Protein AF-0000000078802908 (afdb_homodimer)

Secondary structure (DSSP, 8-state):
--------EEEEEE--SHHHHHHHHHTEEEEBPGGGSS-TTTT---EE---TT-TT---HHHHHSEEEEEEE--SS-TTGGGG-HHHHHHHSTTTTSEEEEEEHHHHHHHHGGG-SEEEEPEEESS---EEHHHHT-TTS-----TT--HHHHHHHHHHHHHHSEEEGGGGGG-EEEEEEESSEEEE--TTTTEEEEEEETTS-HHHHHHHHHHHHHTT-GGGEEEEEE-TT---EEEESS------/--------EEEEEE--SHHHHHHHHHTEEEEBPGGGSS-TTTT---EE---TT-TT---HHHHHSEEEEEEE--SS-TTGGGG-HHHHHHHSTTTTSEEEEEEHHHHHHHHGGG-SEEEEPEEESS---EEHHHHT-TTS-----TT--HHHHHHHHHHHHHHSEEEGGGGGG-EEEEEEESSEEEE--TTTTEEEEEEETTS-HHHHHHHHHHHHHTT-GGGEEEEEE-TT---EEEESS------

Radius of gyration: 25.5 Å; Cα contacts (8 Å, |Δi|>4): 951; chains: 2; bounding box: 55×86×56 Å

pLDDT: mean 81.4, std 19.66, range [24.28, 98.44]

Structure (mmCIF, N/CA/C/O backbone):
data_AF-0000000078802908-model_v1
#
loop_
_entity.id
_entity.type
_entity.pdbx_description
1 polymer 'DUF2971 domain-containing protein'
#
loop_
_atom_site.group_PDB
_atom_site.id
_atom_site.type_symbol
_atom_site.label_atom_id
_atom_site.label_alt_id
_atom_site.label_comp_id
_atom_site.label_asym_id
_atom_site.label_entity_id
_atom_site.label_seq_id
_atom_site.pdbx_PDB_ins_code
_atom_site.Cartn_x
_atom_site.Cartn_y
_atom_site.Cartn_z
_atom_site.occupancy
_atom_site.B_iso_or_equiv
_atom_site.auth_seq_id
_atom_site.auth_comp_id
_atom_site.auth_asym_id
_atom_site.auth_atom_id
_atom_site.pdbx_PDB_model_num
ATOM 1 N N . MET A 1 1 ? 11.836 -5.066 -34.594 1 24.56 1 MET A N 1
ATOM 2 C CA . MET A 1 1 ? 12.922 -5.773 -33.906 1 24.56 1 MET A CA 1
ATOM 3 C C . MET A 1 1 ? 12.656 -5.848 -32.406 1 24.56 1 MET A C 1
ATOM 5 O O . MET A 1 1 ? 12.531 -4.82 -31.734 1 24.56 1 MET A O 1
ATOM 9 N N . ARG A 1 2 ? 11.828 -6.816 -31.938 1 30.91 2 ARG A N 1
ATOM 10 C CA . ARG A 1 2 ? 11.719 -7.129 -30.516 1 30.91 2 ARG A CA 1
ATOM 11 C C . ARG A 1 2 ? 13.086 -7.07 -29.828 1 30.91 2 ARG A C 1
ATOM 13 O O . ARG A 1 2 ? 14.023 -7.746 -30.25 1 30.91 2 ARG A O 1
ATOM 20 N N . ARG A 1 3 ? 13.484 -6.027 -29.391 1 34.97 3 ARG A N 1
ATOM 21 C CA . ARG A 1 3 ? 14.859 -6.082 -28.891 1 34.97 3 ARG A CA 1
ATOM 22 C C . ARG A 1 3 ? 15.117 -7.387 -28.156 1 34.97 3 ARG A C 1
ATOM 24 O O . ARG A 1 3 ? 14.477 -7.676 -27.141 1 34.97 3 ARG A O 1
ATOM 31 N N . GLU A 1 4 ? 15.336 -8.484 -28.641 1 39 4 GLU A N 1
ATOM 32 C CA . GLU A 1 4 ? 15.547 -9.906 -28.391 1 39 4 GLU A CA 1
ATOM 33 C C . GLU A 1 4 ? 16.094 -10.148 -27 1 39 4 GLU A C 1
ATOM 35 O O . GLU A 1 4 ? 15.578 -10.992 -26.25 1 39 4 GLU A O 1
ATOM 40 N N . GLY A 1 5 ? 17.531 -9.938 -26.688 1 42.72 5 GLY A N 1
ATOM 41 C CA . GLY A 1 5 ? 18.5 -10.438 -25.734 1 42.72 5 GLY A CA 1
ATOM 42 C C . GLY A 1 5 ? 18.359 -9.828 -24.359 1 42.72 5 GLY A C 1
ATOM 43 O O . GLY A 1 5 ? 19.25 -9.961 -23.516 1 42.72 5 GLY A O 1
ATOM 44 N N . SER A 1 6 ? 17.844 -8.727 -24.156 1 52.44 6 SER A N 1
ATOM 45 C CA . SER A 1 6 ? 18 -7.949 -22.938 1 52.44 6 SER A CA 1
ATOM 46 C C . SER A 1 6 ? 17.328 -8.633 -21.75 1 52.44 6 SER A C 1
ATOM 48 O O . SER A 1 6 ? 16.172 -9.055 -21.859 1 52.44 6 SER A O 1
ATOM 50 N N . ASN A 1 7 ? 18.188 -9.242 -20.938 1 63.12 7 ASN A N 1
ATOM 51 C CA . ASN A 1 7 ? 17.844 -9.961 -19.719 1 63.12 7 ASN A CA 1
ATOM 52 C C . ASN A 1 7 ? 16.812 -9.188 -18.891 1 63.12 7 ASN A C 1
ATOM 54 O O . ASN A 1 7 ? 17.031 -8.023 -18.562 1 63.12 7 ASN A O 1
ATOM 58 N N . LEU A 1 8 ? 15.594 -9.625 -18.906 1 84.31 8 LEU A N 1
ATOM 59 C CA . LEU A 1 8 ? 14.555 -9.016 -18.062 1 84.31 8 LEU A CA 1
ATOM 60 C C . LEU A 1 8 ? 14.688 -9.477 -16.625 1 84.31 8 LEU A C 1
ATOM 62 O O . LEU A 1 8 ? 15.219 -10.562 -16.359 1 84.31 8 LEU A O 1
ATOM 66 N N . TYR A 1 9 ? 14.461 -8.562 -15.805 1 92.56 9 TYR A N 1
ATOM 67 C CA . TYR A 1 9 ? 14.508 -8.844 -14.375 1 92.56 9 TYR A CA 1
ATOM 68 C C . TYR A 1 9 ? 13.109 -8.828 -13.766 1 92.56 9 TYR A C 1
ATOM 70 O O . TYR A 1 9 ? 12.203 -8.188 -14.289 1 92.56 9 TYR A O 1
ATOM 78 N N . LEU A 1 10 ? 12.961 -9.625 -12.742 1 95.44 10 LEU A N 1
ATOM 79 C CA . LEU A 1 10 ? 11.773 -9.594 -11.898 1 95.44 10 LEU A CA 1
ATOM 80 C C . LEU A 1 10 ? 12.094 -9.008 -10.523 1 95.44 10 LEU A C 1
ATOM 82 O O . LEU A 1 10 ? 13.156 -9.281 -9.961 1 95.44 10 LEU A O 1
ATOM 86 N N . TYR A 1 11 ? 11.203 -8.242 -10.062 1 96.62 11 TYR A N 1
ATOM 87 C CA . TYR A 1 11 ? 11.422 -7.539 -8.805 1 96.62 11 TYR A CA 1
ATOM 88 C C . TYR A 1 11 ? 10.391 -7.953 -7.762 1 96.62 11 TYR A C 1
ATOM 90 O O . TYR A 1 11 ? 9.203 -8.062 -8.062 1 96.62 11 TYR A O 1
ATOM 98 N N . LYS A 1 12 ? 10.852 -8.203 -6.594 1 97.44 12 LYS A N 1
ATOM 99 C CA . LYS A 1 12 ? 9.977 -8.461 -5.449 1 97.44 12 LYS A CA 1
ATOM 100 C C . LYS A 1 12 ? 10.211 -7.445 -4.336 1 97.44 12 LYS A C 1
ATOM 102 O O . LYS A 1 12 ? 11.156 -7.574 -3.559 1 97.44 12 LYS A O 1
ATOM 107 N N . PHE A 1 13 ? 9.344 -6.496 -4.258 1 97.44 13 PHE A N 1
ATOM 108 C CA . PHE A 1 13 ? 9.344 -5.527 -3.168 1 97.44 13 PHE A CA 1
ATOM 109 C C . PHE A 1 13 ? 8.586 -6.07 -1.962 1 97.44 13 PHE A C 1
ATOM 111 O O . PHE A 1 13 ? 7.527 -6.68 -2.111 1 97.44 13 PHE A O 1
ATOM 118 N N . GLN A 1 14 ? 9.133 -5.812 -0.817 1 97.56 14 GLN A N 1
ATOM 119 C CA . GLN A 1 14 ? 8.43 -6.332 0.349 1 97.56 14 GLN A CA 1
ATOM 120 C C . GLN A 1 14 ? 8.875 -5.625 1.624 1 97.56 14 GLN A C 1
ATOM 122 O O . GLN A 1 14 ? 9.984 -5.094 1.688 1 97.56 14 GLN A O 1
ATOM 127 N N . ARG A 1 15 ? 8.039 -5.637 2.594 1 97 15 ARG A N 1
ATOM 128 C CA . ARG A 1 15 ? 8.352 -5.129 3.928 1 97 15 ARG A CA 1
ATOM 129 C C . ARG A 1 15 ? 9.219 -6.117 4.699 1 97 15 ARG A C 1
ATOM 131 O O . ARG A 1 15 ? 9.305 -7.293 4.336 1 97 15 ARG A O 1
ATOM 138 N N . VAL A 1 16 ? 9.852 -5.637 5.746 1 97.5 16 VAL A N 1
ATOM 139 C CA . VAL A 1 16 ? 10.594 -6.516 6.641 1 97.5 16 VAL A CA 1
ATOM 140 C C . VAL A 1 16 ? 9.664 -7.07 7.715 1 97.5 16 VAL A C 1
ATOM 142 O O . VAL A 1 16 ? 9.102 -6.312 8.516 1 97.5 16 VAL A O 1
ATOM 145 N N . ASP A 1 17 ? 9.477 -8.312 7.73 1 95.94 17 ASP A N 1
ATOM 146 C CA . ASP A 1 17 ? 8.758 -9.023 8.781 1 95.94 17 ASP A CA 1
ATOM 147 C C . ASP A 1 17 ? 9.281 -10.445 8.938 1 95.94 17 ASP A C 1
ATOM 149 O O . ASP A 1 17 ? 10.266 -10.828 8.305 1 95.94 17 ASP A O 1
ATOM 153 N N . LYS A 1 18 ? 8.672 -11.141 9.812 1 95.5 18 LYS A N 1
ATOM 154 C CA . LYS A 1 18 ? 9.188 -12.469 10.125 1 95.5 18 LYS A CA 1
ATOM 155 C C . LYS A 1 18 ? 9.148 -13.383 8.898 1 95.5 18 LYS A C 1
ATOM 157 O O . LYS A 1 18 ? 10.031 -14.219 8.703 1 95.5 18 LYS A O 1
ATOM 162 N N . TYR A 1 19 ? 8.156 -13.195 8.023 1 96.12 19 TYR A N 1
ATOM 163 C CA . TYR A 1 19 ? 7.992 -14.062 6.863 1 96.12 19 TYR A CA 1
ATOM 164 C C . TYR A 1 19 ? 9 -13.711 5.777 1 96.12 19 TYR A C 1
ATOM 166 O O . TYR A 1 19 ? 9.641 -14.602 5.207 1 96.12 19 TYR A O 1
ATOM 174 N N . SER A 1 20 ? 9.109 -12.445 5.512 1 97.12 20 SER A N 1
ATOM 175 C CA . SER A 1 20 ? 10.031 -12.031 4.457 1 97.12 20 SER A CA 1
ATOM 176 C C . SER A 1 20 ? 11.477 -12.344 4.832 1 97.12 20 SER A C 1
ATOM 178 O O . SER A 1 20 ? 12.281 -12.734 3.979 1 97.12 20 SER A O 1
ATOM 180 N N . VAL A 1 21 ? 11.82 -12.211 6.07 1 96.5 21 VAL A N 1
ATOM 181 C CA . VAL A 1 21 ? 13.164 -12.516 6.555 1 96.5 21 VAL A CA 1
ATOM 182 C C . VAL A 1 21 ? 13.422 -14.016 6.473 1 96.5 21 VAL A C 1
ATOM 184 O O . VAL A 1 21 ? 14.484 -14.453 6.02 1 96.5 21 VAL A O 1
ATOM 187 N N . ALA A 1 22 ? 12.477 -14.789 6.918 1 96.62 22 ALA A N 1
ATOM 188 C CA . ALA A 1 22 ? 12.609 -16.25 6.84 1 96.62 22 ALA A CA 1
ATOM 189 C C . ALA A 1 22 ? 12.781 -16.703 5.395 1 96.62 22 ALA A C 1
ATOM 191 O O . ALA A 1 22 ? 13.602 -17.578 5.105 1 96.62 22 ALA A O 1
ATOM 192 N N . ASN A 1 23 ? 12.008 -16.125 4.512 1 96.5 23 ASN A N 1
ATOM 193 C CA . ASN A 1 23 ? 12.109 -16.469 3.1 1 96.5 23 ASN A CA 1
ATOM 194 C C . ASN A 1 23 ? 13.484 -16.125 2.535 1 96.5 23 ASN A C 1
ATOM 196 O O . ASN A 1 23 ? 14.039 -16.875 1.733 1 96.5 23 ASN A O 1
ATOM 200 N N . LEU A 1 24 ? 13.984 -14.977 2.9 1 95.94 24 LEU A N 1
ATOM 201 C CA . LEU A 1 24 ? 15.32 -14.578 2.473 1 95.94 24 LEU A CA 1
ATOM 202 C C . LEU A 1 24 ? 16.375 -15.562 2.965 1 95.94 24 LEU A C 1
ATOM 204 O O . LEU A 1 24 ? 17.234 -15.984 2.195 1 95.94 24 LEU A O 1
ATOM 208 N N . LEU A 1 25 ? 16.281 -15.945 4.207 1 95.25 25 LEU A N 1
ATOM 209 C CA . LEU A 1 25 ? 17.219 -16.875 4.82 1 95.25 25 LEU A CA 1
ATOM 210 C C . LEU A 1 25 ? 17.156 -18.25 4.137 1 95.25 25 LEU A C 1
ATOM 212 O O . LEU A 1 25 ? 18.188 -18.859 3.865 1 95.25 25 LEU A O 1
ATOM 216 N N . ASN A 1 26 ? 15.969 -18.672 3.818 1 95.5 26 ASN A N 1
ATOM 217 C CA . ASN A 1 26 ? 15.75 -20 3.258 1 95.5 26 ASN A CA 1
ATOM 218 C C . ASN A 1 26 ? 15.859 -20 1.736 1 95.5 26 ASN A C 1
ATOM 220 O O . ASN A 1 26 ? 15.711 -21.031 1.094 1 95.5 26 ASN A O 1
ATOM 224 N N . THR A 1 27 ? 16 -18.875 1.147 1 95.06 27 THR A N 1
ATOM 225 C CA . THR A 1 27 ? 16.125 -18.703 -0.296 1 95.06 27 THR A CA 1
ATOM 226 C C . THR A 1 27 ? 14.891 -19.25 -1.009 1 95.06 27 THR A C 1
ATOM 228 O O . THR A 1 27 ? 15.008 -20.062 -1.938 1 95.06 27 THR A O 1
ATOM 231 N N . CYS A 1 28 ? 13.773 -18.766 -0.53 1 96.94 28 CYS A N 1
ATOM 232 C CA . CYS A 1 28 ? 12.516 -19.188 -1.129 1 96.94 28 CYS A CA 1
ATOM 233 C C . CYS A 1 28 ? 11.602 -18 -1.374 1 96.94 28 CYS A C 1
ATOM 235 O O . CYS A 1 28 ? 11.844 -16.906 -0.847 1 96.94 28 CYS A O 1
ATOM 237 N N . LEU A 1 29 ? 10.68 -18.188 -2.166 1 97.94 29 LEU A N 1
ATOM 238 C CA . LEU A 1 29 ? 9.617 -17.219 -2.445 1 97.94 29 LEU A CA 1
ATOM 239 C C . LEU A 1 29 ? 8.25 -17.828 -2.131 1 97.94 29 LEU A C 1
ATOM 241 O O . LEU A 1 29 ? 8 -19 -2.418 1 97.94 29 LEU A O 1
ATOM 245 N N . TYR A 1 30 ? 7.449 -17.047 -1.584 1 97.69 30 TYR A N 1
ATOM 246 C CA . TYR A 1 30 ? 6.156 -17.531 -1.103 1 97.69 30 TYR A CA 1
ATOM 247 C C . TYR A 1 30 ? 5.062 -17.281 -2.139 1 97.69 30 TYR A C 1
ATOM 249 O O . TYR A 1 30 ? 5 -16.203 -2.736 1 97.69 30 TYR A O 1
ATOM 257 N N . PHE A 1 31 ? 4.25 -18.281 -2.354 1 97.69 31 PHE A N 1
ATOM 258 C CA . PHE A 1 31 ? 3.039 -18.203 -3.16 1 97.69 31 PHE A CA 1
ATOM 259 C C . PHE A 1 31 ? 1.806 -18.062 -2.275 1 97.69 31 PHE A C 1
ATOM 261 O O . PHE A 1 31 ? 1.505 -18.953 -1.475 1 97.69 31 PHE A O 1
ATOM 268 N N . ALA A 1 32 ? 1.102 -17 -2.506 1 94.69 32 ALA A N 1
ATOM 269 C CA . ALA A 1 32 ? -0.03 -16.688 -1.635 1 94.69 32 ALA A CA 1
ATOM 270 C C . ALA A 1 32 ? -1.35 -17.094 -2.285 1 94.69 32 ALA A C 1
ATOM 272 O O . ALA A 1 32 ? -1.479 -17.078 -3.51 1 94.69 32 ALA A O 1
ATOM 273 N N . LYS A 1 33 ? -2.307 -17.406 -1.438 1 91.5 33 LYS A N 1
ATOM 274 C CA . LYS A 1 33 ? -3.666 -17.562 -1.946 1 91.5 33 LYS A CA 1
ATOM 275 C C . LYS A 1 33 ? -4.195 -16.25 -2.52 1 91.5 33 LYS A C 1
ATOM 277 O O . LYS A 1 33 ? -3.979 -15.18 -1.944 1 91.5 33 LYS A O 1
ATOM 282 N N . PRO A 1 34 ? -4.914 -16.297 -3.561 1 87.44 34 PRO A N 1
ATOM 283 C CA . PRO A 1 34 ? -5.418 -15.078 -4.207 1 87.44 34 PRO A CA 1
ATOM 284 C C . PRO A 1 34 ? -6.254 -14.211 -3.266 1 87.44 34 PRO A C 1
ATOM 286 O O . PRO A 1 34 ? -6.207 -12.984 -3.352 1 87.44 34 PRO A O 1
ATOM 289 N N . ALA A 1 35 ? -6.922 -14.797 -2.348 1 83.38 35 ALA A N 1
ATOM 290 C CA . ALA A 1 35 ? -7.758 -14.07 -1.396 1 83.38 35 ALA A CA 1
ATOM 291 C C . ALA A 1 35 ? -6.914 -13.148 -0.516 1 83.38 35 ALA A C 1
ATOM 293 O O . ALA A 1 35 ? -7.434 -12.203 0.08 1 83.38 35 ALA A O 1
ATOM 294 N N . ASN A 1 36 ? -5.648 -13.414 -0.469 1 87.94 36 ASN A N 1
ATOM 295 C CA . ASN A 1 36 ? -4.766 -12.664 0.416 1 87.94 36 ASN A CA 1
ATOM 296 C C . ASN A 1 36 ? -4.02 -11.57 -0.341 1 87.94 36 ASN A C 1
ATOM 298 O O . ASN A 1 36 ? -3.23 -10.828 0.25 1 87.94 36 ASN A O 1
ATOM 302 N N . LEU A 1 37 ? -4.305 -11.43 -1.576 1 89.81 37 LEU A N 1
ATOM 303 C CA . LEU A 1 37 ? -3.648 -10.398 -2.371 1 89.81 37 LEU A CA 1
ATOM 304 C C . LEU A 1 37 ? -4.344 -9.055 -2.199 1 89.81 37 LEU A C 1
ATOM 306 O O . LEU A 1 37 ? -5.457 -8.984 -1.672 1 89.81 37 LEU A O 1
ATOM 310 N N . ASN A 1 38 ? -3.73 -8.016 -2.609 1 87.25 38 ASN A N 1
ATOM 311 C CA . ASN A 1 38 ? -4.188 -6.66 -2.309 1 87.25 38 ASN A CA 1
ATOM 312 C C . ASN A 1 38 ? -5.406 -6.281 -3.143 1 87.25 38 ASN A C 1
ATOM 314 O O . ASN A 1 38 ? -6.219 -5.457 -2.721 1 87.25 38 ASN A O 1
ATOM 318 N N . ASP A 1 39 ? -5.496 -6.77 -4.316 1 88.44 39 ASP A N 1
ATOM 319 C CA . ASP A 1 39 ? -6.664 -6.488 -5.145 1 88.44 39 ASP A CA 1
ATOM 320 C C . ASP A 1 39 ? -7.895 -7.223 -4.621 1 88.44 39 ASP A C 1
ATOM 322 O O . ASP A 1 39 ? -7.973 -8.453 -4.699 1 88.44 39 ASP A O 1
ATOM 326 N N . PRO A 1 40 ? -8.828 -6.43 -4.215 1 88.06 40 PRO A N 1
ATOM 327 C CA . PRO A 1 40 ? -10.008 -7.066 -3.633 1 88.06 40 PRO A CA 1
ATOM 328 C C . PRO A 1 40 ? -10.797 -7.895 -4.648 1 88.06 40 PRO A C 1
ATOM 330 O O . PRO A 1 40 ? -11.586 -8.758 -4.266 1 88.06 40 PRO A O 1
ATOM 333 N N . THR A 1 41 ? -10.578 -7.719 -5.793 1 85.5 41 THR A N 1
ATOM 334 C CA . THR A 1 41 ? -11.406 -8.367 -6.801 1 85.5 41 THR A CA 1
ATOM 335 C C . THR A 1 41 ? -10.703 -9.602 -7.363 1 85.5 41 THR A C 1
ATOM 337 O O . THR A 1 41 ? -11.18 -10.211 -8.328 1 85.5 41 THR A O 1
ATOM 340 N N . GLU A 1 42 ? -9.664 -9.906 -6.68 1 81.25 42 GLU A N 1
ATOM 341 C CA . GLU A 1 42 ? -8.953 -11.102 -7.117 1 81.25 42 GLU A CA 1
ATOM 342 C C . GLU A 1 42 ? -9.867 -12.328 -7.094 1 81.25 42 GLU A C 1
ATOM 344 O O . GLU A 1 42 ? -10.664 -12.5 -6.168 1 81.25 42 GLU A O 1
ATOM 349 N N . SER A 1 43 ? -9.836 -13.203 -8.008 1 66.31 43 SER A N 1
ATOM 350 C CA . SER A 1 43 ? -10.438 -14.523 -8.062 1 66.31 43 SER A CA 1
ATOM 351 C C . SER A 1 43 ? -11.961 -14.438 -8.133 1 66.31 43 SER A C 1
ATOM 353 O O . SER A 1 43 ? -12.656 -15.406 -7.812 1 66.31 43 SER A O 1
ATOM 355 N N . LEU A 1 44 ? -12.477 -13.273 -8.312 1 64.06 44 LEU A N 1
ATOM 356 C CA . LEU A 1 44 ? -13.93 -13.156 -8.359 1 64.06 44 LEU A CA 1
ATOM 357 C C . LEU A 1 44 ? -14.477 -13.562 -9.727 1 64.06 44 LEU A C 1
ATOM 359 O O . LEU A 1 44 ? -14.938 -12.711 -10.492 1 64.06 44 LEU A O 1
ATOM 363 N N . PHE A 1 45 ? -14.156 -14.797 -9.984 1 62.75 45 PHE A N 1
ATOM 364 C CA . PHE A 1 45 ? -14.727 -15.312 -11.227 1 62.75 45 PHE A CA 1
ATOM 365 C C . PHE A 1 45 ? -15.828 -16.328 -10.938 1 62.75 45 PHE A C 1
ATOM 367 O O . PHE A 1 45 ? -15.805 -17 -9.906 1 62.75 45 PHE A O 1
ATOM 374 N N . GLU A 1 46 ? -16.953 -16.109 -11.578 1 58.03 46 GLU A N 1
ATOM 375 C CA . GLU A 1 46 ? -18 -17.141 -11.562 1 58.03 46 GLU A CA 1
ATOM 376 C C . GLU A 1 46 ? -17.734 -18.203 -12.617 1 58.03 46 GLU A C 1
ATOM 378 O O . GLU A 1 46 ? -17.5 -17.891 -13.789 1 58.03 46 GLU A O 1
ATOM 383 N N . LEU A 1 47 ? -17.297 -19.375 -12.086 1 53.91 47 LEU A N 1
ATOM 384 C CA . LEU A 1 47 ? -17.281 -20.484 -13.039 1 53.91 47 LEU A CA 1
ATOM 385 C C . LEU A 1 47 ? -18.688 -20.922 -13.375 1 53.91 47 LEU A C 1
ATOM 387 O O . LEU A 1 47 ? -19.438 -21.375 -12.5 1 53.91 47 LEU A O 1
ATOM 391 N N . GLU A 1 48 ? -19.266 -20.25 -14.266 1 50.59 48 GLU A N 1
ATOM 392 C CA . GLU A 1 48 ? -20.5 -20.875 -14.703 1 50.59 48 GLU A CA 1
ATOM 393 C C . GLU A 1 48 ? -20.234 -22.281 -15.234 1 50.59 48 GLU A C 1
ATOM 395 O O . GLU A 1 48 ? -19.656 -22.453 -16.297 1 50.59 48 GLU A O 1
ATOM 400 N N . LEU A 1 49 ? -19.891 -23.172 -14.281 1 45.78 49 LEU A N 1
ATOM 401 C CA . LEU A 1 49 ? -19.625 -24.547 -14.664 1 45.78 49 LEU A CA 1
ATOM 402 C C . LEU A 1 49 ? -20.703 -25.062 -15.617 1 45.78 49 LEU A C 1
ATOM 404 O O . LEU A 1 49 ? -21.891 -24.797 -15.422 1 45.78 49 LEU A O 1
ATOM 408 N N . PRO A 1 50 ? -20.203 -25.406 -16.75 1 44.78 50 PRO A N 1
ATOM 409 C CA . PRO A 1 50 ? -21.203 -26.141 -17.547 1 44.78 50 PRO A CA 1
ATOM 410 C C . PRO A 1 50 ? -21.891 -27.25 -16.75 1 44.78 50 PRO A C 1
ATOM 412 O O . PRO A 1 50 ? -21.469 -27.562 -15.625 1 44.78 50 PRO A O 1
ATOM 415 N N . ASN A 1 51 ? -22.594 -28.188 -17.453 1 43.12 51 ASN A N 1
ATOM 416 C CA . ASN A 1 51 ? -23.281 -29.422 -17.078 1 43.12 51 ASN A CA 1
ATOM 417 C C . ASN A 1 51 ? -22.375 -30.344 -16.281 1 43.12 51 ASN A C 1
ATOM 419 O O . ASN A 1 51 ? -21.312 -30.75 -16.75 1 43.12 51 ASN A O 1
ATOM 423 N N . ARG A 1 52 ? -22.375 -30.266 -14.984 1 46.47 52 ARG A N 1
ATOM 424 C CA . ARG A 1 52 ? -21.75 -31.203 -14.055 1 46.47 52 ARG A CA 1
ATOM 425 C C . ARG A 1 52 ? -21.391 -32.5 -14.742 1 46.47 52 ARG A C 1
ATOM 427 O O . ARG A 1 52 ? -20.516 -33.25 -14.289 1 46.47 52 ARG A O 1
ATOM 434 N N . ASP A 1 53 ? -22.297 -32.906 -15.492 1 44 53 ASP A N 1
ATOM 435 C CA . ASP A 1 53 ? -22.172 -34.219 -16.094 1 44 53 ASP A CA 1
ATOM 436 C C . ASP A 1 53 ? -21.078 -34.25 -17.156 1 44 53 ASP A C 1
ATOM 438 O O . ASP A 1 53 ? -20.859 -35.281 -17.812 1 44 53 ASP A O 1
ATOM 442 N N . ASP A 1 54 ? -20.484 -33.125 -17.375 1 45.06 54 ASP A N 1
ATOM 443 C CA . ASP A 1 54 ? -19.531 -33.25 -18.484 1 45.06 54 ASP A CA 1
ATOM 444 C C . ASP A 1 54 ? -18.172 -33.719 -17.984 1 45.06 54 ASP A C 1
ATOM 446 O O . ASP A 1 54 ? -17.672 -33.219 -16.969 1 45.06 54 ASP A O 1
ATOM 450 N N . LYS A 1 55 ? -17.766 -34.875 -18.219 1 46.34 55 LYS A N 1
ATOM 451 C CA . LYS A 1 55 ? -16.562 -35.656 -17.938 1 46.34 55 LYS A CA 1
ATOM 452 C C . LYS A 1 55 ? -15.32 -34.781 -17.938 1 46.34 55 LYS A C 1
ATOM 454 O O . LYS A 1 55 ? -14.258 -35.188 -17.453 1 46.34 55 LYS A O 1
ATOM 459 N N . TYR A 1 56 ? -15.336 -33.688 -18.625 1 45.31 56 TYR A N 1
ATOM 460 C CA . TYR A 1 56 ? -14.102 -32.938 -18.812 1 45.31 56 TYR A CA 1
ATOM 461 C C . TYR A 1 56 ? -14.047 -31.719 -17.891 1 45.31 56 TYR A C 1
ATOM 463 O O . TYR A 1 56 ? -13.203 -30.828 -18.062 1 45.31 56 TYR A O 1
ATOM 471 N N . CYS A 1 57 ? -14.961 -31.641 -17.031 1 50.09 57 CYS A N 1
ATOM 472 C CA . CYS A 1 57 ? -14.93 -30.5 -16.125 1 50.09 57 CYS A CA 1
ATOM 473 C C . CYS A 1 57 ? -13.688 -30.531 -15.242 1 50.09 57 CYS A C 1
ATOM 475 O O . CYS A 1 57 ? -13.414 -31.547 -14.594 1 50.09 57 CYS A O 1
ATOM 477 N N . PRO A 1 58 ? -12.68 -29.656 -15.492 1 52.19 58 PRO A N 1
ATOM 478 C CA . PRO A 1 58 ? -11.531 -29.641 -14.586 1 52.19 58 PRO A CA 1
ATOM 479 C C . PRO A 1 58 ? -11.93 -29.703 -13.117 1 52.19 58 PRO A C 1
ATOM 481 O O . PRO A 1 58 ? -13.055 -29.328 -12.766 1 52.19 58 PRO A O 1
ATOM 484 N N . ASP A 1 59 ? -11.297 -30.641 -12.43 1 52.88 59 ASP A N 1
ATOM 485 C CA . ASP A 1 59 ? -11.477 -30.75 -10.984 1 52.88 59 ASP A CA 1
ATOM 486 C C . ASP A 1 59 ? -11.5 -29.359 -10.336 1 52.88 59 ASP A C 1
ATOM 488 O O . ASP A 1 59 ? -10.461 -28.703 -10.234 1 52.88 59 ASP A O 1
ATOM 492 N N . LEU A 1 60 ? -12.633 -28.766 -10.297 1 57.09 60 LEU A N 1
ATOM 493 C CA . LEU A 1 60 ? -12.922 -27.484 -9.68 1 57.09 60 LEU A CA 1
ATOM 494 C C . LEU A 1 60 ? -12.188 -27.328 -8.359 1 57.09 60 LEU A C 1
ATOM 496 O O . LEU A 1 60 ? -11.836 -26.219 -7.965 1 57.09 60 LEU A O 1
ATOM 500 N N . GLU A 1 61 ? -11.984 -28.484 -7.719 1 58.69 61 GLU A N 1
ATOM 501 C CA . GLU A 1 61 ? -11.297 -28.406 -6.434 1 58.69 61 GLU A CA 1
ATOM 502 C C . GLU A 1 61 ? -9.883 -27.859 -6.602 1 58.69 61 GLU A C 1
ATOM 504 O O . GLU A 1 61 ? -9.414 -27.062 -5.773 1 58.69 61 GLU A O 1
ATOM 509 N N . HIS A 1 62 ? -9.281 -28.234 -7.684 1 62.28 62 HIS A N 1
ATOM 510 C CA . HIS A 1 62 ? -7.934 -27.766 -7.949 1 62.28 62 HIS A CA 1
ATOM 511 C C . HIS A 1 62 ? -7.93 -26.266 -8.266 1 62.28 62 HIS A C 1
ATOM 513 O O . HIS A 1 62 ? -6.969 -25.562 -7.945 1 62.28 62 HIS A O 1
ATOM 519 N N . PHE A 1 63 ? -9.008 -25.875 -8.781 1 65.62 63 PHE A N 1
ATOM 520 C CA . PHE A 1 63 ? -9.117 -24.484 -9.18 1 65.62 63 PHE A CA 1
ATOM 521 C C . PHE A 1 63 ? -9.188 -23.578 -7.957 1 65.62 63 PHE A C 1
ATOM 523 O O . PHE A 1 63 ? -8.719 -22.438 -8 1 65.62 63 PHE A O 1
ATOM 530 N N . LYS A 1 64 ? -9.617 -24.219 -6.934 1 68.81 64 LYS A N 1
ATOM 531 C CA . LYS A 1 64 ? -9.75 -23.391 -5.738 1 68.81 64 LYS A CA 1
ATOM 532 C C . LYS A 1 64 ? -8.461 -23.391 -4.926 1 68.81 64 LYS A C 1
ATOM 534 O O . LYS A 1 64 ? -8.25 -22.5 -4.098 1 68.81 64 LYS A O 1
ATOM 539 N N . ASN A 1 65 ? -7.602 -24.359 -5.258 1 84.19 65 ASN A N 1
ATOM 540 C CA . ASN A 1 65 ? -6.344 -24.438 -4.52 1 84.19 65 ASN A CA 1
ATOM 541 C C . ASN A 1 65 ? -5.188 -23.828 -5.316 1 84.19 65 ASN A C 1
ATOM 543 O O . ASN A 1 65 ? -4.203 -24.516 -5.598 1 84.19 65 ASN A O 1
ATOM 547 N N . ILE A 1 66 ? -5.379 -22.656 -5.703 1 89.06 66 ILE A N 1
ATOM 548 C CA . ILE A 1 66 ? -4.395 -21.938 -6.504 1 89.06 66 ILE A CA 1
ATOM 549 C C . ILE A 1 66 ? -3.676 -20.906 -5.637 1 89.06 66 ILE A C 1
ATOM 551 O O . ILE A 1 66 ? -4.258 -20.359 -4.691 1 89.06 66 ILE A O 1
ATOM 555 N N . ALA A 1 67 ? -2.41 -20.797 -5.918 1 94.06 67 ALA A N 1
ATOM 556 C CA . ALA A 1 67 ? -1.607 -19.766 -5.25 1 94.06 67 ALA A CA 1
ATOM 557 C C . ALA A 1 67 ? -0.783 -18.969 -6.258 1 94.06 67 ALA A C 1
ATOM 559 O O . ALA A 1 67 ? -0.48 -19.469 -7.348 1 94.06 67 ALA A O 1
ATOM 560 N N . ALA A 1 68 ? -0.472 -17.797 -5.879 1 95.75 68 ALA A N 1
ATOM 561 C CA . ALA A 1 68 ? 0.197 -16.906 -6.824 1 95.75 68 ALA A CA 1
ATOM 562 C C . ALA A 1 68 ? 1.401 -16.219 -6.18 1 95.75 68 ALA A C 1
ATOM 564 O O . ALA A 1 68 ? 1.353 -15.836 -5.008 1 95.75 68 ALA A O 1
ATOM 565 N N . LEU A 1 69 ? 2.49 -16.125 -6.918 1 97.75 69 LEU A N 1
ATOM 566 C CA . LEU A 1 69 ? 3.617 -15.234 -6.652 1 97.75 69 LEU A CA 1
ATOM 567 C C . LEU A 1 69 ? 3.596 -14.023 -7.586 1 97.75 69 LEU A C 1
ATOM 569 O O . LEU A 1 69 ? 3.717 -14.18 -8.805 1 97.75 69 LEU A O 1
ATOM 573 N N . SER A 1 70 ? 3.412 -12.883 -6.98 1 96.75 70 SER A N 1
ATOM 574 C CA . SER A 1 70 ? 3.365 -11.648 -7.746 1 96.75 70 SER A CA 1
ATOM 575 C C . SER A 1 70 ? 4.691 -10.898 -7.672 1 96.75 70 SER A C 1
ATOM 577 O O . SER A 1 70 ? 5.207 -10.641 -6.578 1 96.75 70 SER A O 1
ATOM 579 N N . MET A 1 71 ? 5.207 -10.555 -8.797 1 97 71 MET A N 1
ATOM 580 C CA . MET A 1 71 ? 6.434 -9.773 -8.938 1 97 71 MET A CA 1
ATOM 581 C C . MET A 1 71 ? 6.242 -8.617 -9.906 1 97 71 MET A C 1
ATOM 583 O O . MET A 1 71 ? 5.18 -8.492 -10.516 1 97 71 MET A O 1
ATOM 587 N N . ALA A 1 72 ? 7.223 -7.75 -9.969 1 95.81 72 ALA A N 1
ATOM 588 C CA . ALA A 1 72 ? 7.168 -6.633 -10.906 1 95.81 72 ALA A CA 1
ATOM 589 C C . ALA A 1 72 ? 8.172 -6.82 -12.047 1 95.81 72 ALA A C 1
ATOM 591 O O . ALA A 1 72 ? 9.234 -7.406 -11.852 1 95.81 72 ALA A O 1
ATOM 592 N N . VAL A 1 73 ? 7.738 -6.293 -13.242 1 93 73 VAL A N 1
ATOM 593 C CA . VAL A 1 73 ? 8.625 -6.379 -14.398 1 93 73 VAL A CA 1
ATOM 594 C C . VAL A 1 73 ? 8.406 -5.172 -15.312 1 93 73 VAL A C 1
ATOM 596 O O . VAL A 1 73 ? 7.27 -4.715 -15.484 1 93 73 VAL A O 1
ATOM 599 N N . ASP A 1 74 ? 9.43 -4.59 -15.734 1 79.12 74 ASP A N 1
ATOM 600 C CA . ASP A 1 74 ? 9.32 -3.551 -16.75 1 79.12 74 ASP A CA 1
ATOM 601 C C . ASP A 1 74 ? 10.008 -3.973 -18.047 1 79.12 74 ASP A C 1
ATOM 603 O O . ASP A 1 74 ? 11.234 -4.082 -18.094 1 79.12 74 ASP A O 1
ATOM 607 N N . MET A 1 75 ? 9.234 -4.199 -18.984 1 71.81 75 MET A N 1
ATOM 608 C CA . MET A 1 75 ? 9.727 -4.699 -20.266 1 71.81 75 MET A CA 1
ATOM 609 C C . MET A 1 75 ? 10.539 -3.637 -20.984 1 71.81 75 MET A C 1
ATOM 611 O O . MET A 1 75 ? 11.383 -3.959 -21.828 1 71.81 75 MET A O 1
ATOM 615 N N . GLY A 1 76 ? 10.242 -2.395 -20.797 1 65.06 76 GLY A N 1
ATOM 616 C CA . GLY A 1 76 ? 10.898 -1.319 -21.516 1 65.06 76 GLY A CA 1
ATOM 617 C C . GLY A 1 76 ? 12.141 -0.803 -20.812 1 65.06 76 GLY A C 1
ATOM 618 O O . GLY A 1 76 ? 12.945 -0.079 -21.406 1 65.06 76 GLY A O 1
ATOM 619 N N . ARG A 1 77 ? 12.336 -0.964 -19.578 1 64.19 77 ARG A N 1
ATOM 620 C CA . ARG A 1 77 ? 13.445 -0.467 -18.766 1 64.19 77 ARG A CA 1
ATOM 621 C C . ARG A 1 77 ? 13.852 -1.488 -17.703 1 64.19 77 ARG A C 1
ATOM 623 O O . ARG A 1 77 ? 13.5 -1.348 -16.531 1 64.19 77 ARG A O 1
ATOM 630 N N . PRO A 1 78 ? 14.719 -2.559 -18 1 54.12 78 PRO A N 1
ATOM 631 C CA . PRO A 1 78 ? 14.977 -3.686 -17.094 1 54.12 78 PRO A CA 1
ATOM 632 C C . PRO A 1 78 ? 15.391 -3.24 -15.695 1 54.12 78 PRO A C 1
ATOM 634 O O . PRO A 1 78 ? 15.008 -3.869 -14.711 1 54.12 78 PRO A O 1
ATOM 637 N N . TYR A 1 79 ? 16.469 -2.332 -15.523 1 54.88 79 TYR A N 1
ATOM 638 C CA . TYR A 1 79 ? 16.984 -1.941 -14.211 1 54.88 79 TYR A CA 1
ATOM 639 C C . TYR A 1 79 ? 16.125 -0.842 -13.602 1 54.88 79 TYR A C 1
ATOM 641 O O . TYR A 1 79 ? 16.312 -0.473 -12.438 1 54.88 79 TYR A O 1
ATOM 649 N N . GLU A 1 80 ? 14.945 -0.699 -14.227 1 69.81 80 GLU A N 1
ATOM 650 C CA . GLU A 1 80 ? 14.367 0.62 -13.992 1 69.81 80 GLU A CA 1
ATOM 651 C C . GLU A 1 80 ? 13.18 0.535 -13.039 1 69.81 80 GLU A C 1
ATOM 653 O O . GLU A 1 80 ? 12.828 1.522 -12.391 1 69.81 80 GLU A O 1
ATOM 658 N N . LEU A 1 81 ? 12.992 -0.811 -12.5 1 87.75 81 LEU A N 1
ATOM 659 C CA . LEU A 1 81 ? 11.867 -0.735 -11.562 1 87.75 81 LEU A CA 1
ATOM 660 C C . LEU A 1 81 ? 12.359 -0.618 -10.125 1 87.75 81 LEU A C 1
ATOM 662 O O . LEU A 1 81 ? 11.578 -0.327 -9.219 1 87.75 81 LEU A O 1
ATOM 666 N N . SER A 1 82 ? 13.742 -0.827 -10.008 1 92.69 82 SER A N 1
ATOM 667 C CA . SER A 1 82 ? 14.297 -0.789 -8.656 1 92.69 82 SER A CA 1
ATOM 668 C C . SER A 1 82 ? 14.141 0.597 -8.039 1 92.69 82 SER A C 1
ATOM 670 O O . SER A 1 82 ? 14.172 0.742 -6.816 1 92.69 82 SER A O 1
ATOM 672 N N . ASP A 1 83 ? 13.992 1.544 -8.875 1 92.19 83 ASP A N 1
ATOM 673 C CA . ASP A 1 83 ? 13.883 2.912 -8.375 1 92.19 83 ASP A CA 1
ATOM 674 C C . ASP A 1 83 ? 12.438 3.4 -8.414 1 92.19 83 ASP A C 1
ATOM 676 O O . ASP A 1 83 ? 12.18 4.602 -8.312 1 92.19 83 ASP A O 1
ATOM 680 N N . SER A 1 84 ? 11.555 2.496 -8.586 1 92.12 84 SER A N 1
ATOM 681 C CA . SER A 1 84 ? 10.148 2.871 -8.703 1 92.12 84 SER A CA 1
ATOM 682 C C . SER A 1 84 ? 9.602 3.396 -7.379 1 92.12 84 SER A C 1
ATOM 684 O O . SER A 1 84 ? 9.516 2.652 -6.402 1 92.12 84 SER A O 1
ATOM 686 N N . LEU A 1 85 ? 9.18 4.648 -7.414 1 92.12 85 LEU A N 1
ATOM 687 C CA . LEU A 1 85 ? 8.578 5.25 -6.227 1 92.12 85 LEU A CA 1
ATOM 688 C C . LEU A 1 85 ? 7.312 4.504 -5.82 1 92.12 85 LEU A C 1
ATOM 690 O O . LEU A 1 85 ? 7.09 4.254 -4.633 1 92.12 85 LEU A O 1
ATOM 694 N N . PHE A 1 86 ? 6.602 4.117 -6.777 1 92.38 86 PHE A N 1
ATOM 695 C CA . PHE A 1 86 ? 5.34 3.428 -6.527 1 92.38 86 PHE A CA 1
ATOM 696 C C . PHE A 1 86 ? 5.574 2.135 -5.758 1 92.38 86 PHE A C 1
ATOM 698 O O . PHE A 1 86 ? 4.973 1.918 -4.703 1 92.38 86 PHE A O 1
ATOM 705 N N . HIS A 1 87 ? 6.41 1.32 -6.207 1 95.81 87 HIS A N 1
ATOM 706 C CA . HIS A 1 87 ? 6.621 0.008 -5.609 1 95.81 87 HIS A CA 1
ATOM 707 C C . HIS A 1 87 ? 7.234 0.129 -4.215 1 95.81 87 HIS A C 1
ATOM 709 O O . HIS A 1 87 ? 6.836 -0.589 -3.295 1 95.81 87 HIS A O 1
ATOM 715 N N . TRP A 1 88 ? 8.156 1.015 -4.051 1 96.12 88 TRP A N 1
ATOM 716 C CA . TRP A 1 88 ? 8.766 1.208 -2.736 1 96.12 88 TRP A CA 1
ATOM 717 C C . TRP A 1 88 ? 7.734 1.73 -1.738 1 96.12 88 TRP A C 1
ATOM 719 O O . TRP A 1 88 ? 7.738 1.331 -0.571 1 96.12 88 TRP A O 1
ATOM 729 N N . SER A 1 89 ? 6.859 2.57 -2.164 1 95.5 89 SER A N 1
ATOM 730 C CA . SER A 1 89 ? 5.871 3.207 -1.302 1 95.5 89 SER A CA 1
ATOM 731 C C . SER A 1 89 ? 4.848 2.197 -0.795 1 95.5 89 SER A C 1
ATOM 733 O O . SER A 1 89 ? 4.57 2.133 0.404 1 95.5 89 SER A O 1
ATOM 735 N N . TYR A 1 90 ? 4.414 1.351 -1.681 1 94.94 90 TYR A N 1
ATOM 736 C CA . TYR A 1 90 ? 3.225 0.572 -1.352 1 94.94 90 TYR A CA 1
ATOM 737 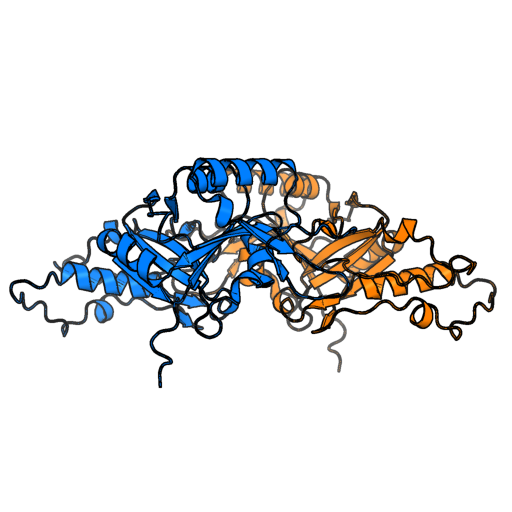C C . TYR A 1 90 ? 3.594 -0.861 -0.992 1 94.94 90 TYR A C 1
ATOM 739 O O . TYR A 1 90 ? 2.848 -1.542 -0.282 1 94.94 90 TYR A O 1
ATOM 747 N N . TYR A 1 91 ? 4.758 -1.306 -1.447 1 96 91 TYR A N 1
ATOM 748 C CA . TYR A 1 91 ? 5.082 -2.709 -1.216 1 96 91 TYR A CA 1
ATOM 749 C C . TYR A 1 91 ? 6.266 -2.844 -0.264 1 96 91 TYR A C 1
ATOM 751 O O . TYR A 1 91 ? 6.43 -3.879 0.387 1 96 91 TYR A O 1
ATOM 759 N N . ALA A 1 92 ? 7.09 -1.883 -0.199 1 97.19 92 ALA A N 1
ATOM 760 C CA . ALA A 1 92 ? 8.289 -1.978 0.636 1 97.19 92 ALA A CA 1
ATOM 761 C C . ALA A 1 92 ? 8.289 -0.9 1.717 1 97.19 92 ALA A C 1
ATOM 763 O O . ALA A 1 92 ? 9.344 -0.408 2.111 1 97.19 92 ALA A O 1
ATOM 764 N N . ASP A 1 93 ? 7.164 -0.475 2.096 1 95.31 93 ASP A N 1
ATOM 765 C CA . ASP A 1 93 ? 6.938 0.363 3.27 1 95.31 93 ASP A CA 1
ATOM 766 C C . ASP A 1 93 ? 7.691 1.686 3.154 1 95.31 93 ASP A C 1
ATOM 768 O O . ASP A 1 93 ? 8.359 2.111 4.098 1 95.31 93 ASP A O 1
ATOM 772 N N . GLY A 1 94 ? 7.652 2.262 2.047 1 93.69 94 GLY A N 1
ATOM 773 C CA . GLY A 1 94 ? 8.234 3.586 1.881 1 93.69 94 GLY A CA 1
ATOM 774 C C . GLY A 1 94 ? 9.727 3.613 2.109 1 93.69 94 GLY A C 1
ATOM 775 O O . GLY A 1 94 ? 10.234 4.465 2.844 1 93.69 94 GLY A O 1
ATOM 776 N N . LEU A 1 95 ? 10.477 2.623 1.663 1 94.81 95 LEU A N 1
ATOM 777 C CA . LEU A 1 95 ? 11.93 2.49 1.705 1 94.81 95 LEU A CA 1
ATOM 778 C C . LEU A 1 95 ? 12.383 1.91 3.041 1 94.81 95 LEU A C 1
ATOM 780 O O . LEU A 1 95 ? 13.57 1.961 3.373 1 94.81 95 LEU A O 1
ATOM 784 N N . ARG A 1 96 ? 11.477 1.405 3.779 1 96.81 96 ARG A N 1
ATOM 785 C CA . ARG A 1 96 ? 11.844 0.741 5.027 1 96.81 96 ARG A CA 1
ATOM 786 C C . ARG A 1 96 ? 11.945 -0.768 4.832 1 96.81 96 ARG A C 1
ATOM 788 O O . ARG A 1 96 ? 12.312 -1.493 5.762 1 96.81 96 ARG A O 1
ATOM 795 N N . GLY A 1 97 ? 11.609 -1.199 3.645 1 98.06 97 GLY A N 1
ATOM 796 C CA . GLY A 1 97 ? 11.719 -2.602 3.279 1 98.06 97 GLY A CA 1
ATOM 797 C C . GLY A 1 97 ? 12.898 -2.887 2.363 1 98.06 97 GLY A C 1
ATOM 798 O O . GLY A 1 97 ? 13.945 -2.256 2.48 1 98.06 97 GLY A O 1
ATOM 799 N N . PHE A 1 98 ? 12.719 -3.953 1.526 1 98.44 98 PHE A N 1
ATOM 800 C CA . PHE A 1 98 ? 13.781 -4.301 0.592 1 98.44 98 PHE A CA 1
ATOM 801 C C . PHE A 1 98 ? 13.203 -4.883 -0.694 1 98.44 98 PHE A C 1
ATOM 803 O O . PHE A 1 98 ? 12.008 -5.168 -0.769 1 98.44 98 PHE A O 1
ATOM 810 N N . CYS A 1 99 ? 13.992 -4.898 -1.703 1 97.31 99 CYS A N 1
ATOM 811 C CA . CYS A 1 99 ? 13.648 -5.395 -3.031 1 97.31 99 CYS A CA 1
ATOM 812 C C . CYS A 1 99 ? 14.633 -6.469 -3.48 1 97.31 99 CYS A C 1
ATOM 814 O O . CYS A 1 99 ? 15.844 -6.281 -3.389 1 97.31 99 CYS A O 1
ATOM 816 N N . MET A 1 100 ? 14.109 -7.562 -3.887 1 96.75 100 MET A N 1
ATOM 817 C CA . MET A 1 100 ? 14.93 -8.609 -4.496 1 96.75 100 MET A CA 1
ATOM 818 C C . MET A 1 100 ? 14.797 -8.586 -6.016 1 96.75 100 MET A C 1
ATOM 820 O O . MET A 1 100 ? 13.688 -8.523 -6.547 1 96.75 100 MET A O 1
ATOM 824 N N . VAL A 1 101 ? 15.922 -8.656 -6.695 1 95.25 101 VAL A N 1
ATOM 825 C CA . VAL A 1 101 ? 15.961 -8.617 -8.148 1 95.25 101 VAL A CA 1
ATOM 826 C C . VAL A 1 101 ? 16.422 -9.977 -8.695 1 95.25 101 VAL A C 1
ATOM 828 O O . VAL A 1 101 ? 17.469 -10.484 -8.305 1 95.25 101 VAL A O 1
ATOM 831 N N . PHE A 1 102 ? 15.656 -10.484 -9.609 1 95.31 102 PHE A N 1
ATOM 832 C CA . PHE A 1 102 ? 15.938 -11.812 -10.141 1 95.31 102 PHE A CA 1
ATOM 833 C C . PHE A 1 102 ? 16.156 -11.758 -11.648 1 95.31 102 PHE A C 1
ATOM 835 O O . PHE A 1 102 ? 15.516 -10.961 -12.344 1 95.31 102 PHE A O 1
ATOM 842 N N . ASP A 1 103 ? 16.984 -12.633 -12.07 1 92.62 103 ASP A N 1
ATOM 843 C CA . ASP A 1 103 ? 17.031 -12.922 -13.5 1 92.62 103 ASP A CA 1
ATOM 844 C C . ASP A 1 103 ? 15.758 -13.633 -13.945 1 92.62 103 ASP A C 1
ATOM 846 O O . ASP A 1 103 ? 15.484 -14.758 -13.523 1 92.62 103 ASP A O 1
ATOM 850 N N . LYS A 1 104 ? 15.047 -13.016 -14.766 1 93.5 104 LYS A N 1
ATOM 851 C CA . LYS A 1 104 ? 13.734 -13.531 -15.125 1 93.5 104 LYS A CA 1
ATOM 852 C C . LYS A 1 104 ? 13.844 -14.906 -15.781 1 93.5 104 LYS A C 1
ATOM 854 O O . LYS A 1 104 ? 13.133 -15.844 -15.398 1 93.5 104 LYS A O 1
ATOM 859 N N . GLN A 1 105 ? 14.672 -15.008 -16.781 1 93 105 GLN A N 1
ATOM 860 C CA . GLN A 1 105 ? 14.797 -16.266 -17.516 1 93 105 GLN A CA 1
ATOM 861 C C . GLN A 1 105 ? 15.188 -17.406 -16.578 1 93 105 GLN A C 1
ATOM 863 O O . GLN A 1 105 ? 14.609 -18.484 -16.641 1 93 105 GLN A O 1
ATOM 868 N N . ARG A 1 106 ? 16.109 -17.203 -15.75 1 95.12 106 ARG A N 1
ATOM 869 C CA . ARG A 1 106 ? 16.578 -18.234 -14.836 1 95.12 106 ARG A CA 1
ATOM 870 C C . ARG A 1 106 ? 15.492 -18.625 -13.844 1 95.12 106 ARG A C 1
ATOM 872 O O . ARG A 1 106 ? 15.297 -19.812 -13.562 1 95.12 106 ARG A O 1
ATOM 879 N N . LEU A 1 107 ? 14.828 -17.672 -13.305 1 96.56 107 LEU A N 1
ATOM 880 C CA . LEU A 1 107 ? 13.781 -17.953 -12.328 1 96.56 107 LEU A CA 1
ATOM 881 C C . LEU A 1 107 ? 12.648 -18.75 -12.977 1 96.56 107 LEU A C 1
ATOM 883 O O . LEU A 1 107 ? 12.133 -19.703 -12.375 1 96.56 107 LEU A O 1
ATOM 887 N N . VAL A 1 108 ? 12.297 -18.344 -14.148 1 96 108 VAL A N 1
ATOM 888 C CA . VAL A 1 108 ? 11.25 -19.047 -14.875 1 96 108 VAL A CA 1
ATOM 889 C C . VAL A 1 108 ? 11.656 -20.5 -15.102 1 96 108 VAL A C 1
ATOM 891 O O . VAL A 1 108 ? 10.852 -21.422 -14.906 1 96 108 VAL A O 1
ATOM 894 N N . GLU A 1 109 ? 12.828 -20.672 -15.477 1 95.75 109 GLU A N 1
ATOM 895 C CA . GLU A 1 109 ? 13.32 -22.031 -15.711 1 95.75 109 GLU A CA 1
ATOM 896 C C . GLU A 1 109 ? 13.281 -22.859 -14.43 1 95.75 109 GLU A C 1
ATOM 898 O O . GLU A 1 109 ? 12.883 -24.031 -14.453 1 95.75 109 GLU A O 1
ATOM 903 N N . GLU A 1 110 ? 13.641 -22.281 -13.375 1 96 110 GLU A N 1
ATOM 904 C CA . GLU A 1 110 ? 13.688 -22.984 -12.102 1 96 110 GLU A CA 1
ATOM 905 C C . GLU A 1 110 ? 12.281 -23.328 -11.609 1 96 110 GLU A C 1
ATOM 907 O O . GLU A 1 110 ? 12.078 -24.359 -10.969 1 96 110 GLU A O 1
ATOM 912 N N . PHE A 1 111 ? 11.312 -22.438 -11.891 1 96.62 111 PHE A N 1
ATOM 913 C CA . PHE A 1 111 ? 9.969 -22.609 -11.352 1 96.62 111 PHE A CA 1
ATOM 914 C C . PHE A 1 111 ? 9.07 -23.312 -12.352 1 96.62 111 PHE A C 1
ATOM 916 O O . PHE A 1 111 ? 7.93 -23.656 -12.039 1 96.62 111 PHE A O 1
ATOM 923 N N . ASN A 1 112 ? 9.531 -23.578 -13.477 1 93.12 112 ASN A N 1
ATOM 924 C CA . ASN A 1 112 ? 8.719 -24.062 -14.586 1 93.12 112 ASN A CA 1
ATOM 925 C C . ASN A 1 112 ? 7.992 -25.344 -14.234 1 93.12 112 ASN A C 1
ATOM 927 O O . ASN A 1 112 ? 6.793 -25.484 -14.492 1 93.12 112 ASN A O 1
ATOM 931 N N . ASP A 1 113 ? 8.648 -26.281 -13.586 1 92.56 113 ASP A N 1
ATOM 932 C CA . ASP A 1 113 ? 8.07 -27.594 -13.305 1 92.56 113 ASP A CA 1
ATOM 933 C C . ASP A 1 113 ? 7.074 -27.516 -12.148 1 92.56 113 ASP A C 1
ATOM 935 O O . ASP A 1 113 ? 6.234 -28.406 -11.984 1 92.56 113 ASP A O 1
ATOM 939 N N . GLU A 1 114 ? 7.18 -26.5 -11.391 1 93.81 114 GLU A N 1
ATOM 940 C CA . GLU A 1 114 ? 6.367 -26.406 -10.18 1 93.81 114 GLU A CA 1
ATOM 941 C C . GLU A 1 114 ? 5.199 -25.438 -10.367 1 93.81 114 GLU A C 1
ATOM 943 O O . GLU A 1 114 ? 4.344 -25.312 -9.492 1 93.81 114 GLU A O 1
ATOM 948 N N . THR A 1 115 ? 5.152 -24.766 -11.484 1 93.94 115 THR A N 1
ATOM 949 C CA . THR A 1 115 ? 4.094 -23.781 -11.711 1 93.94 115 THR A CA 1
ATOM 950 C C . THR A 1 115 ? 3.213 -24.203 -12.883 1 93.94 115 THR A C 1
ATOM 952 O O . THR A 1 115 ? 3.656 -24.922 -13.773 1 93.94 115 THR A O 1
ATOM 955 N N . LEU A 1 116 ? 2.029 -23.781 -12.836 1 89.56 116 LEU A N 1
ATOM 956 C CA . LEU A 1 116 ? 1.059 -24.047 -13.891 1 89.56 116 LEU A CA 1
ATOM 957 C C . LEU A 1 116 ? 1.199 -23.047 -15.031 1 89.56 116 LEU A C 1
ATOM 959 O O . LEU A 1 116 ? 1.156 -23.438 -16.203 1 89.56 116 LEU A O 1
ATOM 963 N N . VAL A 1 117 ? 1.261 -21.859 -14.664 1 92.19 117 VAL A N 1
ATOM 964 C CA . VAL A 1 117 ? 1.375 -20.781 -15.633 1 92.19 117 VAL A CA 1
ATOM 965 C C . VAL A 1 117 ? 2.215 -19.641 -15.047 1 92.19 117 VAL A C 1
ATOM 967 O O . VAL A 1 117 ? 2.303 -19.5 -13.82 1 92.19 117 VAL A O 1
ATOM 970 N N . HIS A 1 118 ? 2.947 -18.969 -15.859 1 95.31 118 HIS A N 1
ATOM 971 C CA . HIS A 1 118 ? 3.604 -17.703 -15.531 1 95.31 118 HIS A CA 1
ATOM 972 C C . HIS A 1 118 ? 3.562 -16.734 -16.719 1 95.31 118 HIS A C 1
ATOM 974 O O . HIS A 1 118 ? 3.691 -17.156 -17.859 1 95.31 118 HIS A O 1
ATOM 980 N N . ASP A 1 119 ? 3.229 -15.453 -16.344 1 94.88 119 ASP A N 1
ATOM 981 C CA . ASP A 1 119 ? 3.152 -14.469 -17.422 1 94.88 119 ASP A CA 1
ATOM 982 C C . ASP A 1 119 ? 2.92 -13.062 -16.875 1 94.88 119 ASP A C 1
ATOM 984 O O . ASP A 1 119 ? 2.744 -12.891 -15.664 1 94.88 119 ASP A O 1
ATOM 988 N N . TYR A 1 120 ? 2.971 -12.164 -17.781 1 94 120 TYR A N 1
ATOM 989 C CA . TYR A 1 120 ? 2.557 -10.797 -17.469 1 94 120 TYR A CA 1
ATOM 990 C C . TYR A 1 120 ? 1.065 -10.742 -17.156 1 94 120 TYR A C 1
ATOM 992 O O . TYR A 1 120 ? 0.263 -11.414 -17.812 1 94 120 TYR A O 1
ATOM 1000 N N . ILE A 1 121 ? 0.755 -9.891 -16.188 1 93.81 121 ILE A N 1
ATOM 1001 C CA . ILE A 1 121 ? -0.655 -9.641 -15.906 1 93.81 121 ILE A CA 1
ATOM 1002 C C . ILE A 1 121 ? -1.248 -8.75 -17 1 93.81 121 ILE A C 1
ATOM 1004 O O . ILE A 1 121 ? -0.621 -7.773 -17.422 1 93.81 121 ILE A O 1
ATOM 1008 N N . GLY A 1 122 ? -2.414 -9.25 -17.5 1 92.19 122 GLY A N 1
ATOM 1009 C CA . GLY A 1 122 ? -3.193 -8.383 -18.375 1 92.19 122 GLY A CA 1
ATOM 1010 C C . GLY A 1 122 ? -4.094 -7.426 -17.609 1 92.19 122 GLY A C 1
ATOM 1011 O O . GLY A 1 122 ? -4.727 -7.809 -16.625 1 92.19 122 GLY A O 1
ATOM 1012 N N . TYR A 1 123 ? -4.055 -6.18 -18.016 1 91.38 123 TYR A N 1
ATOM 1013 C CA . TYR A 1 123 ? -4.926 -5.176 -17.422 1 91.38 123 TYR A CA 1
ATOM 1014 C C . TYR A 1 123 ? -6.086 -4.836 -18.344 1 91.38 123 TYR A C 1
ATOM 1016 O O . TYR A 1 123 ? -5.879 -4.516 -19.516 1 91.38 123 TYR A O 1
ATOM 1024 N N . GLN A 1 124 ? -7.262 -4.945 -17.766 1 88.06 124 GLN A N 1
ATOM 1025 C CA . GLN A 1 124 ? -8.453 -4.758 -18.594 1 88.06 124 GLN A CA 1
ATOM 1026 C C . GLN A 1 124 ? -9.578 -4.117 -17.781 1 88.06 124 GLN A C 1
ATOM 1028 O O . GLN A 1 124 ? -9.609 -4.223 -16.562 1 88.06 124 GLN A O 1
ATOM 1033 N N . PRO A 1 125 ? -10.516 -3.434 -18.438 1 83.62 125 PRO A N 1
ATOM 1034 C CA . PRO A 1 125 ? -11.57 -2.688 -17.75 1 83.62 125 PRO A CA 1
ATOM 1035 C C . PRO A 1 125 ? -12.648 -3.596 -17.156 1 83.62 125 PRO A C 1
ATOM 1037 O O . PRO A 1 125 ? -13.297 -3.23 -16.172 1 83.62 125 PRO A O 1
ATOM 1040 N N . ILE A 1 126 ? -12.883 -4.742 -17.812 1 77.31 126 ILE A N 1
ATOM 1041 C CA . ILE A 1 126 ? -13.953 -5.629 -17.375 1 77.31 126 ILE A CA 1
ATOM 1042 C C . ILE A 1 126 ? -13.383 -7.02 -17.094 1 77.31 126 ILE A C 1
ATOM 1044 O O . ILE A 1 126 ? -12.477 -7.48 -17.781 1 77.31 126 ILE A O 1
ATOM 1048 N N . SER A 1 127 ? -14 -7.531 -16.031 1 73.12 127 SER A N 1
ATOM 1049 C CA . SER A 1 127 ? -13.562 -8.875 -15.672 1 73.12 127 SER A CA 1
ATOM 1050 C C . SER A 1 127 ? -14 -9.898 -16.719 1 73.12 127 SER A C 1
ATOM 1052 O O . SER A 1 127 ? -14.992 -9.688 -17.406 1 73.12 127 SER A O 1
ATOM 1054 N N . ASN A 1 128 ? -13.148 -10.922 -16.766 1 64.81 128 ASN A N 1
ATOM 1055 C CA . ASN A 1 128 ? -13.531 -12 -17.672 1 64.81 128 ASN A CA 1
ATOM 1056 C C . ASN A 1 128 ? -14.68 -12.836 -17.109 1 64.81 128 ASN A C 1
ATOM 1058 O O . ASN A 1 128 ? -14.727 -13.094 -15.906 1 64.81 128 ASN A O 1
ATOM 1062 N N . ILE A 1 129 ? -15.742 -12.883 -17.859 1 58.5 129 ILE A N 1
ATOM 1063 C CA . ILE A 1 129 ? -16.781 -13.844 -17.5 1 58.5 129 ILE A CA 1
ATOM 1064 C C . ILE A 1 129 ? -16.359 -15.242 -17.938 1 58.5 129 ILE A C 1
ATOM 1066 O O . ILE A 1 129 ? -16.078 -15.469 -19.109 1 58.5 129 ILE A O 1
ATOM 1070 N N . LEU A 1 130 ? -15.922 -16.016 -16.969 1 56.78 130 LEU A N 1
ATOM 1071 C CA . LEU A 1 130 ? -15.57 -17.375 -17.359 1 56.78 130 LEU A CA 1
ATOM 1072 C C . LEU A 1 130 ? -16.812 -18.203 -17.688 1 56.78 130 LEU A C 1
ATOM 1074 O O . LEU A 1 130 ? -17.672 -18.406 -16.812 1 56.78 130 LEU A O 1
ATOM 1078 N N . ILE A 1 131 ? -17.328 -18.094 -18.906 1 47.75 131 ILE A N 1
ATOM 1079 C CA . ILE A 1 131 ? -18.438 -18.938 -19.312 1 47.75 131 ILE A CA 1
ATOM 1080 C C . ILE A 1 131 ? -17.938 -20.359 -19.594 1 47.75 131 ILE A C 1
ATOM 1082 O O . ILE A 1 131 ? -16.969 -20.547 -20.344 1 47.75 131 ILE A O 1
ATOM 1086 N N . GLY A 1 132 ? -18.297 -21.281 -18.75 1 46.53 132 GLY A N 1
ATOM 1087 C CA . GLY A 1 132 ? -17.953 -22.672 -18.906 1 46.53 132 GLY A CA 1
ATOM 1088 C C . GLY A 1 132 ? -17.875 -23.109 -20.359 1 46.53 132 GLY A C 1
ATOM 1089 O O . GLY A 1 132 ? -17 -23.891 -20.734 1 46.53 132 GLY A O 1
ATOM 1090 N N . ASP A 1 133 ? -18.828 -22.734 -21.047 1 43.91 133 ASP A N 1
ATOM 1091 C CA . ASP A 1 133 ? -18.953 -23.312 -22.391 1 43.91 133 ASP A CA 1
ATOM 1092 C C . ASP A 1 133 ? -17.797 -22.828 -23.281 1 43.91 133 ASP A C 1
ATOM 1094 O O . ASP A 1 133 ? -17.328 -23.578 -24.141 1 43.91 133 ASP A O 1
ATOM 1098 N N . ASN A 1 134 ? -17.531 -21.656 -23.234 1 45.59 134 ASN A N 1
ATOM 1099 C CA . ASN A 1 134 ? -16.562 -21.125 -24.172 1 45.59 134 ASN A CA 1
ATOM 1100 C C . ASN A 1 134 ? -15.141 -21.5 -23.797 1 45.59 134 ASN A C 1
ATOM 1102 O O . ASN A 1 134 ? -14.234 -21.469 -24.625 1 45.59 134 ASN A O 1
ATOM 1106 N N . LEU A 1 135 ? -14.812 -21.531 -22.531 1 45.88 135 LEU A N 1
ATOM 1107 C CA . LEU A 1 135 ? -13.484 -21.922 -22.062 1 45.88 135 LEU A CA 1
ATOM 1108 C C . LEU A 1 135 ? -13.203 -23.375 -22.422 1 45.88 135 LEU A C 1
ATOM 1110 O O . LEU A 1 135 ? -12.047 -23.766 -22.625 1 45.88 135 LEU A O 1
ATOM 1114 N N . ILE A 1 136 ? -14.383 -24.203 -22.359 1 41.72 136 ILE A N 1
ATOM 1115 C CA . ILE A 1 136 ? -14.32 -25.594 -22.781 1 41.72 136 ILE A CA 1
ATOM 1116 C C . ILE A 1 136 ? -14.742 -25.703 -24.25 1 41.72 136 ILE A C 1
ATOM 1118 O O . ILE A 1 136 ? -15.93 -25.844 -24.547 1 41.72 136 ILE A O 1
ATOM 1122 N N . THR A 1 137 ? -14.734 -24.656 -24.984 1 36.69 137 THR A N 1
ATOM 1123 C CA . THR A 1 137 ? -15.211 -24.922 -26.344 1 36.69 137 THR A CA 1
ATOM 1124 C C . THR A 1 137 ? -14.656 -26.234 -26.875 1 36.69 137 THR A C 1
ATOM 1126 O O . THR A 1 137 ? -13.609 -26.703 -26.406 1 36.69 137 THR A O 1
ATOM 1129 N N . GLU A 1 138 ? -15.477 -26.906 -27.656 1 34.84 138 GLU A N 1
ATOM 1130 C CA . GLU A 1 138 ? -15.352 -28.094 -28.5 1 34.84 138 GLU A CA 1
ATOM 1131 C C . GLU A 1 138 ? -14.047 -28.078 -29.281 1 34.84 138 GLU A C 1
ATOM 1133 O O . GLU A 1 138 ? -13.492 -29.125 -29.609 1 34.84 138 GLU A O 1
ATOM 1138 N N . GLU A 1 139 ? -13.773 -26.922 -29.938 1 35.75 139 GLU A N 1
ATOM 1139 C CA . GLU A 1 139 ? -12.742 -27.141 -30.938 1 35.75 139 GLU A CA 1
ATOM 1140 C C . GLU A 1 139 ? -11.445 -27.641 -30.312 1 35.75 139 GLU A C 1
ATOM 1142 O O . GLU A 1 139 ? -10.469 -27.906 -31 1 35.75 139 GLU A O 1
ATOM 1147 N N . SER A 1 140 ? -11.102 -27.219 -29.047 1 37 140 SER A N 1
ATOM 1148 C CA . SER A 1 140 ? -10.109 -28.156 -28.547 1 37 140 SER A CA 1
ATOM 1149 C C . SER A 1 140 ? -10.688 -29.562 -28.391 1 37 140 SER A C 1
ATOM 1151 O O . SER A 1 140 ? -11.445 -29.828 -27.453 1 37 140 SER A O 1
ATOM 1153 N N . GLY A 1 141 ? -11.375 -30.016 -29.375 1 33.5 141 GLY A N 1
ATOM 1154 C CA . GLY A 1 141 ? -11.758 -31.391 -29.641 1 33.5 141 GLY A CA 1
ATOM 1155 C C . GLY A 1 141 ? -11.047 -32.406 -28.75 1 33.5 141 GLY A C 1
ATOM 1156 O O . GLY A 1 141 ? -9.844 -32.281 -28.516 1 33.5 141 GLY A O 1
ATOM 1157 N N . LEU A 1 142 ? -11.68 -32.719 -27.641 1 36.78 142 LEU A N 1
ATOM 1158 C CA . LEU A 1 142 ? -11.406 -33.906 -26.859 1 36.78 142 LEU A CA 1
ATOM 1159 C C . LEU A 1 142 ? -10.805 -35 -27.719 1 36.78 142 LEU A C 1
ATOM 1161 O O . LEU A 1 142 ? -10.93 -36.188 -27.406 1 36.78 142 LEU A O 1
ATOM 1165 N N . GLU A 1 143 ? -10.641 -34.719 -28.984 1 34.62 143 GLU A N 1
ATOM 1166 C CA . GLU A 1 143 ? -10.008 -35.938 -29.516 1 34.62 143 GLU A CA 1
ATOM 1167 C C . GLU A 1 143 ? -8.781 -36.312 -28.703 1 34.62 143 GLU A C 1
ATOM 1169 O O . GLU A 1 143 ? -7.938 -35.469 -28.406 1 34.62 143 GLU A O 1
ATOM 1174 N N . GLU A 1 144 ? -8.984 -37.188 -27.812 1 38.75 144 GLU A N 1
ATOM 1175 C CA . GLU A 1 144 ? -7.918 -38 -27.234 1 38.75 144 GLU A CA 1
ATOM 1176 C C . GLU A 1 144 ? -6.73 -38.094 -28.188 1 38.75 144 GLU A C 1
ATOM 1178 O O . GLU A 1 144 ? -6.793 -38.844 -29.172 1 38.75 144 GLU A O 1
ATOM 1183 N N . VAL A 1 145 ? -6.195 -36.969 -28.703 1 42.41 145 VAL A N 1
ATOM 1184 C CA . VAL A 1 145 ? -4.984 -37.438 -29.375 1 42.41 145 VAL A CA 1
ATOM 1185 C C . VAL A 1 145 ? -4.074 -38.156 -28.375 1 42.41 145 VAL A C 1
ATOM 1187 O O . VAL A 1 145 ? -3.889 -37.656 -27.25 1 42.41 145 VAL A O 1
ATOM 1190 N N . PRO A 1 146 ? -3.729 -39.219 -28.484 1 45.19 146 PRO A N 1
ATOM 1191 C CA . PRO A 1 146 ? -2.697 -39.938 -27.719 1 45.19 146 PRO A CA 1
ATOM 1192 C C . PRO A 1 146 ? -1.491 -39.031 -27.391 1 45.19 146 PRO A C 1
ATOM 1194 O O . PRO A 1 146 ? -0.963 -38.375 -28.281 1 45.19 146 PRO A O 1
ATOM 1197 N N . GLY A 1 147 ? -1.23 -38.625 -26.125 1 49.06 147 GLY A N 1
ATOM 1198 C CA . GLY A 1 147 ? -0.048 -37.969 -25.609 1 49.06 147 GLY A CA 1
ATOM 1199 C C . GLY A 1 147 ? -0.342 -36.594 -25.031 1 49.06 147 GLY A C 1
ATOM 1200 O O . GLY A 1 147 ? 0.539 -35.938 -24.453 1 49.06 147 GLY A O 1
ATOM 1201 N N . LYS A 1 148 ? -1.229 -35.812 -25.703 1 52.25 148 LYS A N 1
ATOM 1202 C CA . LYS A 1 148 ? -1.379 -34.469 -25.188 1 52.25 148 LYS A CA 1
ATOM 1203 C C . LYS A 1 148 ? -2.396 -34.406 -24.047 1 52.25 148 LYS A C 1
ATOM 1205 O O . LYS A 1 148 ? -3.508 -34.938 -24.188 1 52.25 148 LYS A O 1
ATOM 1210 N N . ASN A 1 149 ? -1.969 -34.188 -22.734 1 52.78 149 ASN A N 1
ATOM 1211 C CA . ASN A 1 149 ? -2.82 -34.062 -21.562 1 52.78 149 ASN A CA 1
ATOM 1212 C C . ASN A 1 149 ? -3.717 -32.812 -21.656 1 52.78 149 ASN A C 1
ATOM 1214 O O . ASN A 1 149 ? -3.314 -31.734 -21.281 1 52.78 149 ASN A O 1
ATOM 1218 N N . PHE A 1 150 ? -4.719 -32.844 -22.375 1 54.44 150 PHE A N 1
ATOM 1219 C CA . PHE A 1 150 ? -5.734 -31.828 -22.609 1 54.44 150 PHE A CA 1
ATOM 1220 C C . PHE A 1 150 ? -6.234 -31.25 -21.281 1 54.44 150 PHE A C 1
ATOM 1222 O O . PHE A 1 150 ? -6.578 -30.078 -21.219 1 54.44 150 PHE A O 1
ATOM 1229 N N . LYS A 1 151 ? -6.191 -32.125 -20.328 1 60.06 151 LYS A N 1
ATOM 1230 C CA . LYS A 1 151 ? -6.691 -31.672 -19.047 1 60.06 151 LYS A CA 1
ATOM 1231 C C . LYS A 1 151 ? -5.801 -30.562 -18.469 1 60.06 151 LYS A C 1
ATOM 1233 O O . LYS A 1 151 ? -6.297 -29.562 -17.953 1 60.06 151 LYS A O 1
ATOM 1238 N N . HIS A 1 152 ? -4.523 -30.812 -18.656 1 62.53 152 HIS A N 1
ATOM 1239 C CA . HIS A 1 152 ? -3.574 -29.828 -18.141 1 62.53 152 HIS A CA 1
ATOM 1240 C C . HIS A 1 152 ? -3.672 -28.516 -18.906 1 62.53 152 HIS A C 1
ATOM 1242 O O . HIS A 1 152 ? -3.664 -27.438 -18.297 1 62.53 152 HIS A O 1
ATOM 1248 N N . ASP A 1 153 ? -3.812 -28.609 -20.188 1 64.25 153 ASP A N 1
ATOM 1249 C CA . ASP A 1 153 ? -3.879 -27.406 -21.016 1 64.25 153 ASP A CA 1
ATOM 1250 C C . ASP A 1 153 ? -5.156 -26.625 -20.734 1 64.25 153 ASP A C 1
ATOM 1252 O O . ASP A 1 153 ? -5.129 -25.391 -20.672 1 64.25 153 ASP A O 1
ATOM 1256 N N . ASN A 1 154 ? -6.227 -27.359 -20.578 1 67.38 154 ASN A N 1
ATOM 1257 C CA . ASN A 1 154 ? -7.496 -26.703 -20.281 1 67.38 154 ASN A CA 1
ATOM 1258 C C . ASN A 1 154 ? -7.469 -26.016 -18.922 1 67.38 154 ASN A C 1
ATOM 1260 O O . ASN A 1 154 ? -7.984 -24.906 -18.766 1 67.38 154 ASN A O 1
ATOM 1264 N N . PHE A 1 155 ? -6.82 -26.734 -18.047 1 73 155 PHE A N 1
ATOM 1265 C CA . PHE A 1 155 ? -6.699 -26.172 -16.703 1 73 155 PHE A CA 1
ATOM 1266 C C . PHE A 1 155 ? -5.836 -24.906 -16.719 1 73 155 PHE A C 1
ATOM 1268 O O . PHE A 1 155 ? -6.172 -23.906 -16.078 1 73 155 PHE A O 1
ATOM 1275 N N . GLY A 1 156 ? -4.797 -24.938 -17.5 1 73 156 GLY A N 1
ATOM 1276 C CA . GLY A 1 156 ? -3.945 -23.766 -17.656 1 73 156 GLY A CA 1
ATOM 1277 C C . GLY A 1 156 ? -4.672 -22.578 -18.234 1 73 156 GLY A C 1
ATOM 1278 O O . GLY A 1 156 ? -4.469 -21.438 -17.781 1 73 156 GLY A O 1
ATOM 1279 N N . ARG A 1 157 ? -5.539 -22.797 -19.109 1 75 157 ARG A N 1
ATOM 1280 C CA . ARG A 1 157 ? -6.316 -21.734 -19.734 1 75 157 ARG A CA 1
ATOM 1281 C C . ARG A 1 157 ? -7.305 -21.141 -18.734 1 75 157 ARG A C 1
ATOM 1283 O O . ARG A 1 157 ? -7.512 -19.922 -18.703 1 75 157 ARG A O 1
ATOM 1290 N N . LEU A 1 158 ? -7.867 -22.016 -18 1 75.81 158 LEU A N 1
ATOM 1291 C CA . LEU A 1 158 ? -8.797 -21.547 -16.984 1 75.81 158 LEU A CA 1
ATOM 1292 C C . LEU A 1 158 ? -8.086 -20.688 -15.953 1 75.81 158 LEU A C 1
ATOM 1294 O O . LEU A 1 158 ? -8.594 -19.625 -15.562 1 75.81 158 LEU A O 1
ATOM 1298 N N . VAL A 1 159 ? -6.957 -21.188 -15.617 1 81.81 159 VAL A N 1
ATOM 1299 C CA . VAL A 1 159 ? -6.164 -20.469 -14.625 1 81.81 159 VAL A CA 1
ATOM 1300 C C . VAL A 1 159 ? -5.746 -19.109 -15.172 1 81.81 159 VAL A C 1
ATOM 1302 O O . VAL A 1 159 ? -5.84 -18.094 -14.477 1 81.81 159 VAL A O 1
ATOM 1305 N N . THR A 1 160 ? -5.414 -19.109 -16.391 1 83.5 160 THR A N 1
ATOM 1306 C CA . THR A 1 160 ? -5.008 -17.875 -17.031 1 83.5 160 THR A CA 1
ATOM 1307 C C . THR A 1 160 ? -6.172 -16.875 -17.078 1 83.5 160 THR A C 1
ATOM 1309 O O . THR A 1 160 ? -6.008 -15.711 -16.734 1 83.5 160 THR A O 1
ATOM 1312 N N . SER A 1 161 ? -7.246 -17.344 -17.359 1 78.62 161 SER A N 1
ATOM 1313 C CA . SER A 1 161 ? -8.414 -16.469 -17.484 1 78.62 161 SER A CA 1
ATOM 1314 C C . SER A 1 161 ? -8.859 -15.945 -16.125 1 78.62 161 SER A C 1
ATOM 1316 O O . SER A 1 161 ? -9.328 -14.812 -16.016 1 78.62 161 SER A O 1
ATOM 1318 N N . ALA A 1 162 ? -8.594 -16.719 -15.18 1 80.44 162 ALA A N 1
ATOM 1319 C CA . ALA A 1 162 ? -9.133 -16.391 -13.867 1 80.44 162 ALA A CA 1
ATOM 1320 C C . ALA A 1 162 ? -8.148 -15.547 -13.062 1 80.44 162 ALA A C 1
ATOM 1322 O O . ALA A 1 162 ? -8.547 -14.664 -12.305 1 80.44 162 ALA A O 1
ATOM 1323 N N . TYR A 1 163 ? -6.844 -15.82 -13.297 1 87.56 163 TYR A N 1
ATOM 1324 C CA . TYR A 1 163 ? -5.922 -15.305 -12.289 1 87.56 163 TYR A CA 1
ATOM 1325 C C . TYR A 1 163 ? -4.859 -14.414 -12.922 1 87.56 163 TYR A C 1
ATOM 1327 O O . TYR A 1 163 ? -4 -13.867 -12.227 1 87.56 163 TYR A O 1
ATOM 1335 N N . MET A 1 164 ? -4.965 -14.203 -14.219 1 90.62 164 MET A N 1
ATOM 1336 C CA . MET A 1 164 ? -3.883 -13.484 -14.883 1 90.62 164 MET A CA 1
ATOM 1337 C C . MET A 1 164 ? -4.371 -12.148 -15.422 1 90.62 164 MET A C 1
ATOM 1339 O O . MET A 1 164 ? -3.793 -11.609 -16.375 1 90.62 164 MET A O 1
ATOM 1343 N N . ASN A 1 165 ? -5.457 -11.672 -14.836 1 89 165 ASN A N 1
ATOM 1344 C CA . ASN A 1 165 ? -5.977 -10.367 -15.234 1 89 165 ASN A CA 1
ATOM 1345 C C . ASN A 1 165 ? -6.344 -9.516 -14.023 1 89 165 ASN A C 1
ATOM 1347 O O . ASN A 1 165 ? -6.766 -10.039 -12.992 1 89 165 ASN A O 1
ATOM 1351 N N . LYS A 1 166 ? -6.191 -8.219 -14.25 1 90.5 166 LYS A N 1
ATOM 1352 C CA . LYS A 1 166 ? -6.566 -7.227 -13.242 1 90.5 166 LYS A CA 1
ATOM 1353 C C . LYS A 1 166 ? -7.219 -6.008 -13.891 1 90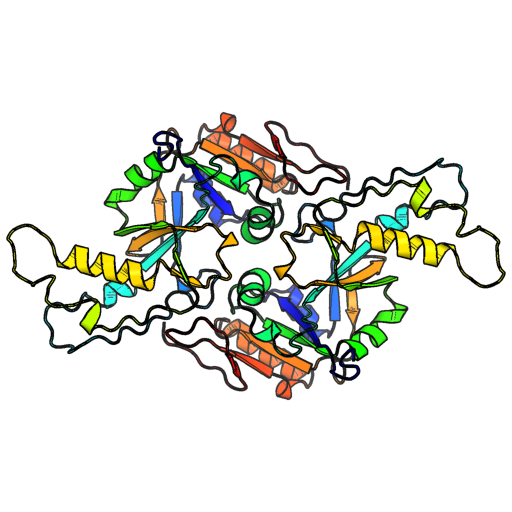.5 166 LYS A C 1
ATOM 1355 O O . LYS A 1 166 ? -7.109 -5.809 -15.102 1 90.5 166 LYS A O 1
ATOM 1360 N N . PRO A 1 167 ? -7.906 -5.285 -13.047 1 89.38 167 PRO A N 1
ATOM 1361 C CA . PRO A 1 167 ? -8.414 -4.016 -13.578 1 89.38 167 PRO A CA 1
ATOM 1362 C C . PRO A 1 167 ? -7.305 -3.102 -14.086 1 89.38 167 PRO A C 1
ATOM 1364 O O . PRO A 1 167 ? -6.195 -3.105 -13.539 1 89.38 167 PRO A O 1
ATOM 1367 N N . ASP A 1 168 ? -7.656 -2.213 -15.008 1 90.38 168 ASP A N 1
ATOM 1368 C CA . ASP A 1 168 ? -6.719 -1.274 -15.617 1 90.38 168 ASP A CA 1
ATOM 1369 C C . ASP A 1 168 ? -6.074 -0.377 -14.562 1 90.38 168 ASP A C 1
ATOM 1371 O O . ASP A 1 168 ? -4.922 0.029 -14.703 1 90.38 168 ASP A O 1
ATOM 1375 N N . SER A 1 169 ? -6.773 -0.12 -13.57 1 88.06 169 SER A N 1
ATOM 1376 C CA . SER A 1 169 ? -6.305 0.802 -12.539 1 88.06 169 SER A CA 1
ATOM 1377 C C . SER A 1 169 ? -5.062 0.266 -11.836 1 88.06 169 SER A C 1
ATOM 1379 O O . SER A 1 169 ? -4.383 1.002 -11.117 1 88.06 169 SER A O 1
ATOM 1381 N N . TYR A 1 170 ? -4.715 -0.972 -12.109 1 92.75 170 TYR A N 1
ATOM 1382 C CA . TYR A 1 170 ? -3.551 -1.58 -11.477 1 92.75 170 TYR A CA 1
ATOM 1383 C C . TYR A 1 170 ? -2.365 -1.625 -12.43 1 92.75 170 TYR A C 1
ATOM 1385 O O . TYR A 1 170 ? -1.334 -2.229 -12.125 1 92.75 170 TYR A O 1
ATOM 1393 N N . ALA A 1 171 ? -2.422 -0.997 -13.492 1 91.19 171 ALA A N 1
ATOM 1394 C CA . ALA A 1 171 ? -1.41 -1.095 -14.539 1 91.19 171 ALA A CA 1
ATOM 1395 C C . ALA A 1 171 ? -0.047 -0.635 -14.031 1 91.19 171 ALA A C 1
ATOM 1397 O O . ALA A 1 171 ? 0.989 -1.139 -14.469 1 91.19 171 ALA A O 1
ATOM 1398 N N . ASN A 1 172 ? -0.02 0.233 -13.078 1 89.19 172 ASN A N 1
ATOM 1399 C CA . ASN A 1 172 ? 1.233 0.739 -12.531 1 89.19 172 ASN A CA 1
ATOM 1400 C C . ASN A 1 172 ? 1.994 -0.346 -11.773 1 89.19 172 ASN A C 1
ATOM 1402 O O . ASN A 1 172 ? 3.189 -0.202 -11.508 1 89.19 172 ASN A O 1
ATOM 1406 N N . GLU A 1 173 ? 1.345 -1.384 -11.445 1 93 173 GLU A N 1
ATOM 1407 C CA . GLU A 1 173 ? 1.999 -2.463 -10.711 1 93 173 GLU A CA 1
ATOM 1408 C C . GLU A 1 173 ? 3.004 -3.199 -11.594 1 93 173 GLU A C 1
ATOM 1410 O O . GLU A 1 173 ? 3.967 -3.783 -11.094 1 93 173 GLU A O 1
ATOM 1415 N N . LYS A 1 174 ? 2.734 -3.164 -12.922 1 92.81 174 LYS A N 1
ATOM 1416 C CA . LYS A 1 174 ? 3.602 -3.877 -13.859 1 92.81 174 LYS A CA 1
ATOM 1417 C C . LYS A 1 174 ? 3.879 -5.297 -13.367 1 92.81 174 LYS A C 1
ATOM 1419 O O . LYS A 1 174 ? 5.039 -5.711 -13.273 1 92.81 174 LYS A O 1
ATOM 1424 N N . GLU A 1 175 ? 2.863 -6.031 -13.258 1 95.31 175 GLU A N 1
ATOM 1425 C CA . GLU A 1 175 ? 2.896 -7.273 -12.492 1 95.31 175 GLU A CA 1
ATOM 1426 C C . GLU A 1 175 ? 3.229 -8.469 -13.383 1 95.31 175 GLU A C 1
ATOM 1428 O O . GLU A 1 175 ? 2.715 -8.57 -14.5 1 95.31 175 GLU A O 1
ATOM 1433 N N . TYR A 1 176 ? 4.141 -9.297 -12.961 1 95.56 176 TYR A N 1
ATOM 1434 C CA . TYR A 1 176 ? 4.426 -10.633 -13.461 1 95.56 176 TYR A CA 1
ATOM 1435 C C . TYR A 1 176 ? 4.07 -11.695 -12.422 1 95.56 176 TYR A C 1
ATOM 1437 O O . TYR A 1 176 ? 4.434 -11.57 -11.25 1 95.56 176 TYR A O 1
ATOM 1445 N N . ARG A 1 177 ? 3.348 -12.773 -12.867 1 96.38 177 ARG A N 1
ATOM 1446 C CA . ARG A 1 177 ? 2.805 -13.703 -11.883 1 96.38 177 ARG A CA 1
ATOM 1447 C C . ARG A 1 177 ? 3.176 -15.141 -12.219 1 96.38 177 ARG A C 1
ATOM 1449 O O . ARG A 1 177 ? 3.164 -15.531 -13.383 1 96.38 177 ARG A O 1
ATOM 1456 N N . PHE A 1 178 ? 3.592 -15.867 -11.18 1 96.88 178 PHE A N 1
ATOM 1457 C CA . PHE A 1 178 ? 3.668 -17.328 -11.227 1 96.88 178 PHE A CA 1
ATOM 1458 C C . PHE A 1 178 ? 2.484 -17.953 -10.5 1 96.88 178 PHE A C 1
ATOM 1460 O O . PHE A 1 178 ? 2.143 -17.531 -9.383 1 96.88 178 PHE A O 1
ATOM 1467 N N . ILE A 1 179 ? 1.846 -18.922 -11.102 1 95.19 179 ILE A N 1
ATOM 1468 C CA . ILE A 1 179 ? 0.714 -19.609 -10.484 1 95.19 179 ILE A CA 1
ATOM 1469 C C . ILE A 1 179 ? 1.062 -21.078 -10.25 1 95.19 179 ILE A C 1
ATOM 1471 O O . ILE A 1 179 ? 1.635 -21.734 -11.125 1 95.19 179 ILE A O 1
ATOM 1475 N N . LYS A 1 180 ? 0.749 -21.531 -9.125 1 93.94 180 LYS A N 1
ATOM 1476 C CA . LYS A 1 180 ? 0.906 -22.953 -8.844 1 93.94 180 LYS A CA 1
ATOM 1477 C C . LYS A 1 180 ? -0.262 -23.484 -8.016 1 93.94 180 LYS A C 1
ATOM 1479 O O . LYS A 1 180 ? -1.111 -22.703 -7.562 1 93.94 180 LYS A O 1
ATOM 1484 N N . THR A 1 181 ? -0.245 -24.766 -7.871 1 90.38 181 THR A N 1
ATOM 1485 C CA . THR A 1 181 ? -1.241 -25.375 -7 1 90.38 181 THR A CA 1
ATOM 1486 C C . THR A 1 181 ? -0.774 -25.359 -5.547 1 90.38 181 THR A C 1
ATOM 1488 O O . THR A 1 181 ? 0.377 -25.688 -5.254 1 90.38 181 THR A O 1
ATOM 1491 N N . GLY A 1 182 ? -1.673 -24.906 -4.656 1 91.06 182 GLY A N 1
ATOM 1492 C CA . GLY A 1 182 ? -1.357 -24.891 -3.236 1 91.06 182 GLY A CA 1
ATOM 1493 C C . GLY A 1 182 ? -0.439 -23.75 -2.846 1 91.06 182 GLY A C 1
ATOM 1494 O O . GLY A 1 182 ? 0.553 -23.484 -3.527 1 91.06 182 GLY A O 1
ATOM 1495 N N . ASP A 1 183 ? -0.794 -23.172 -1.771 1 90.06 183 ASP A N 1
ATOM 1496 C CA . ASP A 1 183 ? 0.075 -22.109 -1.266 1 90.06 183 ASP A CA 1
ATOM 1497 C C . ASP A 1 183 ? 1.339 -22.688 -0.635 1 90.06 183 ASP A C 1
ATOM 1499 O O . ASP A 1 183 ? 1.42 -23.891 -0.393 1 90.06 183 ASP A O 1
ATOM 1503 N N . GLY A 1 184 ? 2.361 -21.766 -0.456 1 93.44 184 GLY A N 1
ATOM 1504 C CA . GLY A 1 184 ? 3.631 -22.188 0.11 1 93.44 184 GLY A CA 1
ATOM 1505 C C . GLY A 1 184 ? 4.832 -21.609 -0.604 1 93.44 184 GLY A C 1
ATOM 1506 O O . GLY A 1 184 ? 4.703 -20.641 -1.362 1 93.44 184 GLY A O 1
ATOM 1507 N N . GLU A 1 185 ? 5.996 -22.234 -0.297 1 96.06 185 GLU A N 1
ATOM 1508 C CA . GLU A 1 185 ? 7.242 -21.641 -0.767 1 96.06 185 GLU A CA 1
ATOM 1509 C C . GLU A 1 185 ? 7.887 -22.484 -1.853 1 96.06 185 GLU A C 1
ATOM 1511 O O . GLU A 1 185 ? 7.699 -23.703 -1.885 1 96.06 185 GLU A O 1
ATOM 1516 N N . LEU A 1 186 ? 8.516 -21.891 -2.754 1 97.12 186 LEU A N 1
ATOM 1517 C CA . LEU A 1 186 ? 9.445 -22.531 -3.674 1 97.12 186 LEU A CA 1
ATOM 1518 C C . LEU A 1 186 ? 10.859 -22 -3.48 1 97.12 186 LEU A C 1
ATOM 1520 O O . LEU A 1 186 ? 11.062 -20.781 -3.357 1 97.12 186 LEU A O 1
ATOM 1524 N N . LYS A 1 187 ? 11.781 -22.891 -3.469 1 96.12 187 LYS A N 1
ATOM 1525 C CA . LYS A 1 187 ? 13.18 -22.516 -3.346 1 96.12 187 LYS A CA 1
ATOM 1526 C C . LYS A 1 187 ? 13.75 -22.078 -4.691 1 96.12 187 LYS A C 1
ATOM 1528 O O . LYS A 1 187 ? 13.297 -22.531 -5.742 1 96.12 187 LYS A O 1
ATOM 1533 N N . TYR A 1 188 ? 14.648 -21.188 -4.691 1 95.06 188 TYR A N 1
ATOM 1534 C CA . TYR A 1 188 ? 15.398 -20.797 -5.879 1 95.06 188 TYR A CA 1
ATOM 1535 C C . TYR A 1 188 ? 16.906 -20.875 -5.625 1 95.06 188 TYR A C 1
ATOM 1537 O O . TYR A 1 188 ? 17.344 -20.828 -4.477 1 95.06 188 TYR A O 1
ATOM 1545 N N . ASN A 1 189 ? 17.594 -21.062 -6.688 1 90.69 189 ASN A N 1
ATOM 1546 C CA . ASN A 1 189 ? 19.062 -21.047 -6.598 1 90.69 189 ASN A CA 1
ATOM 1547 C C . ASN A 1 189 ? 19.594 -19.625 -6.527 1 90.69 189 ASN A C 1
ATOM 1549 O O . ASN A 1 189 ? 19.703 -18.938 -7.547 1 90.69 189 ASN A O 1
ATOM 1553 N N . HIS A 1 190 ? 20.016 -19.266 -5.418 1 84.19 190 HIS A N 1
ATOM 1554 C CA . HIS A 1 190 ? 20.391 -17.875 -5.172 1 84.19 190 HIS A CA 1
ATOM 1555 C C . HIS A 1 190 ? 21.703 -17.516 -5.863 1 84.19 190 HIS A C 1
ATOM 1557 O O . HIS A 1 190 ? 21.969 -16.344 -6.117 1 84.19 190 HIS A O 1
ATOM 1563 N N . LEU A 1 191 ? 22.469 -18.422 -6.199 1 85.5 191 LEU A N 1
ATOM 1564 C CA . LEU A 1 191 ? 23.766 -18.141 -6.828 1 85.5 191 LEU A CA 1
ATOM 1565 C C . LEU A 1 191 ? 23.562 -17.578 -8.234 1 85.5 191 LEU A C 1
ATOM 1567 O O . LEU A 1 191 ? 24.219 -16.609 -8.617 1 85.5 191 LEU A O 1
ATOM 1571 N N . ASN A 1 192 ? 22.594 -18.062 -8.93 1 88.12 192 ASN A N 1
ATOM 1572 C CA . ASN A 1 192 ? 22.469 -17.688 -10.328 1 88.12 192 ASN A CA 1
ATOM 1573 C C . ASN A 1 192 ? 21.188 -16.906 -10.594 1 88.12 192 ASN A C 1
ATOM 1575 O O . ASN A 1 192 ? 21.125 -16.109 -11.531 1 88.12 192 ASN A O 1
ATOM 1579 N N . THR A 1 193 ? 20.234 -17.031 -9.781 1 94.69 193 THR A N 1
ATOM 1580 C CA . THR A 1 193 ? 18.906 -16.5 -10.07 1 94.69 193 THR A CA 1
ATOM 1581 C C . THR A 1 193 ? 18.688 -15.156 -9.375 1 94.69 193 THR A C 1
ATOM 1583 O O . THR A 1 193 ? 18.141 -14.227 -9.961 1 94.69 193 THR A O 1
ATOM 1586 N N . LEU A 1 194 ? 19.203 -15.016 -8.141 1 95.38 194 LEU A N 1
ATOM 1587 C CA . LEU A 1 194 ? 19.125 -13.758 -7.406 1 95.38 194 LEU A CA 1
ATOM 1588 C C . LEU A 1 194 ? 20.25 -12.82 -7.832 1 95.38 194 LEU A C 1
ATOM 1590 O O . LEU A 1 194 ? 21.422 -13.172 -7.738 1 95.38 194 LEU A O 1
ATOM 1594 N N . ARG A 1 195 ? 19.922 -11.672 -8.281 1 92.69 195 ARG A N 1
ATOM 1595 C CA . ARG A 1 195 ? 20.922 -10.742 -8.797 1 92.69 195 ARG A CA 1
ATOM 1596 C C . ARG A 1 195 ? 21.312 -9.719 -7.734 1 92.69 195 ARG A C 1
ATOM 1598 O O . ARG A 1 195 ? 22.5 -9.422 -7.562 1 92.69 195 ARG A O 1
ATOM 1605 N N . GLU A 1 196 ? 20.328 -9.164 -7.113 1 94.88 196 GLU A N 1
ATOM 1606 C CA . GLU A 1 196 ? 20.562 -8.117 -6.117 1 94.88 196 GLU A CA 1
ATOM 1607 C C . GLU A 1 196 ? 19.516 -8.18 -5 1 94.88 196 GLU A C 1
ATOM 1609 O O . GLU A 1 196 ? 18.406 -8.664 -5.211 1 94.88 196 GLU A O 1
ATOM 1614 N N . VAL A 1 197 ? 20.016 -7.754 -3.883 1 97 197 VAL A N 1
ATOM 1615 C CA . VAL A 1 197 ? 19.125 -7.41 -2.779 1 97 197 VAL A CA 1
ATOM 1616 C C . VAL A 1 197 ? 19.297 -5.934 -2.42 1 97 197 VAL A C 1
ATOM 1618 O O . VAL A 1 197 ? 20.359 -5.523 -1.949 1 97 197 VAL A O 1
ATOM 1621 N N . ILE A 1 198 ? 18.266 -5.199 -2.65 1 97.5 198 ILE A N 1
ATOM 1622 C CA . ILE A 1 198 ? 18.328 -3.756 -2.459 1 97.5 198 ILE A CA 1
ATOM 1623 C C . ILE A 1 198 ? 17.625 -3.377 -1.158 1 97.5 198 ILE A C 1
ATOM 1625 O O . ILE A 1 198 ? 16.438 -3.648 -0.989 1 97.5 198 ILE A O 1
ATOM 1629 N N . ILE A 1 199 ? 18.375 -2.709 -0.309 1 98.31 199 ILE A N 1
ATOM 1630 C CA . ILE A 1 199 ? 17.875 -2.348 1.012 1 98.31 199 ILE A CA 1
ATOM 1631 C C . ILE A 1 199 ? 17.469 -0.876 1.025 1 98.31 199 ILE A C 1
ATOM 1633 O O . ILE A 1 199 ? 18.234 -0.011 0.598 1 98.31 199 ILE A O 1
ATOM 1637 N N . GLY A 1 200 ? 16.25 -0.617 1.515 1 97.44 200 GLY A N 1
ATOM 1638 C CA . GLY A 1 200 ? 15.805 0.763 1.61 1 97.44 200 GLY A CA 1
ATOM 1639 C C . GLY A 1 200 ? 16.578 1.57 2.639 1 97.44 200 GLY A C 1
ATOM 1640 O O . GLY A 1 200 ? 16.875 1.075 3.727 1 97.44 200 GLY A O 1
ATOM 1641 N N . SER A 1 201 ? 16.766 2.785 2.369 1 95.44 201 SER A N 1
ATOM 1642 C CA . SER A 1 201 ? 17.609 3.625 3.207 1 95.44 201 SER A CA 1
ATOM 1643 C C . SER A 1 201 ? 16.891 4.023 4.496 1 95.44 201 SER A C 1
ATOM 1645 O O . SER A 1 201 ? 17.531 4.461 5.457 1 95.44 201 SER A O 1
ATOM 1647 N N . LYS A 1 202 ? 15.617 3.906 4.555 1 93.81 202 LYS A N 1
ATOM 1648 C CA . LYS A 1 202 ? 14.867 4.297 5.742 1 93.81 202 LYS A CA 1
ATOM 1649 C C . LYS A 1 202 ? 14.656 3.105 6.676 1 93.81 202 LYS A C 1
ATOM 1651 O O . LYS A 1 202 ? 14.016 3.236 7.723 1 93.81 202 LYS A O 1
ATOM 1656 N N . MET A 1 203 ? 15.195 1.973 6.223 1 96.38 203 MET A N 1
ATOM 1657 C CA . MET A 1 203 ? 15.078 0.809 7.098 1 96.38 203 MET A CA 1
ATOM 1658 C C . MET A 1 203 ? 15.758 1.065 8.438 1 96.38 203 MET A C 1
ATOM 1660 O O . MET A 1 203 ? 16.828 1.674 8.492 1 96.38 203 MET A O 1
ATOM 1664 N N . SER A 1 204 ? 15.148 0.564 9.477 1 95.5 204 SER A N 1
ATOM 1665 C CA . SER A 1 204 ? 15.773 0.734 10.789 1 95.5 204 SER A CA 1
ATOM 1666 C C . SER A 1 204 ? 17.156 0.082 10.836 1 95.5 204 SER A C 1
ATOM 1668 O O . SER A 1 204 ? 17.406 -0.904 10.141 1 95.5 204 SER A O 1
ATOM 1670 N N . ASP A 1 205 ? 17.969 0.565 11.68 1 96.12 205 ASP A N 1
ATOM 1671 C CA . ASP A 1 205 ? 19.312 0.013 11.836 1 96.12 205 ASP A CA 1
ATOM 1672 C C . ASP A 1 205 ? 19.25 -1.457 12.25 1 96.12 205 ASP A C 1
ATOM 1674 O O . ASP A 1 205 ? 20.016 -2.277 11.742 1 96.12 205 ASP A O 1
ATOM 1678 N N . HIS A 1 206 ? 18.391 -1.725 13.094 1 97.06 206 HIS A N 1
ATOM 1679 C CA . HIS A 1 206 ? 18.234 -3.096 13.57 1 97.06 206 HIS A CA 1
ATOM 1680 C C . HIS A 1 206 ? 17.875 -4.039 12.422 1 97.06 206 HIS A C 1
ATOM 1682 O O . HIS A 1 206 ? 18.516 -5.07 12.234 1 97.06 206 HIS A O 1
ATOM 1688 N N . ASP A 1 207 ? 16.875 -3.701 11.688 1 97.81 207 ASP A N 1
ATOM 1689 C CA . ASP A 1 207 ? 16.438 -4.543 10.578 1 97.81 207 ASP A CA 1
ATOM 1690 C C . ASP A 1 207 ? 17.5 -4.637 9.492 1 97.81 207 ASP A C 1
ATOM 1692 O O . ASP A 1 207 ? 17.688 -5.695 8.891 1 97.81 207 ASP A O 1
ATOM 1696 N N . ARG A 1 208 ? 18.141 -3.588 9.266 1 97.69 208 ARG A N 1
ATOM 1697 C CA . ARG A 1 208 ? 19.188 -3.557 8.25 1 97.69 208 ARG A CA 1
ATOM 1698 C C . ARG A 1 208 ? 20.312 -4.52 8.602 1 97.69 208 ARG A C 1
ATOM 1700 O O . ARG A 1 208 ? 20.75 -5.309 7.758 1 97.69 208 ARG A O 1
ATOM 1707 N N . LYS A 1 209 ? 20.797 -4.422 9.812 1 97.31 209 LYS A N 1
ATOM 1708 C CA . LYS A 1 209 ? 21.875 -5.312 10.25 1 97.31 209 LYS A CA 1
ATOM 1709 C C . LYS A 1 209 ? 21.438 -6.773 10.156 1 97.31 209 LYS A C 1
ATOM 1711 O O . LYS A 1 209 ? 22.234 -7.633 9.75 1 97.31 209 LYS A O 1
ATOM 1716 N N . LEU A 1 210 ? 20.266 -6.953 10.547 1 97.25 210 LEU A N 1
ATOM 1717 C CA . LEU A 1 210 ? 19.734 -8.305 10.453 1 97.25 210 LEU A CA 1
ATOM 1718 C C . LEU A 1 210 ? 19.734 -8.797 9.008 1 97.25 210 LEU A C 1
ATOM 1720 O O . LEU A 1 210 ? 20.234 -9.891 8.727 1 97.25 210 LEU A O 1
ATOM 1724 N N . LEU A 1 211 ? 19.203 -8.039 8.102 1 97.44 211 LEU A N 1
ATOM 1725 C CA . LEU A 1 211 ? 19.141 -8.422 6.699 1 97.44 211 LEU A CA 1
ATOM 1726 C C . LEU A 1 211 ? 20.531 -8.641 6.125 1 97.44 211 LEU A C 1
ATOM 1728 O O . LEU A 1 211 ? 20.766 -9.633 5.43 1 97.44 211 LEU A O 1
ATOM 1732 N N . GLU A 1 212 ? 21.375 -7.738 6.383 1 97.19 212 GLU A N 1
ATOM 1733 C CA . GLU A 1 212 ? 22.75 -7.852 5.898 1 97.19 212 GLU A CA 1
ATOM 1734 C C . GLU A 1 212 ? 23.406 -9.133 6.406 1 97.19 212 GLU A C 1
ATOM 1736 O O . GLU A 1 212 ? 24.109 -9.812 5.66 1 97.19 212 GLU A O 1
ATOM 1741 N N . SER A 1 213 ? 23.203 -9.422 7.641 1 97.12 213 SER A N 1
ATOM 1742 C CA . SER A 1 213 ? 23.766 -10.641 8.219 1 97.12 213 SER A CA 1
ATOM 1743 C C . SER A 1 213 ? 23.234 -11.883 7.512 1 97.12 213 SER A C 1
ATOM 1745 O O . SER A 1 213 ? 23.984 -12.82 7.246 1 97.12 213 SER A O 1
ATOM 1747 N N . ILE A 1 214 ? 22.016 -11.883 7.227 1 96 214 ILE A N 1
ATOM 1748 C CA . ILE A 1 214 ? 21.391 -13.016 6.559 1 96 214 ILE A CA 1
ATOM 1749 C C . ILE A 1 214 ? 21.953 -13.172 5.148 1 96 214 ILE A C 1
ATOM 1751 O O . ILE A 1 214 ? 22.281 -14.281 4.719 1 96 214 ILE A O 1
ATOM 1755 N N . ILE A 1 215 ? 22.031 -12.094 4.473 1 95.38 215 ILE A N 1
ATOM 1756 C CA . ILE A 1 215 ? 22.562 -12.117 3.113 1 95.38 215 ILE A CA 1
ATOM 1757 C C . ILE A 1 215 ? 24 -12.625 3.125 1 95.38 215 ILE A C 1
ATOM 1759 O O . ILE A 1 215 ? 24.391 -13.414 2.266 1 95.38 215 ILE A O 1
ATOM 1763 N N . LYS A 1 216 ? 24.734 -12.18 4.102 1 93.56 216 LYS A N 1
ATOM 1764 C CA . LYS A 1 216 ? 26.109 -12.625 4.254 1 93.56 216 LYS A CA 1
ATOM 1765 C C . LYS A 1 216 ? 26.172 -14.125 4.539 1 93.56 216 LYS A C 1
ATOM 1767 O O . LYS A 1 216 ? 27 -14.836 3.973 1 93.56 216 LYS A O 1
ATOM 1772 N N . LEU A 1 217 ? 25.328 -14.562 5.387 1 92.62 217 LEU A N 1
ATOM 1773 C CA . LEU A 1 217 ? 25.281 -15.969 5.766 1 92.62 217 LEU A CA 1
ATOM 1774 C C . LEU A 1 217 ? 25 -16.859 4.551 1 92.62 217 LEU A C 1
ATOM 1776 O O . LEU A 1 217 ? 25.469 -18 4.484 1 92.62 217 LEU A O 1
ATOM 1780 N N . THR A 1 218 ? 24.266 -16.328 3.598 1 88.88 218 THR A N 1
ATOM 1781 C CA . THR A 1 218 ? 23.938 -17.109 2.408 1 88.88 218 THR A CA 1
ATOM 1782 C C . THR A 1 218 ? 24.969 -16.891 1.307 1 88.88 218 THR A C 1
ATOM 1784 O O . THR A 1 218 ? 24.781 -17.328 0.174 1 88.88 218 THR A O 1
ATOM 1787 N N . GLY A 1 219 ? 25.953 -16.141 1.625 1 88.19 219 GLY A N 1
ATOM 1788 C CA . GLY A 1 219 ? 27.062 -15.938 0.71 1 88.19 219 GLY A CA 1
ATOM 1789 C C . GLY A 1 219 ? 26.75 -14.945 -0.396 1 88.19 219 GLY A C 1
ATOM 1790 O O . GLY A 1 219 ? 27.297 -15.047 -1.498 1 88.19 219 GLY A O 1
ATOM 1791 N N . GLN A 1 220 ? 25.859 -14 -0.131 1 90.31 220 GLN A N 1
ATOM 1792 C CA . GLN A 1 220 ? 25.422 -13.102 -1.19 1 90.31 220 GLN A CA 1
ATOM 1793 C C . GLN A 1 220 ? 25.75 -11.656 -0.864 1 90.31 220 GLN A C 1
ATOM 1795 O O . GLN A 1 220 ? 25.094 -10.734 -1.337 1 90.31 220 GLN A O 1
ATOM 1800 N N . ASP A 1 221 ? 26.766 -11.43 -0.082 1 91.81 221 ASP A N 1
ATOM 1801 C CA . ASP A 1 221 ? 27.109 -10.102 0.411 1 91.81 221 ASP A CA 1
ATOM 1802 C C . ASP A 1 221 ? 27.391 -9.141 -0.745 1 91.81 221 ASP A C 1
ATOM 1804 O O . ASP A 1 221 ? 27.078 -7.957 -0.664 1 91.81 221 ASP A O 1
ATOM 1808 N N . SER A 1 222 ? 27.891 -9.625 -1.801 1 93.56 222 SER A N 1
ATOM 1809 C CA . SER A 1 222 ? 28.266 -8.789 -2.932 1 93.56 222 SER A CA 1
ATOM 1810 C C . SER A 1 222 ? 27.047 -8.289 -3.688 1 93.56 222 SER A C 1
ATOM 1812 O O . SER A 1 222 ? 27.141 -7.387 -4.523 1 93.56 222 SER A O 1
ATOM 1814 N N . LYS A 1 223 ? 25.922 -8.789 -3.383 1 94.81 223 LYS A N 1
ATOM 1815 C CA . LYS A 1 223 ? 24.703 -8.469 -4.129 1 94.81 223 LYS A CA 1
ATOM 1816 C C . LYS A 1 223 ? 23.922 -7.359 -3.447 1 94.81 223 LYS A C 1
ATOM 1818 O O . LYS A 1 223 ? 22.891 -6.918 -3.963 1 94.81 223 LYS A O 1
ATOM 1823 N N . ILE A 1 224 ? 24.438 -6.867 -2.344 1 97.25 224 ILE A N 1
ATOM 1824 C CA . ILE A 1 224 ? 23.719 -5.871 -1.568 1 97.25 224 ILE A CA 1
ATOM 1825 C C . ILE A 1 224 ? 23.828 -4.504 -2.244 1 97.25 224 ILE A C 1
ATOM 1827 O O . ILE A 1 224 ? 24.922 -4.098 -2.652 1 97.25 224 ILE A O 1
ATOM 1831 N N . LYS A 1 225 ? 22.75 -3.896 -2.467 1 97.12 225 LYS A N 1
ATOM 1832 C CA . LYS A 1 225 ? 22.641 -2.498 -2.873 1 97.12 225 LYS A CA 1
ATOM 1833 C C . LYS A 1 225 ? 21.703 -1.729 -1.945 1 97.12 225 LYS A C 1
ATOM 1835 O O . LYS A 1 225 ? 21.047 -2.32 -1.088 1 97.12 225 LYS A O 1
ATOM 1840 N N . TYR A 1 226 ? 21.703 -0.403 -2.133 1 97.19 226 TYR A N 1
ATOM 1841 C CA . TYR A 1 226 ? 20.859 0.443 -1.3 1 97.19 226 TYR A CA 1
ATOM 1842 C C . TYR A 1 226 ? 20.031 1.392 -2.156 1 97.19 226 TYR A C 1
ATOM 1844 O O . TYR A 1 226 ? 20.516 1.934 -3.148 1 97.19 226 TYR A O 1
ATOM 1852 N N . ALA A 1 227 ? 18.797 1.505 -1.806 1 96.12 227 ALA A N 1
ATOM 1853 C CA . ALA A 1 227 ? 17.938 2.525 -2.389 1 96.12 227 ALA A CA 1
ATOM 1854 C C . ALA A 1 227 ? 17.969 3.812 -1.569 1 96.12 227 ALA A C 1
ATOM 1856 O O . ALA A 1 227 ? 17.438 3.869 -0.461 1 96.12 227 ALA A O 1
ATOM 1857 N N . ASN A 1 228 ? 18.516 4.801 -2.127 1 94.75 228 ASN A N 1
ATOM 1858 C CA . ASN A 1 228 ? 18.734 6.059 -1.427 1 94.75 228 ASN A CA 1
ATOM 1859 C C . ASN A 1 228 ? 17.891 7.188 -2.018 1 94.75 228 ASN A C 1
ATOM 1861 O O . ASN A 1 228 ? 17.406 7.078 -3.141 1 94.75 228 ASN A O 1
ATOM 1865 N N . ILE A 1 229 ? 17.703 8.172 -1.157 1 90.38 229 ILE A N 1
ATOM 1866 C CA . ILE A 1 229 ? 17.031 9.383 -1.606 1 90.38 229 ILE A CA 1
ATOM 1867 C C . ILE A 1 229 ? 17.906 10.594 -1.34 1 90.38 229 ILE A C 1
ATOM 1869 O O . ILE A 1 229 ? 18.828 10.531 -0.521 1 90.38 229 ILE A O 1
ATOM 1873 N N . ARG A 1 230 ? 17.609 11.617 -2.092 1 84.69 230 ARG A N 1
ATOM 1874 C CA . ARG A 1 230 ? 18.344 12.875 -1.963 1 84.69 230 ARG A CA 1
ATOM 1875 C C . ARG A 1 230 ? 17.391 14.055 -1.837 1 84.69 230 ARG A C 1
ATOM 1877 O O . ARG A 1 230 ? 16.281 14.031 -2.389 1 84.69 230 ARG A O 1
ATOM 1884 N N . LYS A 1 231 ? 17.859 15.055 -1.193 1 79.38 231 LYS A N 1
ATOM 1885 C CA . LYS A 1 231 ? 17.047 16.266 -1.033 1 79.38 231 LYS A CA 1
ATOM 1886 C C . LYS A 1 231 ? 16.703 16.859 -2.387 1 79.38 231 LYS A C 1
ATOM 1888 O O . LYS A 1 231 ? 17.516 16.875 -3.305 1 79.38 231 LYS A O 1
ATOM 1893 N N . ASN A 1 232 ? 15.453 17.266 -2.494 1 75.44 232 ASN A N 1
ATOM 1894 C CA . ASN A 1 232 ? 14.891 18 -3.623 1 75.44 232 ASN A CA 1
ATOM 1895 C C . ASN A 1 232 ? 14.82 17.125 -4.875 1 75.44 232 ASN A C 1
ATOM 1897 O O . ASN A 1 232 ? 14.852 17.641 -5.996 1 75.44 232 ASN A O 1
ATOM 1901 N N . ARG A 1 233 ? 14.914 15.906 -4.664 1 80.25 233 ARG A N 1
ATOM 1902 C CA . ARG A 1 233 ? 14.781 15.008 -5.801 1 80.25 233 ARG A CA 1
ATOM 1903 C C . ARG A 1 233 ? 13.641 14.016 -5.582 1 80.25 233 ARG A C 1
ATOM 1905 O O . ARG A 1 233 ? 13.547 13.398 -4.523 1 80.25 233 ARG A O 1
ATOM 1912 N N . TYR A 1 234 ? 12.773 13.961 -6.57 1 86.5 234 TYR A N 1
ATOM 1913 C CA . TYR A 1 234 ? 11.68 12.992 -6.555 1 86.5 234 TYR A CA 1
ATOM 1914 C C . TYR A 1 234 ? 12.109 11.68 -7.211 1 86.5 234 TYR A C 1
ATOM 1916 O O . TYR A 1 234 ? 11.469 11.219 -8.156 1 86.5 234 TYR A O 1
ATOM 1924 N N . ARG A 1 235 ? 13.219 11.211 -6.684 1 88.31 235 ARG A N 1
ATOM 1925 C CA . ARG A 1 235 ? 13.711 9.984 -7.293 1 88.31 235 ARG A CA 1
ATOM 1926 C C . ARG A 1 235 ? 14.484 9.141 -6.281 1 88.31 235 ARG A C 1
ATOM 1928 O O . ARG A 1 235 ? 15 9.672 -5.293 1 88.31 235 ARG A O 1
ATOM 1935 N N . ILE A 1 236 ? 14.531 7.926 -6.555 1 91.62 236 ILE A N 1
ATOM 1936 C CA . ILE A 1 236 ? 15.305 6.973 -5.77 1 91.62 236 ILE A CA 1
ATOM 1937 C C . ILE A 1 236 ? 16.594 6.625 -6.508 1 91.62 236 ILE A C 1
ATOM 1939 O O . ILE A 1 236 ? 16.594 6.469 -7.73 1 91.62 236 ILE A O 1
ATOM 1943 N N . PHE A 1 237 ? 17.656 6.547 -5.809 1 92.44 237 PHE A N 1
ATOM 1944 C CA . PHE A 1 237 ? 18.953 6.203 -6.359 1 92.44 237 PHE A CA 1
ATOM 1945 C C . PHE A 1 237 ? 19.438 4.859 -5.824 1 92.44 237 PHE A C 1
ATOM 1947 O O . PHE A 1 237 ? 19.547 4.676 -4.609 1 92.44 237 PHE A O 1
ATOM 1954 N N . ILE A 1 238 ? 19.719 3.967 -6.754 1 94.62 238 ILE A N 1
ATOM 1955 C CA . ILE A 1 238 ? 20.266 2.672 -6.352 1 94.62 238 ILE A CA 1
ATOM 1956 C C . ILE A 1 238 ? 21.781 2.727 -6.355 1 94.62 238 ILE A C 1
ATOM 1958 O O . ILE A 1 238 ? 22.406 3 -7.387 1 94.62 238 ILE A O 1
ATOM 1962 N N . GLU A 1 239 ? 22.312 2.441 -5.152 1 95.69 239 GLU A N 1
ATOM 1963 C CA . GLU A 1 239 ? 23.75 2.627 -4.996 1 95.69 239 GLU A CA 1
ATOM 1964 C C . GLU A 1 239 ? 24.359 1.506 -4.16 1 95.69 239 GLU A C 1
ATOM 1966 O O . GLU A 1 239 ? 23.641 0.757 -3.494 1 95.69 239 GLU A O 1
ATOM 1971 N N . ASN A 1 240 ? 25.703 1.454 -4.176 1 95.94 240 ASN A N 1
ATOM 1972 C CA . ASN A 1 240 ? 26.422 0.421 -3.434 1 95.94 240 ASN A CA 1
ATOM 1973 C C . ASN A 1 240 ? 26.5 0.754 -1.947 1 95.94 240 ASN A C 1
ATOM 1975 O O . ASN A 1 240 ? 26.594 -0.145 -1.11 1 95.94 240 ASN A O 1
ATOM 1979 N N . ASP A 1 241 ? 26.406 2.053 -1.697 1 95.31 241 ASP A N 1
ATOM 1980 C CA . ASP A 1 241 ? 26.562 2.492 -0.315 1 95.31 241 ASP A CA 1
ATOM 1981 C C . ASP A 1 241 ? 25.281 3.125 0.217 1 95.31 241 ASP A C 1
ATOM 1983 O O . ASP A 1 241 ? 24.531 3.758 -0.536 1 95.31 241 ASP A O 1
ATOM 1987 N N . LEU A 1 242 ? 25.109 2.916 1.447 1 94.62 242 LEU A N 1
ATOM 1988 C CA . LEU A 1 242 ? 23.984 3.562 2.125 1 94.62 242 LEU A CA 1
ATOM 1989 C C . LEU A 1 242 ? 24.25 5.051 2.322 1 94.62 242 LEU A C 1
ATOM 1991 O O . LEU A 1 242 ? 25.344 5.434 2.762 1 94.62 242 LEU A O 1
ATOM 1995 N N . VAL A 1 243 ? 23.344 5.828 1.897 1 87.25 243 VAL A N 1
ATOM 1996 C CA . VAL A 1 243 ? 23.406 7.273 2.109 1 87.25 243 VAL A CA 1
ATOM 1997 C C . VAL A 1 243 ? 22.266 7.723 3.006 1 87.25 243 VAL A C 1
ATOM 1999 O O . VAL A 1 243 ? 21.094 7.609 2.633 1 87.25 243 VAL A O 1
ATOM 2002 N N . LEU A 1 244 ? 22.531 8.148 4.195 1 80.31 244 LEU A N 1
ATOM 2003 C CA . LEU A 1 244 ? 21.484 8.617 5.109 1 80.31 244 LEU A CA 1
ATOM 2004 C C . LEU A 1 244 ? 21.297 10.117 4.992 1 80.31 244 LEU A C 1
ATOM 2006 O O . LEU A 1 244 ? 22.25 10.883 5.055 1 80.31 244 LEU A O 1
ATOM 2010 N N . GLU A 1 245 ? 20.203 10.492 4.453 1 69.06 245 GLU A N 1
ATOM 2011 C CA . GLU A 1 245 ? 19.906 11.914 4.359 1 69.06 245 GLU A CA 1
ATOM 2012 C C . GLU A 1 245 ? 19.328 12.445 5.664 1 69.06 245 GLU A C 1
ATOM 2014 O O . GLU A 1 245 ? 18.531 11.766 6.32 1 69.06 245 GLU A O 1
ATOM 2019 N N . SER A 1 246 ? 20.016 13.406 6.258 1 57.97 246 SER A N 1
ATOM 2020 C CA . SER A 1 246 ? 19.516 14.055 7.465 1 57.97 246 SER A CA 1
ATOM 2021 C C . SER A 1 246 ? 18.172 14.719 7.211 1 57.97 246 SER A C 1
ATOM 2023 O O . SER A 1 246 ? 18 15.422 6.211 1 57.97 246 SER A O 1
ATOM 2025 N N . ILE A 1 247 ? 17.078 14.109 7.594 1 51.94 247 ILE A N 1
ATOM 2026 C CA . ILE A 1 247 ? 15.758 14.734 7.477 1 51.94 247 ILE A CA 1
ATOM 2027 C C . ILE A 1 247 ? 15.719 16.016 8.312 1 51.94 247 ILE A C 1
ATOM 2029 O O . ILE A 1 247 ? 16.25 16.047 9.422 1 51.94 247 ILE A O 1
ATOM 2033 N N . MET B 1 1 ? -20.094 27.797 -13.828 1 24.28 1 MET B N 1
ATOM 2034 C CA . MET B 1 1 ? -20.781 27.562 -12.562 1 24.28 1 MET B CA 1
ATOM 2035 C C . MET B 1 1 ? -20.062 26.516 -11.727 1 24.28 1 MET B C 1
ATOM 2037 O O . MET B 1 1 ? -19.906 25.375 -12.164 1 24.28 1 MET B O 1
ATOM 2041 N N . ARG B 1 2 ? -18.984 26.875 -10.969 1 30.77 2 ARG B N 1
ATOM 2042 C CA . ARG B 1 2 ? -18.391 26.016 -9.953 1 30.77 2 ARG B CA 1
ATOM 2043 C C . ARG B 1 2 ? -19.469 25.25 -9.18 1 30.77 2 ARG B C 1
ATOM 2045 O O . ARG B 1 2 ? -20.375 25.859 -8.617 1 30.77 2 ARG B O 1
ATOM 2052 N N . ARG B 1 3 ? -19.859 24.203 -9.602 1 34.75 3 ARG B N 1
ATOM 2053 C CA . ARG B 1 3 ? -21 23.641 -8.875 1 34.75 3 ARG B CA 1
ATOM 2054 C C . ARG B 1 3 ? -20.859 23.859 -7.375 1 34.75 3 ARG B C 1
ATOM 2056 O O . ARG B 1 3 ? -19.891 23.391 -6.758 1 34.75 3 ARG B O 1
ATOM 2063 N N . GLU B 1 4 ? -21.094 24.875 -6.758 1 38.59 4 GLU B N 1
ATOM 2064 C CA . GLU B 1 4 ? -21.016 25.578 -5.48 1 38.59 4 GLU B CA 1
ATOM 2065 C C . GLU B 1 4 ? -21.047 24.594 -4.312 1 38.59 4 GLU B C 1
ATOM 2067 O O . GLU B 1 4 ? -20.188 24.656 -3.424 1 38.59 4 GLU B O 1
ATOM 2072 N N . GLY B 1 5 ? -22.312 24.047 -3.801 1 42.38 5 GLY B N 1
ATOM 2073 C CA . GLY B 1 5 ? -22.844 23.516 -2.553 1 42.38 5 GLY B CA 1
ATOM 2074 C C . GLY B 1 5 ? -22.375 22.094 -2.264 1 42.38 5 GLY B C 1
ATOM 2075 O O . GLY B 1 5 ? -22.953 21.406 -1.414 1 42.38 5 GLY B O 1
ATOM 2076 N N . SER B 1 6 ? -22.016 21.312 -3.131 1 52.03 6 SER B N 1
ATOM 2077 C CA . SER B 1 6 ? -21.922 19.875 -2.957 1 52.03 6 SER B CA 1
ATOM 2078 C C . SER B 1 6 ? -20.844 19.516 -1.936 1 52.03 6 SER B C 1
ATOM 2080 O O . SER B 1 6 ? -19.719 20 -2.014 1 52.03 6 SER B O 1
ATOM 2082 N N . ASN B 1 7 ? -21.344 19.188 -0.74 1 62.69 7 ASN B N 1
ATOM 2083 C CA . ASN B 1 7 ? -20.578 18.781 0.432 1 62.69 7 ASN B CA 1
ATOM 2084 C C . ASN B 1 7 ? -19.469 17.797 0.065 1 62.69 7 ASN B C 1
ATOM 2086 O O . ASN B 1 7 ? -19.734 16.75 -0.532 1 62.69 7 ASN B O 1
ATOM 2090 N N . LEU B 1 8 ? -18.25 18.25 0.027 1 84.38 8 LEU B N 1
ATOM 2091 C CA . LEU B 1 8 ? -17.125 17.359 -0.213 1 84.38 8 LEU B CA 1
ATOM 2092 C C . LEU B 1 8 ? -16.812 16.531 1.025 1 84.38 8 LEU B C 1
ATOM 2094 O O . LEU B 1 8 ? -17.125 16.938 2.148 1 84.38 8 LEU B O 1
ATOM 2098 N N . TYR B 1 9 ? -16.5 15.359 0.75 1 92.44 9 TYR B N 1
ATOM 2099 C CA . TYR B 1 9 ? -16.156 14.43 1.819 1 92.44 9 TYR B CA 1
ATOM 2100 C C . TYR B 1 9 ? -14.656 14.133 1.811 1 92.44 9 TYR B C 1
ATOM 2102 O O . TYR B 1 9 ? -14 14.258 0.774 1 92.44 9 TYR B O 1
ATOM 2110 N N . LEU B 1 10 ? -14.164 13.867 2.977 1 95.38 10 LEU B N 1
ATOM 2111 C CA . LEU B 1 10 ? -12.812 13.352 3.146 1 95.38 10 LEU B CA 1
ATOM 2112 C C . LEU B 1 10 ? -12.836 11.898 3.59 1 95.38 10 LEU B C 1
ATOM 2114 O O . LEU B 1 10 ? -13.672 11.508 4.41 1 95.38 10 LEU B O 1
ATOM 2118 N N . TYR B 1 11 ? -11.953 11.164 3.057 1 96.56 11 TYR B N 1
ATOM 2119 C CA . TYR B 1 11 ? -11.922 9.734 3.314 1 96.56 11 TYR B CA 1
ATOM 2120 C C . TYR B 1 11 ? -10.609 9.32 3.979 1 96.56 11 TYR B C 1
ATOM 2122 O O . TYR B 1 11 ? -9.539 9.766 3.572 1 96.56 11 TYR B O 1
ATOM 2130 N N . LYS B 1 12 ? -10.711 8.523 4.973 1 97.44 12 LYS B N 1
ATOM 2131 C CA . LYS B 1 12 ? -9.547 7.926 5.621 1 97.44 12 LYS B CA 1
ATOM 2132 C C . LYS B 1 12 ? -9.617 6.402 5.562 1 97.44 12 LYS B C 1
ATOM 2134 O O . LYS B 1 12 ? -10.312 5.773 6.359 1 97.44 12 LYS B O 1
ATOM 2139 N N . PHE B 1 13 ? -8.867 5.852 4.672 1 97.44 13 PHE B N 1
ATOM 2140 C CA . PHE B 1 13 ? -8.719 4.406 4.578 1 97.44 13 PHE B CA 1
ATOM 2141 C C . PHE B 1 13 ? -7.609 3.918 5.504 1 97.44 13 PHE B C 1
ATOM 2143 O O . PHE B 1 13 ? -6.555 4.551 5.609 1 97.44 13 PHE B O 1
ATOM 2150 N N . GLN B 1 14 ? -7.871 2.822 6.121 1 97.56 14 GLN B N 1
ATOM 2151 C CA . GLN B 1 14 ? -6.828 2.346 7.023 1 97.56 14 GLN B CA 1
ATOM 2152 C C . GLN B 1 14 ? -7.016 0.868 7.348 1 97.56 14 GLN B C 1
ATOM 2154 O O . GLN B 1 14 ? -8.133 0.345 7.27 1 97.56 14 GLN B O 1
ATOM 2159 N N . ARG B 1 15 ? -5.961 0.23 7.711 1 97 15 ARG B N 1
ATOM 2160 C CA . ARG B 1 15 ? -5.977 -1.147 8.195 1 97 15 ARG B CA 1
ATOM 2161 C C . ARG B 1 15 ? -6.48 -1.221 9.633 1 97 15 ARG B C 1
ATOM 2163 O O . ARG B 1 15 ? -6.508 -0.211 10.336 1 97 15 ARG B O 1
ATOM 2170 N N . VAL B 1 16 ? -6.879 -2.398 10.039 1 97.5 16 VAL B N 1
ATOM 2171 C CA . VAL B 1 16 ? -7.254 -2.627 11.438 1 97.5 16 VAL B CA 1
ATOM 2172 C C . VAL B 1 16 ? -6.016 -2.984 12.25 1 97.5 16 VAL B C 1
ATOM 2174 O O . VAL B 1 16 ? -5.367 -4.004 12 1 97.5 16 VAL B O 1
ATOM 2177 N N . ASP B 1 17 ? -5.672 -2.189 13.156 1 95.94 17 ASP B N 1
ATOM 2178 C CA . ASP B 1 17 ? -4.621 -2.459 14.133 1 95.94 17 ASP B CA 1
ATOM 2179 C C . ASP B 1 17 ? -4.906 -1.744 15.453 1 95.94 17 ASP B C 1
ATOM 2181 O O . ASP B 1 17 ? -5.965 -1.14 15.617 1 95.94 17 ASP B O 1
ATOM 2185 N N . LYS B 1 18 ? -4 -1.896 16.344 1 95.5 18 LYS B N 1
ATOM 2186 C CA . LYS B 1 18 ? -4.254 -1.361 17.672 1 95.5 18 LYS B CA 1
ATOM 2187 C C . LYS B 1 18 ? -4.414 0.156 17.641 1 95.5 18 LYS B C 1
ATOM 2189 O O . LYS B 1 18 ? -5.203 0.721 18.406 1 95.5 18 LYS B O 1
ATOM 2194 N N . TYR B 1 19 ? -3.73 0.828 16.719 1 96.12 19 TYR B N 1
ATOM 2195 C CA . TYR B 1 19 ? -3.766 2.285 16.656 1 96.12 19 TYR B CA 1
ATOM 2196 C C . TYR B 1 19 ? -5.055 2.773 16.016 1 96.12 19 TYR B C 1
ATOM 2198 O O . TYR B 1 19 ? -5.703 3.689 16.516 1 96.12 19 TYR B O 1
ATOM 2206 N N . SER B 1 20 ? -5.391 2.156 14.922 1 97.12 20 SER B N 1
ATOM 2207 C CA . SER B 1 20 ? -6.594 2.588 14.227 1 97.12 20 SER B CA 1
ATOM 2208 C C . SER B 1 20 ? -7.844 2.318 15.062 1 97.12 20 SER B C 1
ATOM 2210 O O . SER B 1 20 ? -8.781 3.117 15.062 1 97.12 20 SER B O 1
ATOM 2212 N N . VAL B 1 21 ? -7.863 1.256 15.773 1 96.5 21 VAL B N 1
ATOM 2213 C CA . VAL B 1 21 ? -8.984 0.905 16.641 1 96.5 21 VAL B CA 1
ATOM 2214 C C . VAL B 1 21 ? -9.062 1.887 17.812 1 96.5 21 VAL B C 1
ATOM 2216 O O . VAL B 1 21 ? -10.148 2.371 18.141 1 96.5 21 VAL B O 1
ATOM 2219 N N . ALA B 1 22 ? -7.949 2.146 18.422 1 96.69 22 ALA B N 1
ATOM 2220 C CA . ALA B 1 22 ? -7.91 3.109 19.516 1 96.69 22 ALA B CA 1
ATOM 2221 C C . ALA B 1 22 ? -8.398 4.48 19.062 1 96.69 22 ALA B C 1
ATOM 2223 O O . ALA B 1 22 ? -9.148 5.148 19.781 1 96.69 22 ALA B O 1
ATOM 2224 N N . ASN B 1 23 ? -7.961 4.887 17.891 1 96.56 23 ASN B N 1
ATOM 2225 C CA . ASN B 1 23 ? -8.383 6.176 17.344 1 96.56 23 ASN B CA 1
ATOM 2226 C C . ASN B 1 23 ? -9.891 6.219 17.109 1 96.56 23 ASN B C 1
ATOM 2228 O O . ASN B 1 23 ? -10.531 7.238 17.359 1 96.56 23 ASN B O 1
ATOM 2232 N N . LEU B 1 24 ? -10.414 5.156 16.578 1 95.94 24 LEU B N 1
ATOM 2233 C CA . LEU B 1 24 ? -11.852 5.059 16.359 1 95.94 24 LEU B CA 1
ATOM 2234 C C . LEU B 1 24 ? -12.609 5.18 17.688 1 95.94 24 LEU B C 1
ATOM 2236 O O . LEU B 1 24 ? -13.586 5.926 17.781 1 95.94 24 LEU B O 1
ATOM 2240 N N . LEU B 1 25 ? -12.172 4.488 18.688 1 95.31 25 LEU B N 1
ATOM 2241 C CA . LEU B 1 25 ? -12.789 4.492 20 1 95.31 25 LEU B CA 1
ATOM 2242 C C . LEU B 1 25 ? -12.727 5.887 20.625 1 95.31 25 LEU B C 1
ATOM 2244 O O . LEU B 1 25 ? -13.711 6.355 21.203 1 95.31 25 LEU B O 1
ATOM 2248 N N . ASN B 1 26 ? -11.617 6.547 20.469 1 95.56 26 ASN B N 1
ATOM 2249 C CA . ASN B 1 26 ? -11.391 7.844 21.094 1 95.56 26 ASN B CA 1
ATOM 2250 C C . ASN B 1 26 ? -11.891 8.984 20.219 1 95.56 26 ASN B C 1
ATOM 2252 O O . ASN B 1 26 ? -11.789 10.156 20.594 1 95.56 26 ASN B O 1
ATOM 2256 N N . THR B 1 27 ? -12.32 8.711 19.062 1 95.06 27 THR B N 1
ATOM 2257 C CA . THR B 1 27 ? -12.828 9.688 18.094 1 95.06 27 THR B CA 1
ATOM 2258 C C . THR B 1 27 ? -11.766 10.734 17.781 1 95.06 27 THR B C 1
ATOM 2260 O O . THR B 1 27 ? -12.016 11.938 17.875 1 95.06 27 THR B O 1
ATOM 2263 N N . CYS B 1 28 ? -10.633 10.195 17.406 1 96.94 28 CYS B N 1
ATOM 2264 C CA . CYS B 1 28 ? -9.523 11.078 17.047 1 96.94 28 CYS B CA 1
ATOM 2265 C C . CYS B 1 28 ? -8.859 10.617 15.75 1 96.94 28 CYS B C 1
ATOM 2267 O O . CYS B 1 28 ? -9.086 9.492 15.297 1 96.94 28 CYS B O 1
ATOM 2269 N N . LEU B 1 29 ? -8.172 11.461 15.188 1 97.94 29 LEU B N 1
ATOM 2270 C CA . LEU B 1 29 ? -7.34 11.203 14.016 1 97.94 29 LEU B CA 1
ATOM 2271 C C . LEU B 1 29 ? -5.875 11.508 14.297 1 97.94 29 LEU B C 1
ATOM 2273 O O . LEU B 1 29 ? -5.566 12.5 14.961 1 97.94 29 LEU B O 1
ATOM 2277 N N . TYR B 1 30 ? -5.055 10.703 13.828 1 97.69 30 TYR B N 1
ATOM 2278 C CA . TYR B 1 30 ? -3.633 10.805 14.141 1 97.69 30 TYR B CA 1
ATOM 2279 C C . TYR B 1 30 ? -2.889 11.57 13.055 1 97.69 30 TYR B C 1
ATOM 2281 O O . TYR B 1 30 ? -3.117 11.359 11.867 1 97.69 30 TYR B O 1
ATOM 2289 N N . PHE B 1 31 ? -2.045 12.469 13.477 1 97.69 31 PHE B N 1
ATOM 2290 C CA . PHE B 1 31 ? -1.102 13.188 12.633 1 97.69 31 PHE B CA 1
ATOM 2291 C C . PHE B 1 31 ? 0.29 12.578 12.727 1 97.69 31 PHE B C 1
ATOM 2293 O O . PHE B 1 31 ? 0.895 12.555 13.805 1 97.69 31 PHE B O 1
ATOM 2300 N N . ALA B 1 32 ? 0.774 12.172 11.602 1 94.69 32 ALA B N 1
ATOM 2301 C CA . ALA B 1 32 ? 2.045 11.453 11.586 1 94.69 32 ALA B CA 1
ATOM 2302 C C . ALA B 1 32 ? 3.191 12.367 11.164 1 94.69 32 ALA B C 1
ATOM 2304 O O . ALA B 1 32 ? 2.992 13.305 10.391 1 94.69 32 ALA B O 1
ATOM 2305 N N . LYS B 1 33 ? 4.359 12.047 11.656 1 91.5 33 LYS B N 1
ATOM 2306 C CA . LYS B 1 33 ? 5.551 12.703 11.117 1 91.5 33 LYS B CA 1
ATOM 2307 C C . LYS B 1 33 ? 5.742 12.375 9.641 1 91.5 33 LYS B C 1
ATOM 2309 O O . LYS B 1 33 ? 5.547 11.234 9.219 1 91.5 33 LYS B O 1
ATOM 2314 N N . PRO B 1 34 ? 6.16 13.281 8.867 1 87.44 34 PRO B N 1
ATOM 2315 C CA . PRO B 1 34 ? 6.32 13.07 7.426 1 87.44 34 PRO B CA 1
ATOM 2316 C C . PRO B 1 34 ? 7.254 11.906 7.102 1 87.44 34 PRO B C 1
ATOM 2318 O O . PRO B 1 34 ? 7.031 11.188 6.125 1 87.44 34 PRO B O 1
ATOM 2321 N N . ALA B 1 35 ? 8.211 11.664 7.91 1 83.31 35 ALA B N 1
ATOM 2322 C CA . ALA B 1 35 ? 9.164 10.586 7.695 1 83.31 35 ALA B CA 1
ATOM 2323 C C . ALA B 1 35 ? 8.469 9.227 7.734 1 83.31 35 ALA B C 1
ATOM 2325 O O . ALA B 1 35 ? 9 8.234 7.223 1 83.31 35 ALA B O 1
ATOM 2326 N N . ASN B 1 36 ? 7.312 9.203 8.297 1 88 36 ASN B N 1
ATOM 2327 C CA . ASN B 1 36 ? 6.605 7.938 8.469 1 88 36 ASN B CA 1
ATOM 2328 C C . ASN B 1 36 ? 5.559 7.727 7.383 1 88 36 ASN B C 1
ATOM 2330 O O . ASN B 1 36 ? 4.871 6.703 7.363 1 88 36 ASN B O 1
ATOM 2334 N N . LEU B 1 37 ? 5.48 8.625 6.484 1 90 37 LEU B N 1
ATOM 2335 C CA . LEU B 1 37 ? 4.52 8.492 5.395 1 90 37 LEU B CA 1
ATOM 2336 C C . LEU B 1 37 ? 5.066 7.594 4.289 1 90 37 LEU B C 1
ATOM 2338 O O . LEU B 1 37 ? 6.262 7.289 4.266 1 90 37 LEU B O 1
ATOM 2342 N N . ASN B 1 38 ? 4.246 7.18 3.395 1 87.5 38 ASN B N 1
ATOM 2343 C CA . ASN B 1 38 ? 4.598 6.152 2.422 1 87.5 38 ASN B CA 1
ATOM 2344 C C . ASN B 1 38 ? 5.5 6.699 1.323 1 87.5 38 ASN B C 1
ATOM 2346 O O . ASN B 1 38 ? 6.281 5.957 0.726 1 87.5 38 ASN B O 1
ATOM 2350 N N . ASP B 1 39 ? 5.352 7.922 0.994 1 88.56 39 ASP B N 1
ATOM 2351 C CA . ASP B 1 39 ? 6.219 8.523 -0.014 1 88.56 39 ASP B CA 1
ATOM 2352 C C . ASP B 1 39 ? 7.625 8.75 0.535 1 88.56 39 ASP B C 1
ATOM 2354 O O . ASP B 1 39 ? 7.832 9.594 1.407 1 88.56 39 ASP B O 1
ATOM 2358 N N . PRO B 1 40 ? 8.531 8.055 -0.069 1 88.19 40 PRO B N 1
ATOM 2359 C CA . PRO B 1 40 ? 9.898 8.164 0.456 1 88.19 40 PRO B CA 1
ATOM 2360 C C . PRO B 1 40 ? 10.484 9.562 0.277 1 88.19 40 PRO B C 1
ATOM 2362 O O . PRO B 1 40 ? 11.453 9.922 0.952 1 88.19 40 PRO B O 1
ATOM 2365 N N . THR B 1 41 ? 9.969 10.297 -0.481 1 85.69 41 THR B N 1
ATOM 2366 C CA . THR B 1 41 ? 10.57 11.586 -0.795 1 85.69 41 THR B CA 1
ATOM 2367 C C . THR B 1 41 ? 9.898 12.703 -0.005 1 85.69 41 THR B C 1
ATOM 2369 O O . THR B 1 41 ? 10.172 13.883 -0.236 1 85.69 41 THR B O 1
ATOM 2372 N N . GLU B 1 42 ? 9.125 12.242 0.903 1 81.12 42 GLU B N 1
ATOM 2373 C CA . GLU B 1 42 ? 8.477 13.242 1.743 1 81.12 42 GLU B CA 1
ATOM 2374 C C . GLU B 1 42 ? 9.5 14.117 2.453 1 81.12 42 GLU B C 1
ATOM 2376 O O . GLU B 1 42 ? 10.531 13.625 2.924 1 81.12 42 GLU B O 1
ATOM 2381 N N . SER B 1 43 ? 9.344 15.359 2.586 1 66.62 43 SER B N 1
ATOM 2382 C CA . SER B 1 43 ? 10.07 16.328 3.408 1 66.62 43 SER B CA 1
ATOM 2383 C C . SER B 1 43 ? 11.5 16.5 2.91 1 66.62 43 SER B C 1
ATOM 2385 O O . SER B 1 43 ? 12.367 16.953 3.658 1 66.62 43 SER B O 1
ATOM 2387 N N . LEU B 1 44 ? 11.797 15.969 1.786 1 63.97 44 LEU B N 1
ATOM 2388 C CA . LEU B 1 44 ? 13.164 16.109 1.298 1 63.97 44 LEU B CA 1
ATOM 2389 C C . LEU B 1 44 ? 13.375 17.469 0.656 1 63.97 44 LEU B C 1
ATOM 2391 O O . LEU B 1 44 ? 13.516 17.578 -0.565 1 63.97 44 LEU B O 1
ATOM 2395 N N . PHE B 1 45 ? 13.164 18.422 1.535 1 62.81 45 PHE B N 1
ATOM 2396 C CA . PHE B 1 45 ? 13.445 19.766 1.047 1 62.81 45 PHE B CA 1
ATOM 2397 C C . PHE B 1 45 ? 14.703 20.328 1.695 1 62.81 45 PHE B C 1
ATOM 2399 O O . PHE B 1 45 ? 15.047 19.969 2.822 1 62.81 45 PHE B O 1
ATOM 2406 N N . GLU B 1 46 ? 15.586 20.828 0.862 1 58.12 46 GLU B N 1
ATOM 2407 C CA . GLU B 1 46 ? 16.719 21.594 1.371 1 58.12 46 GLU B CA 1
ATOM 2408 C C . GLU B 1 46 ? 16.328 23.031 1.659 1 58.12 46 GLU B C 1
ATOM 2410 O O . GLU B 1 46 ? 15.75 23.703 0.806 1 58.12 46 GLU B O 1
ATOM 2415 N N . LEU B 1 47 ? 16.203 23.297 2.975 1 53.56 47 LEU B N 1
ATOM 2416 C CA . LEU B 1 47 ? 16.078 24.703 3.281 1 53.56 47 LEU B CA 1
ATOM 2417 C C . LEU B 1 47 ? 17.391 25.438 3.068 1 53.56 47 LEU B C 1
ATOM 2419 O O . LEU B 1 47 ? 18.391 25.141 3.738 1 53.56 47 LEU B O 1
ATOM 2423 N N . GLU B 1 48 ? 17.641 25.766 1.873 1 50.53 48 GLU B N 1
ATOM 2424 C CA . GLU B 1 48 ? 18.781 26.656 1.784 1 50.53 48 GLU B CA 1
ATOM 2425 C C . GLU B 1 48 ? 18.547 27.953 2.578 1 50.53 48 GLU B C 1
ATOM 2427 O O . GLU B 1 48 ? 17.75 28.797 2.18 1 50.53 48 GLU B O 1
ATOM 2432 N N . LEU B 1 49 ? 18.516 27.75 3.9 1 46.16 49 LEU B N 1
ATOM 2433 C CA . LEU B 1 49 ? 18.312 28.922 4.75 1 46.16 49 LEU B CA 1
ATOM 2434 C C . LEU B 1 49 ? 19.234 30.078 4.324 1 46.16 49 LEU B C 1
ATOM 2436 O O . LEU B 1 49 ? 20.406 29.859 4.02 1 46.16 49 LEU B O 1
ATOM 2440 N N . PRO B 1 50 ? 18.562 31.109 3.947 1 44.41 50 PRO B N 1
ATOM 2441 C CA . PRO B 1 50 ? 19.469 32.25 3.787 1 44.41 50 PRO B CA 1
ATOM 2442 C C . PRO B 1 50 ? 20.422 32.406 4.965 1 44.41 50 PRO B C 1
ATOM 2444 O O . PRO B 1 50 ? 20.297 31.703 5.973 1 44.41 50 PRO B O 1
ATOM 2447 N N . ASN B 1 51 ? 20.953 33.75 5.195 1 42.94 51 ASN B N 1
ATOM 2448 C CA . ASN B 1 51 ? 21.828 34.344 6.191 1 42.94 51 ASN B CA 1
ATOM 2449 C C . ASN B 1 51 ? 21.297 34.125 7.605 1 42.94 51 ASN B C 1
ATOM 2451 O O . ASN B 1 51 ? 20.203 34.562 7.93 1 42.94 51 ASN B O 1
ATOM 2455 N N . ARG B 1 52 ? 21.672 33.062 8.266 1 46.28 52 ARG B N 1
ATOM 2456 C CA . ARG B 1 52 ? 21.438 32.844 9.688 1 46.28 52 ARG B CA 1
ATOM 2457 C C . ARG B 1 52 ? 21.078 34.156 10.391 1 46.28 52 ARG B C 1
ATOM 2459 O O . ARG B 1 52 ? 20.469 34.125 11.461 1 46.28 52 ARG B O 1
ATOM 2466 N N . ASP B 1 53 ? 21.766 35.062 10.016 1 43.69 53 ASP B N 1
ATOM 2467 C CA . ASP B 1 53 ? 21.656 36.344 10.719 1 43.69 53 ASP B CA 1
ATOM 2468 C C . ASP B 1 53 ? 20.328 37.031 10.414 1 43.69 53 ASP B C 1
ATOM 2470 O O . ASP B 1 53 ? 20.062 38.156 10.859 1 43.69 53 ASP B O 1
ATOM 2474 N N . ASP B 1 54 ? 19.562 36.406 9.555 1 44.75 54 ASP B N 1
ATOM 2475 C CA . ASP B 1 54 ? 18.391 37.219 9.258 1 44.75 54 ASP B CA 1
ATOM 2476 C C . ASP B 1 54 ? 17.281 36.969 10.281 1 44.75 54 ASP B C 1
ATOM 2478 O O . ASP B 1 54 ? 17 35.812 10.625 1 44.75 54 ASP B O 1
ATOM 2482 N N . LYS B 1 55 ? 17 37.812 11.148 1 46.09 55 LYS B N 1
ATOM 2483 C CA . LYS B 1 55 ? 16.031 37.969 12.234 1 46.09 55 LYS B CA 1
ATOM 2484 C C . LYS B 1 55 ? 14.727 37.25 11.891 1 46.09 55 LYS B C 1
ATOM 2486 O O . LYS B 1 55 ? 13.891 37 12.766 1 46.09 55 LYS B O 1
ATOM 2491 N N . TYR B 1 56 ? 14.414 37.094 10.641 1 45.22 56 TYR B N 1
ATOM 2492 C CA . TYR B 1 56 ? 13.086 36.594 10.281 1 45.22 56 TYR B CA 1
ATOM 2493 C C . TYR B 1 56 ? 13.117 35.125 9.914 1 45.22 56 TYR B C 1
ATOM 2495 O O . TYR B 1 56 ? 12.164 34.594 9.336 1 45.22 56 TYR B O 1
ATOM 2503 N N . CYS B 1 57 ? 14.203 34.531 10.117 1 50.06 57 CYS B N 1
ATOM 2504 C CA . CYS B 1 57 ? 14.266 33.125 9.789 1 50.06 57 CYS B CA 1
ATOM 2505 C C . CYS B 1 57 ? 13.305 32.312 10.656 1 50.06 57 CYS B C 1
ATOM 2507 O O . CYS B 1 57 ? 13.328 32.406 11.883 1 50.06 57 CYS B O 1
ATOM 2509 N N . PRO B 1 58 ? 12.156 31.844 10.078 1 52 58 PRO B N 1
ATOM 2510 C CA . PRO B 1 58 ? 11.281 30.984 10.891 1 52 58 PRO B CA 1
ATOM 2511 C C . PRO B 1 58 ? 12.055 29.953 11.703 1 52 58 PRO B C 1
ATOM 2513 O O . PRO B 1 58 ? 13.172 29.578 11.336 1 52 58 PRO B O 1
ATOM 2516 N N . ASP B 1 59 ? 11.742 29.922 12.992 1 52.66 59 ASP B N 1
ATOM 2517 C CA . ASP B 1 59 ? 12.297 28.906 13.867 1 52.66 59 ASP B CA 1
ATOM 2518 C C . ASP B 1 59 ? 12.32 27.547 13.18 1 52.66 59 ASP B C 1
ATOM 2520 O O . ASP B 1 59 ? 11.273 26.922 12.984 1 52.66 59 ASP B O 1
ATOM 2524 N N . LEU B 1 60 ? 13.352 27.281 12.469 1 56.75 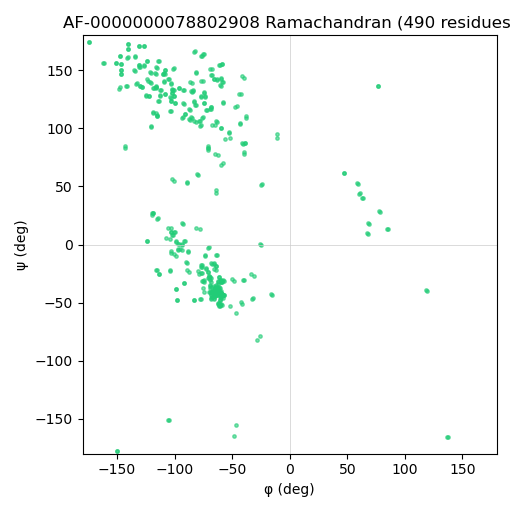60 LEU B N 1
ATOM 2525 C CA . LEU B 1 60 ? 13.641 26.031 11.758 1 56.75 60 LEU B CA 1
ATOM 2526 C C . LEU B 1 60 ? 13.25 24.828 12.602 1 56.75 60 LEU B C 1
ATOM 2528 O O . LEU B 1 60 ? 12.875 23.781 12.062 1 56.75 60 LEU B O 1
ATOM 2532 N N . GLU B 1 61 ? 13.367 25.047 13.93 1 58.38 61 GLU B N 1
ATOM 2533 C CA . GLU B 1 61 ? 13.023 23.922 14.797 1 58.38 61 GLU B CA 1
ATOM 2534 C C . GLU B 1 61 ? 11.562 23.516 14.633 1 58.38 61 GLU B C 1
ATOM 2536 O O . GLU B 1 61 ? 11.227 22.328 14.633 1 58.38 61 GLU B O 1
ATOM 2541 N N . HIS B 1 62 ? 10.758 24.531 14.453 1 61.81 62 HIS B N 1
ATOM 2542 C CA . HIS B 1 62 ? 9.336 24.266 14.273 1 61.81 62 HIS B CA 1
ATOM 2543 C C . HIS B 1 62 ? 9.07 23.562 12.945 1 61.81 62 HIS B C 1
ATOM 2545 O O . HIS B 1 62 ? 8.148 22.75 12.844 1 61.81 62 HIS B O 1
ATOM 2551 N N . PHE B 1 63 ? 9.922 23.859 12.07 1 65.31 63 PHE B N 1
ATOM 2552 C CA . PHE B 1 63 ? 9.75 23.297 10.734 1 65.31 63 PHE B CA 1
ATOM 2553 C C . PHE B 1 63 ? 10.031 21.797 10.742 1 65.31 63 PHE B C 1
ATOM 2555 O O . PHE B 1 63 ? 9.43 21.047 9.969 1 65.31 63 PHE B O 1
ATOM 2562 N N . LYS B 1 64 ? 10.789 21.484 11.734 1 68.62 64 LYS B N 1
ATOM 2563 C CA . LYS B 1 64 ? 11.133 20.062 11.773 1 68.62 64 LYS B CA 1
ATOM 2564 C C . LYS B 1 64 ? 10.102 19.266 12.57 1 68.62 64 LYS B C 1
ATOM 2566 O O . LYS B 1 64 ? 10.008 18.047 12.43 1 68.62 64 LYS B O 1
ATOM 2571 N N . ASN B 1 65 ? 9.305 20.031 13.336 1 84.12 65 ASN B N 1
ATOM 2572 C CA . ASN B 1 65 ? 8.305 19.344 14.156 1 84.12 65 ASN B CA 1
ATOM 2573 C C . ASN B 1 65 ? 6.914 19.438 13.531 1 84.12 65 ASN B C 1
ATOM 2575 O O . ASN B 1 65 ? 5.984 19.953 14.141 1 84.12 65 ASN B O 1
ATOM 2579 N N . ILE B 1 66 ? 6.852 19 12.352 1 89.06 66 ILE B N 1
ATOM 2580 C CA . ILE B 1 66 ? 5.609 19.031 11.586 1 89.06 66 ILE B CA 1
ATOM 2581 C C . ILE B 1 66 ? 5.02 17.625 11.492 1 89.06 66 ILE B C 1
ATOM 2583 O O . ILE B 1 66 ? 5.754 16.641 11.484 1 89.06 66 ILE B O 1
ATOM 2587 N N . ALA B 1 67 ? 3.721 17.625 11.57 1 94.12 67 ALA B N 1
ATOM 2588 C CA . ALA B 1 67 ? 2.998 16.359 11.391 1 94.12 67 ALA B CA 1
ATOM 2589 C C . ALA B 1 67 ? 1.848 16.531 10.398 1 94.12 67 ALA B C 1
ATOM 2591 O O . ALA B 1 67 ? 1.335 17.641 10.211 1 94.12 67 ALA B O 1
ATOM 2592 N N . ALA B 1 68 ? 1.498 15.445 9.797 1 95.75 68 ALA B N 1
ATOM 2593 C CA . ALA B 1 68 ? 0.5 15.523 8.734 1 95.75 68 ALA B CA 1
ATOM 2594 C C . ALA B 1 68 ? -0.57 14.453 8.906 1 95.75 68 ALA B C 1
ATOM 2596 O O . ALA B 1 68 ? -0.266 13.32 9.289 1 95.75 68 ALA B O 1
ATOM 2597 N N . LEU B 1 69 ? -1.821 14.82 8.672 1 97.75 69 LEU B N 1
ATOM 2598 C CA . LEU B 1 69 ? -2.939 13.914 8.445 1 97.75 69 LEU B CA 1
ATOM 2599 C C . LEU B 1 69 ? -3.309 13.867 6.965 1 97.75 69 LEU B C 1
ATOM 2601 O O . LEU B 1 69 ? -3.723 14.875 6.391 1 97.75 69 LEU B O 1
ATOM 2605 N N . SER B 1 70 ? -3.117 12.695 6.406 1 96.75 70 SER B N 1
ATOM 2606 C CA . SER B 1 70 ? -3.424 12.5 4.992 1 96.75 70 SER B CA 1
ATOM 2607 C C . SER B 1 70 ? -4.77 11.812 4.805 1 96.75 70 SER B C 1
ATOM 2609 O O . SER B 1 70 ? -5.016 10.758 5.395 1 96.75 70 SER B O 1
ATOM 2611 N N . MET B 1 71 ? -5.594 12.406 4.008 1 96.94 71 MET B N 1
ATOM 2612 C CA . MET B 1 71 ? -6.906 11.867 3.65 1 96.94 71 MET B CA 1
ATOM 2613 C C . MET B 1 71 ? -7.117 11.906 2.141 1 96.94 71 MET B C 1
ATOM 2615 O O . MET B 1 71 ? -6.277 12.43 1.405 1 96.94 71 MET B O 1
ATOM 2619 N N . ALA B 1 72 ? -8.18 11.273 1.691 1 95.69 72 ALA B N 1
ATOM 2620 C CA . ALA B 1 72 ? -8.516 11.297 0.27 1 95.69 72 ALA B CA 1
ATOM 2621 C C . ALA B 1 72 ? -9.734 12.164 0.008 1 95.69 72 ALA B C 1
ATOM 2623 O O . ALA B 1 72 ? -10.633 12.25 0.85 1 95.69 72 ALA B O 1
ATOM 2624 N N . VAL B 1 73 ? -9.688 12.805 -1.205 1 92.81 73 VAL B N 1
ATOM 2625 C CA . VAL B 1 73 ? -10.828 13.641 -1.583 1 92.81 73 VAL B CA 1
ATOM 2626 C C . VAL B 1 73 ? -11.008 13.602 -3.098 1 92.81 73 VAL B C 1
ATOM 2628 O O . VAL B 1 73 ? -10.031 13.562 -3.85 1 92.81 73 VAL B O 1
ATOM 2631 N N . ASP B 1 74 ? -12.188 13.461 -3.525 1 78.5 74 ASP B N 1
ATOM 2632 C CA . ASP B 1 74 ? -12.477 13.594 -4.949 1 78.5 74 ASP B CA 1
ATOM 2633 C C . ASP B 1 74 ? -13.375 14.797 -5.219 1 78.5 74 ASP B C 1
ATOM 2635 O O . ASP B 1 74 ? -14.547 14.805 -4.82 1 78.5 74 ASP B O 1
ATOM 2639 N N . MET B 1 75 ? -12.828 15.734 -5.805 1 71.06 75 MET B N 1
ATOM 2640 C CA . MET B 1 75 ? -13.516 16.984 -6.066 1 71.06 75 MET B CA 1
ATOM 2641 C C . MET B 1 75 ? -14.625 16.797 -7.094 1 71.06 75 MET B C 1
ATOM 2643 O O . MET B 1 75 ? -15.578 17.578 -7.137 1 71.06 75 MET B O 1
ATOM 2647 N N . GLY B 1 76 ? -14.484 15.914 -8.031 1 63.16 76 GLY B N 1
ATOM 2648 C CA . GLY B 1 76 ? -15.438 15.734 -9.117 1 63.16 76 GLY B CA 1
ATOM 2649 C C . GLY B 1 76 ? -16.562 14.773 -8.773 1 63.16 76 GLY B C 1
ATOM 2650 O O . GLY B 1 76 ? -17.578 14.734 -9.461 1 63.16 76 GLY B O 1
ATOM 2651 N N . ARG B 1 77 ? -16.469 13.875 -7.883 1 61.94 77 ARG B N 1
ATOM 2652 C CA . ARG B 1 77 ? -17.438 12.852 -7.508 1 61.94 77 ARG B CA 1
ATOM 2653 C C . ARG B 1 77 ? -17.422 12.617 -6 1 61.94 77 ARG B C 1
ATOM 2655 O O . ARG B 1 77 ? -16.75 11.703 -5.516 1 61.94 77 ARG B O 1
ATOM 2662 N N . PRO B 1 78 ? -18.156 13.406 -5.102 1 53.97 78 PRO B N 1
ATOM 2663 C CA . PRO B 1 78 ? -18.062 13.359 -3.639 1 53.97 78 PRO B CA 1
ATOM 2664 C C . PRO B 1 78 ? -18.094 11.938 -3.092 1 53.97 78 PRO B C 1
ATOM 2666 O O . PRO B 1 78 ? -17.375 11.617 -2.141 1 53.97 78 PRO B O 1
ATOM 2669 N N . TYR B 1 79 ? -19.172 11.094 -3.342 1 54.22 79 TYR B N 1
ATOM 2670 C CA . TYR B 1 79 ? -19.359 9.773 -2.742 1 54.22 79 TYR B CA 1
ATOM 2671 C C . TYR B 1 79 ? -18.484 8.734 -3.428 1 54.22 79 TYR B C 1
ATOM 2673 O O . TYR B 1 79 ? -18.328 7.621 -2.93 1 54.22 79 TYR B O 1
ATOM 2681 N N . GLU B 1 80 ? -17.5 9.227 -4.258 1 68.12 80 GLU B N 1
ATOM 2682 C CA . GLU B 1 80 ? -17.016 8.281 -5.258 1 68.12 80 GLU B CA 1
ATOM 2683 C C . GLU B 1 80 ? -15.648 7.719 -4.871 1 68.12 80 GLU B C 1
ATOM 2685 O O . GLU B 1 80 ? -15.273 6.629 -5.309 1 68.12 80 GLU B O 1
ATOM 2690 N N . LEU B 1 81 ? -15.172 8.125 -3.582 1 87.5 81 LEU B N 1
ATOM 2691 C CA . LEU B 1 81 ? -13.883 7.492 -3.359 1 87.5 81 LEU B CA 1
ATOM 2692 C C . LEU B 1 81 ? -14.023 6.266 -2.465 1 87.5 81 LEU B C 1
ATOM 2694 O O . LEU B 1 81 ? -13.086 5.477 -2.336 1 87.5 81 LEU B O 1
ATOM 2698 N N . SER B 1 82 ? -15.305 6.121 -1.909 1 92.44 82 SER B N 1
ATOM 2699 C CA . SER B 1 82 ? -15.5 4.996 -1.002 1 92.44 82 SER B CA 1
ATOM 2700 C C . SER B 1 82 ? -15.367 3.666 -1.737 1 92.44 82 SER B C 1
ATOM 2702 O O . SER B 1 82 ? -15.109 2.631 -1.118 1 92.44 82 SER B O 1
ATOM 2704 N N . ASP B 1 83 ? -15.531 3.719 -2.99 1 92.12 83 ASP B N 1
ATOM 2705 C CA . ASP B 1 83 ? -15.469 2.486 -3.77 1 92.12 83 ASP B CA 1
ATOM 2706 C C . ASP B 1 83 ? -14.164 2.393 -4.547 1 92.12 83 ASP B C 1
ATOM 2708 O O . ASP B 1 83 ? -14.039 1.594 -5.477 1 92.12 83 ASP B O 1
ATOM 2712 N N . SER B 1 84 ? -13.25 3.197 -4.195 1 92.06 84 SER B N 1
ATOM 2713 C CA . SER B 1 84 ? -11.984 3.225 -4.914 1 92.06 84 SER B CA 1
ATOM 2714 C C . SER B 1 8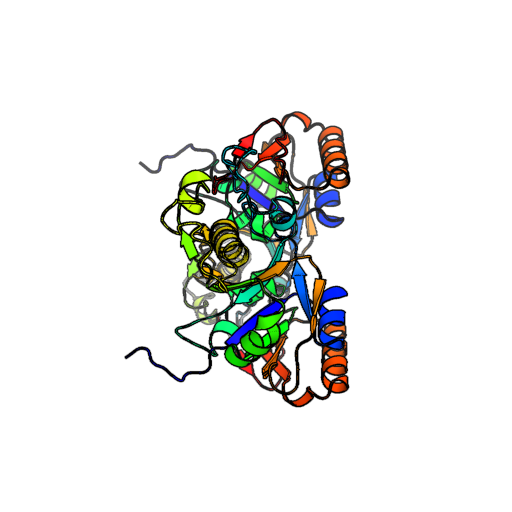4 ? -11.188 1.946 -4.68 1 92.06 84 SER B C 1
ATOM 2716 O O . SER B 1 84 ? -10.758 1.675 -3.555 1 92.06 84 SER B O 1
ATOM 2718 N N . LEU B 1 85 ? -10.938 1.236 -5.762 1 92.19 85 LEU B N 1
ATOM 2719 C CA . LEU B 1 85 ? -10.133 0.023 -5.68 1 92.19 85 LEU B CA 1
ATOM 2720 C C . LEU B 1 85 ? -8.719 0.341 -5.191 1 92.19 85 LEU B C 1
ATOM 2722 O O . LEU B 1 85 ? -8.172 -0.383 -4.359 1 92.19 85 LEU B O 1
ATOM 2726 N N . PHE B 1 86 ? -8.234 1.403 -5.652 1 92.5 86 PHE B N 1
ATOM 2727 C CA . PHE B 1 86 ? -6.879 1.809 -5.305 1 92.5 86 PHE B CA 1
ATOM 2728 C C . PHE B 1 86 ? -6.742 2.01 -3.801 1 92.5 86 PHE B C 1
ATOM 2730 O O . PHE B 1 86 ? -5.863 1.416 -3.166 1 92.5 86 PHE B O 1
ATOM 2737 N N . HIS B 1 87 ? -7.555 2.764 -3.221 1 95.88 87 HIS B N 1
ATOM 2738 C CA . HIS B 1 87 ? -7.441 3.109 -1.81 1 95.88 87 HIS B CA 1
ATOM 2739 C C . HIS B 1 87 ? -7.676 1.893 -0.922 1 95.88 87 HIS B C 1
ATOM 2741 O O . HIS B 1 87 ? -6.969 1.693 0.068 1 95.88 87 HIS B O 1
ATOM 2747 N N . TRP B 1 88 ? -8.625 1.091 -1.262 1 96.25 88 TRP B N 1
ATOM 2748 C CA . TRP B 1 88 ? -8.883 -0.112 -0.478 1 96.25 88 TRP B CA 1
ATOM 2749 C C . TRP B 1 88 ? -7.707 -1.077 -0.555 1 96.25 88 TRP B C 1
ATOM 2751 O O . TRP B 1 88 ? -7.355 -1.716 0.439 1 96.25 88 TRP B O 1
ATOM 2761 N N . SER B 1 89 ? -7.09 -1.177 -1.676 1 95.5 89 SER B N 1
ATOM 2762 C CA . SER B 1 89 ? -5.996 -2.115 -1.91 1 95.5 89 SER B CA 1
ATOM 2763 C C . SER B 1 89 ? -4.758 -1.734 -1.105 1 95.5 89 SER B C 1
ATOM 2765 O O . SER B 1 89 ? -4.172 -2.576 -0.421 1 95.5 89 SER B O 1
ATOM 2767 N N . TYR B 1 90 ? -4.461 -0.464 -1.095 1 94.94 90 TYR B N 1
ATOM 2768 C CA . TYR B 1 90 ? -3.141 -0.073 -0.615 1 94.94 90 TYR B CA 1
ATOM 2769 C C . TYR B 1 90 ? -3.223 0.511 0.791 1 94.94 90 TYR B C 1
ATOM 2771 O O . TYR B 1 90 ? -2.238 0.493 1.535 1 94.94 90 TYR B O 1
ATOM 2779 N N . TYR B 1 91 ? -4.406 0.995 1.152 1 96 91 TYR B N 1
ATOM 2780 C CA . TYR B 1 91 ? -4.48 1.664 2.445 1 96 91 TYR B CA 1
ATOM 2781 C C . TYR B 1 91 ? -5.348 0.874 3.42 1 96 91 TYR B C 1
ATOM 2783 O O . TYR B 1 91 ? -5.203 1.011 4.637 1 96 91 TYR B O 1
ATOM 2791 N N . ALA B 1 92 ? -6.246 0.11 2.945 1 97.19 92 ALA B N 1
ATOM 2792 C CA . ALA B 1 92 ? -7.156 -0.621 3.82 1 97.19 92 ALA B CA 1
ATOM 2793 C C . ALA B 1 92 ? -7.008 -2.127 3.633 1 97.19 92 ALA B C 1
ATOM 2795 O O . ALA B 1 92 ? -7.98 -2.875 3.766 1 97.19 92 ALA B O 1
ATOM 2796 N N . ASP B 1 93 ? -5.891 -2.547 3.23 1 95.31 93 ASP B N 1
ATOM 2797 C CA . ASP B 1 93 ? -5.473 -3.945 3.221 1 95.31 93 ASP B CA 1
ATOM 2798 C C . ASP B 1 93 ? -6.391 -4.785 2.338 1 95.31 93 ASP B C 1
ATOM 2800 O O . ASP B 1 93 ? -6.836 -5.863 2.742 1 95.31 93 ASP B O 1
ATOM 2804 N N . GLY B 1 94 ? -6.703 -4.297 1.227 1 93.69 94 GLY B N 1
ATOM 2805 C CA . GLY B 1 94 ? -7.469 -5.078 0.269 1 93.69 94 GLY B CA 1
ATOM 2806 C C . GLY B 1 94 ? -8.852 -5.457 0.774 1 93.69 94 GLY B C 1
ATOM 2807 O O . GLY B 1 94 ? -9.25 -6.621 0.692 1 93.69 94 GLY B O 1
ATOM 2808 N N . LEU B 1 95 ? -9.562 -4.582 1.452 1 94.81 95 LEU B N 1
ATOM 2809 C CA . LEU B 1 95 ? -10.922 -4.711 1.955 1 94.81 95 LEU B CA 1
ATOM 2810 C C . LEU B 1 95 ? -10.945 -5.422 3.305 1 94.81 95 LEU B C 1
ATOM 2812 O O . LEU B 1 95 ? -12 -5.855 3.768 1 94.81 95 LEU B O 1
ATOM 2816 N N . ARG B 1 96 ? -9.828 -5.547 3.895 1 96.81 96 ARG B N 1
ATOM 2817 C CA . ARG B 1 96 ? -9.766 -6.129 5.234 1 96.81 96 ARG B CA 1
ATOM 2818 C C . ARG B 1 96 ? -9.727 -5.039 6.301 1 96.81 96 ARG B C 1
ATOM 2820 O O . ARG B 1 96 ? -9.742 -5.336 7.496 1 96.81 96 ARG B O 1
ATOM 2827 N N . GLY B 1 97 ? -9.672 -3.816 5.852 1 98.06 97 GLY B N 1
ATOM 2828 C CA . GLY B 1 97 ? -9.695 -2.666 6.742 1 98.06 97 GLY B CA 1
ATOM 2829 C C . GLY B 1 97 ? -11.023 -1.932 6.727 1 98.06 97 GLY B C 1
ATOM 2830 O O . GLY B 1 97 ? -12.078 -2.551 6.594 1 98.06 97 GLY B O 1
ATOM 2831 N N . PHE B 1 98 ? -10.93 -0.599 7 1 98.44 98 PHE B N 1
ATOM 2832 C CA . PHE B 1 98 ? -12.148 0.204 6.992 1 98.44 98 PHE B CA 1
ATOM 2833 C C . PHE B 1 98 ? -11.852 1.625 6.527 1 98.44 98 PHE B C 1
ATOM 2835 O O . PHE B 1 98 ? -10.695 2.014 6.395 1 98.44 98 PHE B O 1
ATOM 2842 N N . CYS B 1 99 ? -12.867 2.303 6.148 1 97.25 99 CYS B N 1
ATOM 2843 C CA . CYS B 1 99 ? -12.82 3.676 5.656 1 97.25 99 CYS B CA 1
ATOM 2844 C C . CYS B 1 99 ? -13.75 4.578 6.465 1 97.25 99 CYS B C 1
ATOM 2846 O O . CYS B 1 99 ? -14.914 4.242 6.688 1 97.25 99 CYS B O 1
ATOM 2848 N N . MET B 1 100 ? -13.211 5.645 6.934 1 96.75 100 MET B N 1
ATOM 2849 C CA . MET B 1 100 ? -14.016 6.672 7.586 1 96.75 100 MET B CA 1
ATOM 2850 C C . MET B 1 100 ? -14.289 7.832 6.637 1 96.75 100 MET B C 1
ATOM 2852 O O . MET B 1 100 ? -13.375 8.336 5.984 1 96.75 100 MET B O 1
ATOM 2856 N N . VAL B 1 101 ? -15.547 8.258 6.582 1 95.25 101 VAL B N 1
ATOM 2857 C CA . VAL B 1 101 ? -15.977 9.344 5.703 1 95.25 101 VAL B CA 1
ATOM 2858 C C . VAL B 1 101 ? -16.391 10.555 6.539 1 95.25 101 VAL B C 1
ATOM 2860 O O . VAL B 1 101 ? -17.234 10.445 7.426 1 95.25 101 VAL B O 1
ATOM 2863 N N . PHE B 1 102 ? -15.82 11.672 6.188 1 95.25 102 PHE B N 1
ATOM 2864 C CA . PHE B 1 102 ? -16.062 12.883 6.965 1 95.25 102 PHE B CA 1
ATOM 2865 C C . PHE B 1 102 ? -16.672 13.977 6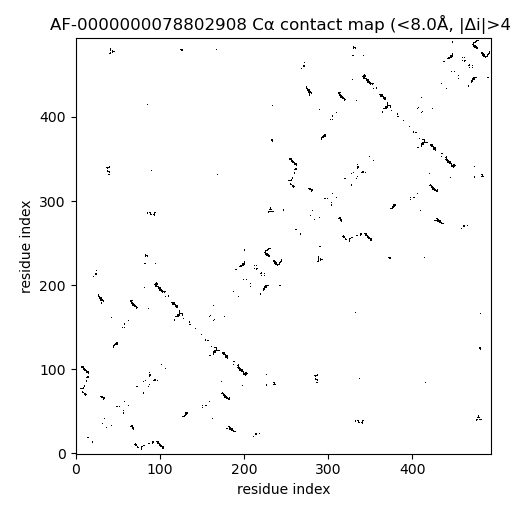.094 1 95.25 102 PHE B C 1
ATOM 2867 O O . PHE B 1 102 ? -16.344 14.086 4.91 1 95.25 102 PHE B O 1
ATOM 2874 N N . ASP B 1 103 ? -17.469 14.742 6.727 1 92.56 103 ASP B N 1
ATOM 2875 C CA . ASP B 1 103 ? -17.844 16.016 6.117 1 92.56 103 ASP B CA 1
ATOM 2876 C C . ASP B 1 103 ? -16.641 16.969 6.066 1 92.56 103 ASP B C 1
ATOM 2878 O O . ASP B 1 103 ? -16.125 17.391 7.105 1 92.56 103 ASP B O 1
ATOM 2882 N N . LYS B 1 104 ? -16.266 17.297 4.926 1 93.5 104 LYS B N 1
ATOM 2883 C CA . LYS B 1 104 ? -15.023 18.062 4.766 1 93.5 104 LYS B CA 1
ATOM 2884 C C . LYS B 1 104 ? -15.125 19.422 5.461 1 93.5 104 LYS B C 1
ATOM 2886 O O . LYS B 1 104 ? -14.227 19.812 6.215 1 93.5 104 LYS B O 1
ATOM 2891 N N . GLN B 1 105 ? -16.172 20.141 5.168 1 92.94 105 GLN B N 1
ATOM 2892 C CA . GLN B 1 105 ? -16.312 21.484 5.727 1 92.94 105 GLN B CA 1
ATOM 2893 C C . GLN B 1 105 ? -16.312 21.438 7.254 1 92.94 105 GLN B C 1
ATOM 2895 O O . GLN B 1 105 ? -15.633 22.25 7.895 1 92.94 105 GLN B O 1
ATOM 2900 N N . ARG B 1 106 ? -17 20.562 7.832 1 95.06 106 ARG B N 1
ATOM 2901 C CA . ARG B 1 106 ? -17.094 20.453 9.289 1 95.06 106 ARG B CA 1
ATOM 2902 C C . ARG B 1 106 ? -15.742 20.078 9.891 1 95.06 106 ARG B C 1
ATOM 2904 O O . ARG B 1 106 ? -15.336 20.641 10.914 1 95.06 106 ARG B O 1
ATOM 2911 N N . LEU B 1 107 ? -15.086 19.141 9.297 1 96.56 107 LEU B N 1
ATOM 2912 C CA . LEU B 1 107 ? -13.797 18.719 9.82 1 96.56 107 LEU B CA 1
ATOM 2913 C C . LEU B 1 107 ? -12.773 19.844 9.75 1 96.56 107 LEU B C 1
ATOM 2915 O O . LEU B 1 107 ? -12.008 20.047 10.695 1 96.56 107 LEU B O 1
ATOM 2919 N N . VAL B 1 108 ? -12.797 20.547 8.664 1 95.94 108 VAL B N 1
ATOM 2920 C CA . VAL B 1 108 ? -11.891 21.672 8.5 1 95.94 108 VAL B CA 1
ATOM 2921 C C . VAL B 1 108 ? -12.156 22.703 9.586 1 95.94 108 VAL B C 1
ATOM 2923 O O . VAL B 1 108 ? -11.219 23.234 10.195 1 95.94 108 VAL B O 1
ATOM 2926 N N . GLU B 1 109 ? -13.359 22.953 9.805 1 95.69 109 GLU B N 1
ATOM 2927 C CA . GLU B 1 109 ? -13.727 23.938 10.828 1 95.69 109 GLU B CA 1
ATOM 2928 C C . GLU B 1 109 ? -13.25 23.484 12.203 1 95.69 109 GLU B C 1
ATOM 2930 O O . GLU B 1 109 ? -12.734 24.297 12.984 1 95.69 109 GLU B O 1
ATOM 2935 N N . GLU B 1 110 ? -13.391 22.266 12.477 1 96 110 GLU B N 1
ATOM 2936 C CA . GLU B 1 110 ? -13.023 21.734 13.789 1 96 110 GLU B CA 1
ATOM 2937 C C . GLU B 1 110 ? -11.508 21.75 13.977 1 96 110 GLU B C 1
ATOM 2939 O O . GLU B 1 110 ? -11.023 21.938 15.094 1 96 110 GLU B O 1
ATOM 2944 N N . PHE B 1 111 ? -10.766 21.5 12.875 1 96.62 111 PHE B N 1
ATOM 2945 C CA . PHE B 1 111 ? -9.32 21.359 12.977 1 96.62 111 PHE B CA 1
ATOM 2946 C C . PHE B 1 111 ? -8.625 22.703 12.703 1 96.62 111 PHE B C 1
ATOM 2948 O O . PHE B 1 111 ? -7.41 22.812 12.859 1 96.62 111 PHE B O 1
ATOM 2955 N N . ASN B 1 112 ? -9.336 23.672 12.352 1 93.12 112 ASN B N 1
ATOM 2956 C CA . ASN B 1 112 ? -8.789 24.938 11.852 1 93.12 112 ASN B CA 1
ATOM 2957 C C . ASN B 1 112 ? -7.832 25.562 12.867 1 93.12 112 ASN B C 1
ATOM 2959 O O . ASN B 1 112 ? -6.734 26 12.508 1 93.12 112 ASN B O 1
ATOM 2963 N N . ASP B 1 113 ? -8.172 25.578 14.125 1 92.56 113 ASP B N 1
ATOM 2964 C CA . ASP B 1 113 ? -7.375 26.266 15.148 1 92.56 113 ASP B CA 1
ATOM 2965 C C . ASP B 1 113 ? -6.129 25.453 15.508 1 92.56 113 ASP B C 1
ATOM 2967 O O . ASP B 1 113 ? -5.176 26 16.062 1 92.56 113 ASP B O 1
ATOM 2971 N N . GLU B 1 114 ? -6.172 24.219 15.203 1 93.75 114 GLU B N 1
ATOM 2972 C CA . GLU B 1 114 ? -5.09 23.328 15.633 1 93.75 114 GLU B CA 1
ATOM 2973 C C . GLU B 1 114 ? -4.141 23.016 14.477 1 93.75 114 GLU B C 1
ATOM 2975 O O . GLU B 1 114 ? -3.115 22.359 14.672 1 93.75 114 GLU B O 1
ATOM 2980 N N . THR B 1 115 ? -4.473 23.438 13.281 1 93.88 115 THR B N 1
ATOM 2981 C CA . THR B 1 115 ? -3.645 23.125 12.117 1 93.88 115 THR B CA 1
ATOM 2982 C C . THR B 1 115 ? -3.051 24.391 11.516 1 93.88 115 THR B C 1
ATOM 2984 O O . THR B 1 115 ? -3.613 25.484 11.672 1 93.88 115 THR B O 1
ATOM 2987 N N . LEU B 1 116 ? -1.955 24.234 10.922 1 89.44 116 LEU B N 1
ATOM 2988 C CA . LEU B 1 116 ? -1.264 25.344 10.258 1 89.44 116 LEU B CA 1
ATOM 2989 C C . LEU B 1 116 ? -1.818 25.562 8.859 1 89.44 116 LEU B C 1
ATOM 2991 O O . LEU B 1 116 ? -2.037 26.703 8.445 1 89.44 116 LEU B O 1
ATOM 2995 N N . VAL B 1 117 ? -1.926 24.516 8.18 1 92.25 117 VAL B N 1
ATOM 2996 C CA . VAL B 1 117 ? -2.422 24.562 6.809 1 92.25 117 VAL B CA 1
ATOM 2997 C C . VAL B 1 117 ? -3.217 23.297 6.512 1 92.25 117 VAL B C 1
ATOM 2999 O O . VAL B 1 117 ? -3.002 22.25 7.141 1 92.25 117 VAL B O 1
ATOM 3002 N N . HIS B 1 118 ? -4.215 23.406 5.699 1 95.31 118 HIS B N 1
ATOM 3003 C CA . HIS B 1 118 ? -4.918 22.266 5.098 1 95.31 118 HIS B CA 1
ATOM 3004 C C . HIS B 1 118 ? -5.305 22.562 3.652 1 95.31 118 HIS B C 1
ATOM 3006 O O . HIS B 1 118 ? -5.676 23.703 3.324 1 95.31 118 HIS B O 1
ATOM 3012 N N . ASP B 1 119 ? -5.055 21.516 2.801 1 94.81 119 ASP B N 1
ATOM 3013 C CA . ASP B 1 119 ? -5.387 21.734 1.395 1 94.81 119 ASP B CA 1
ATOM 3014 C C . ASP B 1 119 ? -5.191 20.453 0.587 1 94.81 119 ASP B C 1
ATOM 3016 O O . ASP B 1 119 ? -4.727 19.438 1.119 1 94.81 119 ASP B O 1
ATOM 3020 N N . TYR B 1 120 ? -5.582 20.578 -0.633 1 93.81 120 TYR B N 1
ATOM 3021 C CA . TYR B 1 120 ? -5.273 19.531 -1.596 1 93.81 120 TYR B CA 1
ATOM 3022 C C . TYR B 1 120 ? -3.771 19.438 -1.845 1 93.81 120 TYR B C 1
ATOM 3024 O O . TYR B 1 120 ? -3.09 20.469 -1.92 1 93.81 120 TYR B O 1
ATOM 3032 N N . ILE B 1 121 ? -3.332 18.188 -2.002 1 93.69 121 ILE B N 1
ATOM 3033 C CA . ILE B 1 121 ? -1.939 18 -2.393 1 93.69 121 ILE B CA 1
ATOM 3034 C C . ILE B 1 121 ? -1.766 18.344 -3.871 1 93.69 121 ILE B C 1
ATOM 3036 O O . ILE B 1 121 ? -2.596 17.969 -4.703 1 93.69 121 ILE B O 1
ATOM 3040 N N . GLY B 1 122 ? -0.716 19.188 -4.098 1 92.06 122 GLY B N 1
ATOM 3041 C CA . GLY B 1 122 ? -0.304 19.406 -5.473 1 92.06 122 GLY B CA 1
ATOM 3042 C C . GLY B 1 122 ? 0.638 18.344 -5.992 1 92.06 122 GLY B C 1
ATOM 3043 O O . GLY B 1 122 ? 1.547 17.906 -5.281 1 92.06 122 GLY B O 1
ATOM 3044 N N . TYR B 1 123 ? 0.34 17.844 -7.172 1 91.25 123 TYR B N 1
ATOM 3045 C CA . TYR B 1 123 ? 1.204 16.859 -7.816 1 91.25 123 TYR B CA 1
ATOM 3046 C C . TYR B 1 123 ? 2.035 17.5 -8.922 1 91.25 123 TYR B C 1
ATOM 3048 O O . TYR B 1 123 ? 1.492 18.172 -9.805 1 91.25 123 TYR B O 1
ATOM 3056 N N . GLN B 1 124 ? 3.326 17.281 -8.797 1 87.94 124 GLN B N 1
ATOM 3057 C CA . GLN B 1 124 ? 4.23 17.938 -9.734 1 87.94 124 GLN B CA 1
ATOM 3058 C C . GLN B 1 124 ? 5.441 17.062 -10.039 1 87.94 124 GLN B C 1
ATOM 3060 O O . GLN B 1 124 ? 5.801 16.188 -9.242 1 87.94 124 GLN B O 1
ATOM 3065 N N . PRO B 1 125 ? 6.094 17.234 -11.18 1 83.5 125 PRO B N 1
ATOM 3066 C CA . PRO B 1 125 ? 7.195 16.359 -11.609 1 83.5 125 PRO B CA 1
ATOM 3067 C C . PRO B 1 125 ? 8.484 16.625 -10.844 1 83.5 125 PRO B C 1
ATOM 3069 O O . PRO B 1 125 ? 9.32 15.727 -10.703 1 83.5 125 PRO B O 1
ATOM 3072 N N . ILE B 1 126 ? 8.68 17.891 -10.43 1 77.12 126 ILE B N 1
ATOM 3073 C CA . ILE B 1 126 ? 9.93 18.25 -9.773 1 77.12 126 ILE B CA 1
ATOM 3074 C C . ILE B 1 126 ? 9.633 18.844 -8.391 1 77.12 126 ILE B C 1
ATOM 3076 O O . ILE B 1 126 ? 8.633 19.547 -8.211 1 77.12 126 ILE B O 1
ATOM 3080 N N . SER B 1 127 ? 10.547 18.406 -7.52 1 73.06 127 SER B N 1
ATOM 3081 C CA . SER B 1 127 ? 10.383 18.938 -6.168 1 73.06 127 SER B CA 1
ATOM 3082 C C . SER B 1 127 ? 10.656 20.438 -6.113 1 73.06 127 SER B C 1
ATOM 3084 O O . SER B 1 127 ? 11.414 20.953 -6.938 1 73.06 127 SER B O 1
ATOM 3086 N N . ASN B 1 128 ? 9.961 21.016 -5.141 1 64.69 128 ASN B N 1
ATOM 3087 C CA . ASN B 1 128 ? 10.227 22.438 -4.949 1 64.69 128 ASN B CA 1
ATOM 3088 C C . ASN B 1 128 ? 11.57 22.672 -4.277 1 64.69 128 ASN B C 1
ATOM 3090 O O . ASN B 1 128 ? 11.961 21.938 -3.375 1 64.69 128 ASN B O 1
ATOM 3094 N N . ILE B 1 129 ? 12.398 23.406 -4.953 1 58.34 129 ILE B N 1
ATOM 3095 C CA . ILE B 1 129 ? 13.609 23.859 -4.277 1 58.34 129 ILE B CA 1
ATOM 3096 C C . ILE B 1 129 ? 13.273 25.031 -3.363 1 58.34 129 ILE B C 1
ATOM 3098 O O . ILE B 1 129 ? 12.719 26.047 -3.812 1 58.34 129 ILE B O 1
ATOM 3102 N N . LEU B 1 130 ? 13.188 24.719 -2.09 1 56.62 130 LEU B N 1
ATOM 3103 C CA . LEU B 1 130 ? 12.922 25.844 -1.188 1 56.62 130 LEU B CA 1
ATOM 3104 C C . LEU B 1 130 ? 14.141 26.75 -1.074 1 56.62 130 LEU B C 1
ATOM 3106 O O . LEU B 1 130 ? 15.203 26.328 -0.611 1 56.62 130 LEU B O 1
ATOM 3110 N N . ILE B 1 131 ? 14.32 27.688 -1.993 1 47.38 131 ILE B N 1
ATOM 3111 C CA . ILE B 1 131 ? 15.391 28.672 -1.88 1 47.38 131 ILE B CA 1
ATOM 3112 C C . ILE B 1 131 ? 15.008 29.719 -0.841 1 47.38 131 ILE B C 1
ATOM 3114 O O . ILE B 1 131 ? 13.922 30.297 -0.899 1 47.38 131 ILE B O 1
ATOM 3118 N N . GLY B 1 132 ? 15.664 29.688 0.276 1 46.25 132 GLY B N 1
ATOM 3119 C CA . GLY B 1 132 ? 15.469 30.672 1.332 1 46.25 132 GLY B CA 1
ATOM 3120 C C . GLY B 1 132 ? 15.094 32.031 0.808 1 46.25 132 GLY B C 1
ATOM 3121 O O . GLY B 1 132 ? 14.266 32.719 1.403 1 46.25 132 GLY B O 1
ATOM 3122 N N . ASP B 1 133 ? 15.797 32.406 -0.138 1 43.53 133 ASP B N 1
ATOM 3123 C CA . ASP B 1 133 ? 15.648 33.812 -0.541 1 43.53 133 ASP B CA 1
ATOM 3124 C C . ASP B 1 133 ? 14.266 34.062 -1.143 1 43.53 133 ASP B C 1
ATOM 3126 O O . ASP B 1 133 ? 13.688 35.125 -0.958 1 43.53 133 ASP B O 1
ATOM 3130 N N . ASN B 1 134 ? 13.875 33.25 -1.932 1 45.22 134 ASN B N 1
ATOM 3131 C CA . ASN B 1 134 ? 12.641 33.5 -2.664 1 45.22 134 ASN B CA 1
ATOM 3132 C C . ASN B 1 134 ? 11.414 33.312 -1.785 1 45.22 134 ASN B C 1
ATOM 3134 O O . ASN B 1 134 ? 10.344 33.844 -2.078 1 45.22 134 ASN B O 1
ATOM 3138 N N . LEU B 1 135 ? 11.391 32.312 -0.944 1 45.44 135 LEU B N 1
ATOM 3139 C CA . LEU B 1 135 ? 10.273 32.062 -0.045 1 45.44 135 LEU B CA 1
ATOM 3140 C C . LEU B 1 135 ? 10.086 33.219 0.924 1 45.44 135 LEU B C 1
ATOM 3142 O O . LEU B 1 135 ? 8.969 33.5 1.362 1 45.44 135 LEU B O 1
ATOM 3146 N N . ILE B 1 136 ? 11.328 33.844 1.317 1 41.56 136 ILE B N 1
ATOM 3147 C CA . ILE B 1 136 ? 11.328 35.031 2.133 1 41.56 136 ILE B CA 1
ATOM 3148 C C . ILE B 1 136 ? 11.352 36.281 1.231 1 41.56 136 ILE B C 1
ATOM 3150 O O . ILE B 1 136 ? 12.414 36.844 0.991 1 41.56 136 ILE B O 1
ATOM 3154 N N . THR B 1 137 ? 11.031 36.188 0.009 1 36.62 137 THR B N 1
ATOM 3155 C CA . THR B 1 137 ? 11.148 37.438 -0.724 1 36.62 137 THR B CA 1
ATOM 3156 C C . THR B 1 137 ? 10.672 38.594 0.131 1 36.62 137 THR B C 1
ATOM 3158 O O . THR B 1 137 ? 9.867 38.438 1.048 1 36.62 137 THR B O 1
ATOM 3161 N N . GLU B 1 138 ? 11.359 39.719 -0.018 1 34.78 138 GLU B N 1
ATOM 3162 C CA . GLU B 1 138 ? 11.195 41.094 0.429 1 34.78 138 GLU B CA 1
ATOM 3163 C C . GLU B 1 138 ? 9.734 41.531 0.315 1 34.78 138 GLU B C 1
ATOM 3165 O O . GLU B 1 138 ? 9.281 42.406 1.08 1 34.78 138 GLU B O 1
ATOM 3170 N N . GLU B 1 139 ? 9.141 41.312 -0.88 1 35.75 139 GLU B N 1
ATOM 3171 C CA . GLU B 1 139 ? 7.934 42.125 -1.008 1 35.75 139 GLU B CA 1
ATOM 3172 C C . GLU B 1 139 ? 6.93 41.812 0.092 1 35.75 139 GLU B C 1
ATOM 3174 O O . GLU B 1 139 ? 5.859 42.406 0.162 1 35.75 139 GLU B O 1
ATOM 3179 N N . SER B 1 140 ? 6.852 40.531 0.592 1 37.09 140 SER B N 1
ATOM 3180 C CA . SER B 1 140 ? 6.16 40.594 1.874 1 37.09 140 SER B CA 1
ATOM 3181 C C . SER B 1 140 ? 6.961 41.406 2.893 1 37.09 140 SER B C 1
ATOM 3183 O O . SER B 1 140 ? 7.941 40.906 3.451 1 37.09 140 SER B O 1
ATOM 3185 N N . GLY B 1 141 ? 7.477 42.5 2.498 1 33.66 141 GLY B N 1
ATOM 3186 C CA . GLY B 1 141 ? 7.965 43.594 3.318 1 33.66 141 GLY B CA 1
ATOM 3187 C C . GLY B 1 141 ? 7.586 43.469 4.781 1 33.66 141 GLY B C 1
ATOM 3188 O O . GLY B 1 141 ? 6.445 43.125 5.105 1 33.66 141 GLY B O 1
ATOM 3189 N N . LEU B 1 142 ? 8.492 42.906 5.543 1 37.03 142 LEU B N 1
ATOM 3190 C CA . LEU B 1 142 ? 8.547 43.031 6.992 1 37.03 142 LEU B CA 1
ATOM 3191 C C . LEU B 1 142 ? 7.883 44.312 7.457 1 37.03 142 LEU B C 1
ATOM 3193 O O . LEU B 1 142 ? 8.227 44.844 8.508 1 37.03 142 LEU B O 1
ATOM 3197 N N . GLU B 1 143 ? 7.371 45.062 6.508 1 34.56 143 GLU B N 1
ATOM 3198 C CA . GLU B 1 143 ? 6.777 46.156 7.27 1 34.56 143 GLU B CA 1
ATOM 3199 C C . GLU B 1 143 ? 5.852 45.625 8.367 1 34.56 143 GLU B C 1
ATOM 3201 O O . GLU B 1 143 ? 5.023 44.75 8.109 1 34.56 143 GLU B O 1
ATOM 3206 N N . GLU B 1 144 ? 6.387 45.531 9.492 1 38.84 144 GLU B N 1
ATOM 3207 C CA . GLU B 1 144 ? 5.617 45.469 10.727 1 38.84 144 GLU B CA 1
ATOM 3208 C C . GLU B 1 144 ? 4.246 46.125 10.562 1 38.84 144 GLU B C 1
ATOM 3210 O O . GLU B 1 144 ? 4.141 47.344 10.508 1 38.84 144 GLU B O 1
ATOM 3215 N N . VAL B 1 145 ? 3.457 45.75 9.523 1 42.38 145 VAL B N 1
ATOM 3216 C CA . VAL B 1 145 ? 2.186 46.406 9.805 1 42.38 145 VAL B CA 1
ATOM 3217 C C . VAL B 1 145 ? 1.664 45.969 11.172 1 42.38 145 VAL B C 1
ATOM 3219 O O . VAL B 1 145 ? 1.714 44.781 11.516 1 42.38 145 VAL B O 1
ATOM 3222 N N . PRO B 1 146 ? 1.428 46.688 12.008 1 45.59 146 PRO B N 1
ATOM 3223 C CA . PRO B 1 146 ? 0.724 46.438 13.266 1 45.59 146 PRO B CA 1
ATOM 3224 C C . PRO B 1 146 ? -0.456 45.469 13.109 1 45.59 146 PRO B C 1
ATOM 3226 O O . PRO B 1 146 ? -1.272 45.656 12.195 1 45.59 146 PRO B O 1
ATOM 3229 N N . GLY B 1 147 ? -0.422 44.188 13.609 1 49.62 147 GLY B N 1
ATOM 3230 C CA . GLY B 1 147 ? -1.505 43.219 13.719 1 49.62 147 GLY B CA 1
ATOM 3231 C C . GLY B 1 147 ? -1.258 41.969 12.93 1 49.62 147 GLY B C 1
ATOM 3232 O O . GLY B 1 147 ? -2.031 41 13.016 1 49.62 147 GLY B O 1
ATOM 3233 N N . LYS B 1 148 ? -0.68 42.125 11.727 1 52.5 148 LYS B N 1
ATOM 3234 C CA . LYS B 1 148 ? -0.584 40.875 10.945 1 52.5 148 LYS B CA 1
ATOM 3235 C C . LYS B 1 148 ? 0.677 40.094 11.305 1 52.5 148 LYS B C 1
ATOM 3237 O O . LYS B 1 148 ? 1.774 40.656 11.328 1 52.5 148 LYS B O 1
ATOM 3242 N N . ASN B 1 149 ? 0.581 38.906 12.016 1 53.03 149 ASN B N 1
ATOM 3243 C CA . ASN B 1 149 ? 1.679 38 12.383 1 53.03 149 ASN B CA 1
ATOM 3244 C C . ASN B 1 149 ? 2.357 37.438 11.148 1 53.03 149 ASN B C 1
ATOM 3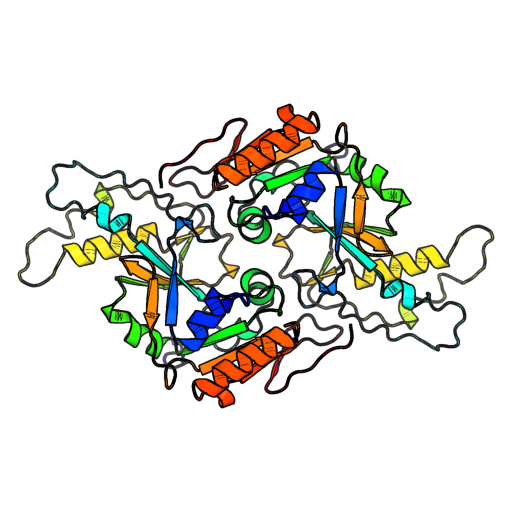246 O O . ASN B 1 149 ? 1.938 36.375 10.648 1 53.03 149 ASN B O 1
ATOM 3250 N N . PHE B 1 150 ? 3.137 38.094 10.492 1 54.78 150 PHE B N 1
ATOM 3251 C CA . PHE B 1 150 ? 3.92 37.75 9.305 1 54.78 150 PHE B CA 1
ATOM 3252 C C . PHE B 1 150 ? 4.672 36.469 9.516 1 54.78 150 PHE B C 1
ATOM 3254 O O . PHE B 1 150 ? 4.902 35.719 8.562 1 54.78 150 PHE B O 1
ATOM 3261 N N . LYS B 1 151 ? 4.977 36.281 10.773 1 60.47 151 LYS B N 1
ATOM 3262 C CA . LYS B 1 151 ? 5.73 35.062 11.047 1 60.47 151 LYS B CA 1
ATOM 3263 C C . LYS B 1 151 ? 4.891 33.812 10.766 1 60.47 151 LYS B C 1
ATOM 3265 O O . LYS B 1 151 ? 5.379 32.844 10.172 1 60.47 151 LYS B O 1
ATOM 3270 N N . HIS B 1 152 ? 3.65 33.938 11.172 1 62.78 152 HIS B N 1
ATOM 3271 C CA . HIS B 1 152 ? 2.758 32.812 10.977 1 62.78 152 HIS B CA 1
ATOM 3272 C C . HIS B 1 152 ? 2.492 32.562 9.492 1 62.78 152 HIS B C 1
ATOM 3274 O O . HIS B 1 152 ? 2.512 31.422 9.031 1 62.78 152 HIS B O 1
ATOM 3280 N N . ASP B 1 153 ? 2.311 33.625 8.766 1 64.56 153 ASP B N 1
ATOM 3281 C CA . ASP B 1 153 ? 2.012 33.5 7.344 1 64.56 153 ASP B CA 1
ATOM 3282 C C . ASP B 1 153 ? 3.211 32.969 6.574 1 64.56 153 ASP B C 1
ATOM 3284 O O . ASP B 1 153 ? 3.053 32.125 5.68 1 64.56 153 ASP B O 1
ATOM 3288 N N . ASN B 1 154 ? 4.367 33.469 6.945 1 67.44 154 ASN B N 1
ATOM 3289 C CA . ASN B 1 154 ? 5.582 32.969 6.297 1 67.44 154 ASN B CA 1
ATOM 3290 C C . ASN B 1 154 ? 5.832 31.5 6.59 1 67.44 154 ASN B C 1
ATOM 3292 O O . ASN B 1 154 ? 6.23 30.75 5.703 1 67.44 154 ASN B O 1
ATOM 3296 N N . PHE B 1 155 ? 5.523 31.203 7.809 1 73.19 155 PHE B N 1
ATOM 3297 C CA . PHE B 1 155 ? 5.688 29.812 8.195 1 73.19 155 PHE B CA 1
ATOM 3298 C C . PHE B 1 155 ? 4.703 28.922 7.453 1 73.19 155 PHE B C 1
ATOM 3300 O O . PHE B 1 155 ? 5.066 27.828 6.984 1 73.19 155 PHE B O 1
ATOM 3307 N N . GLY B 1 156 ? 3.504 29.391 7.285 1 73.06 156 GLY B N 1
ATOM 3308 C CA . GLY B 1 156 ? 2.504 28.672 6.527 1 73.06 156 GLY B CA 1
ATOM 3309 C C . GLY B 1 156 ? 2.9 28.438 5.078 1 73.06 156 GLY B C 1
ATOM 3310 O O . GLY B 1 156 ? 2.686 27.359 4.535 1 73.06 156 GLY B O 1
ATOM 3311 N N . ARG B 1 157 ? 3.527 29.375 4.512 1 75 157 ARG B N 1
ATOM 3312 C CA . ARG B 1 157 ? 3.98 29.266 3.129 1 75 157 ARG B CA 1
ATOM 3313 C C . ARG B 1 157 ? 5.113 28.25 3.004 1 75 157 ARG B C 1
ATOM 3315 O O . ARG B 1 157 ? 5.168 27.484 2.033 1 75 157 ARG B O 1
ATOM 3322 N N . LEU B 1 158 ? 5.945 28.328 3.961 1 75.69 158 LEU B N 1
ATOM 3323 C CA . LEU B 1 158 ? 7.051 27.375 3.967 1 75.69 158 LEU B CA 1
ATOM 3324 C C . LEU B 1 158 ? 6.535 25.938 4.102 1 75.69 158 LEU B C 1
ATOM 3326 O O . LEU B 1 158 ? 6.988 25.047 3.391 1 75.69 158 LEU B O 1
ATOM 3330 N N . VAL B 1 159 ? 5.602 25.859 4.969 1 81.75 159 VAL B N 1
ATOM 3331 C CA . VAL B 1 159 ? 5.012 24.547 5.215 1 81.75 159 VAL B CA 1
ATOM 3332 C C . VAL B 1 159 ? 4.305 24.047 3.957 1 81.75 159 VAL B C 1
ATOM 3334 O O . VAL B 1 159 ? 4.449 22.891 3.572 1 81.75 159 VAL B O 1
ATOM 3337 N N . THR B 1 160 ? 3.668 24.938 3.332 1 83.44 160 THR B N 1
ATOM 3338 C CA . THR B 1 160 ? 2.961 24.594 2.104 1 83.44 160 THR B CA 1
ATOM 3339 C C . THR B 1 160 ? 3.939 24.156 1.02 1 83.44 160 THR B C 1
ATOM 3341 O O . THR B 1 160 ? 3.727 23.125 0.366 1 83.44 160 THR B O 1
ATOM 3344 N N . SER B 1 161 ? 4.949 24.797 0.924 1 78.56 161 SER B N 1
ATOM 3345 C CA . SER B 1 161 ? 5.93 24.484 -0.113 1 78.56 161 SER B CA 1
ATOM 3346 C C . SER B 1 161 ? 6.645 23.172 0.171 1 78.56 161 SER B C 1
ATOM 3348 O O . SER B 1 161 ? 6.984 22.438 -0.755 1 78.56 161 SER B O 1
ATOM 3350 N N . ALA B 1 162 ? 6.734 22.906 1.38 1 80.38 162 ALA B N 1
ATOM 3351 C CA . ALA B 1 162 ? 7.551 21.75 1.762 1 80.38 162 ALA B CA 1
ATOM 3352 C C . ALA B 1 162 ? 6.707 20.484 1.846 1 80.38 162 ALA B C 1
ATOM 3354 O O . ALA B 1 162 ? 7.176 19.406 1.508 1 80.38 162 ALA B O 1
ATOM 3355 N N . TYR B 1 163 ? 5.434 20.672 2.264 1 87.5 163 TYR B N 1
ATOM 3356 C CA . TYR B 1 163 ? 4.75 19.453 2.699 1 87.5 163 TYR B CA 1
ATOM 3357 C C . TYR B 1 163 ? 3.457 19.25 1.919 1 87.5 163 TYR B C 1
ATOM 3359 O O . TYR B 1 163 ? 2.75 18.266 2.129 1 87.5 163 TYR B O 1
ATOM 3367 N N . MET B 1 164 ? 3.203 20.125 0.976 1 90.62 164 MET B N 1
ATOM 3368 C CA . MET B 1 164 ? 1.903 20.047 0.315 1 90.62 164 MET B CA 1
ATOM 3369 C C . MET B 1 164 ? 2.062 19.672 -1.156 1 90.62 164 MET B C 1
ATOM 3371 O O . MET B 1 164 ? 1.196 19.984 -1.976 1 90.62 164 MET B O 1
ATOM 3375 N N . ASN B 1 165 ? 3.189 19.047 -1.452 1 88.94 165 ASN B N 1
ATOM 3376 C CA . ASN B 1 165 ? 3.416 18.594 -2.82 1 88.94 165 ASN B CA 1
ATOM 3377 C C . ASN B 1 165 ? 3.975 17.172 -2.855 1 88.94 165 ASN B C 1
ATOM 3379 O O . ASN B 1 165 ? 4.711 16.781 -1.954 1 88.94 165 ASN B O 1
ATOM 3383 N N . LYS B 1 166 ? 3.613 16.516 -3.938 1 90.44 166 LYS B N 1
ATOM 3384 C CA . LYS B 1 166 ? 4.109 15.164 -4.199 1 90.44 166 LYS B CA 1
ATOM 3385 C C . LYS B 1 166 ? 4.414 14.969 -5.684 1 90.44 166 LYS B C 1
ATOM 3387 O O . LYS B 1 166 ? 3.971 15.758 -6.523 1 90.44 166 LYS B O 1
ATOM 3392 N N . PRO B 1 167 ? 5.211 13.961 -5.918 1 89.38 167 PRO B N 1
ATOM 3393 C CA . PRO B 1 167 ? 5.406 13.633 -7.332 1 89.38 167 PRO B CA 1
ATOM 3394 C C . PRO B 1 167 ? 4.098 13.297 -8.047 1 89.38 167 PRO B C 1
ATOM 3396 O O . PRO B 1 167 ? 3.178 12.75 -7.434 1 89.38 167 PRO B O 1
ATOM 3399 N N . ASP B 1 168 ? 4.086 13.492 -9.359 1 90.25 168 ASP B N 1
ATOM 3400 C CA . ASP B 1 168 ? 2.916 13.25 -10.195 1 90.25 168 ASP B CA 1
ATOM 3401 C C . ASP B 1 168 ? 2.461 11.797 -10.094 1 90.25 168 ASP B C 1
ATOM 3403 O O . ASP B 1 168 ? 1.267 11.508 -10.195 1 90.25 168 ASP B O 1
ATOM 3407 N N . SER B 1 169 ? 3.357 10.961 -9.891 1 88.06 169 SER B N 1
ATOM 3408 C CA . SER B 1 169 ? 3.062 9.531 -9.875 1 88.06 169 SER B CA 1
ATOM 3409 C C . SER B 1 169 ? 2.115 9.18 -8.734 1 88.06 169 SER B C 1
ATOM 3411 O O . SER B 1 169 ? 1.558 8.078 -8.695 1 88.06 169 SER B O 1
ATOM 3413 N N . TYR B 1 170 ? 1.856 10.117 -7.848 1 92.69 170 TYR B N 1
ATOM 3414 C CA . TYR B 1 170 ? 0.982 9.867 -6.707 1 92.69 170 TYR B CA 1
ATOM 3415 C C . TYR B 1 170 ? -0.396 10.477 -6.93 1 92.69 170 TYR B C 1
ATOM 3417 O O . TYR B 1 170 ? -1.23 10.492 -6.023 1 92.69 170 TYR B O 1
ATOM 3425 N N . ALA B 1 171 ? -0.702 10.906 -8.055 1 91.06 171 ALA B N 1
ATOM 3426 C CA . ALA B 1 171 ? -1.93 11.648 -8.336 1 91.06 171 ALA B CA 1
ATOM 3427 C C . ALA B 1 171 ? -3.162 10.805 -8.031 1 91.06 171 ALA B C 1
ATOM 3429 O O . ALA B 1 171 ? -4.203 11.328 -7.641 1 91.06 171 ALA B O 1
ATOM 3430 N N . ASN B 1 172 ? -3.041 9.516 -8.133 1 89.12 172 ASN B N 1
ATOM 3431 C CA . ASN B 1 172 ? -4.164 8.625 -7.871 1 89.12 172 ASN B CA 1
ATOM 3432 C C . ASN B 1 172 ? -4.562 8.641 -6.398 1 89.12 172 ASN B C 1
ATOM 3434 O O . ASN B 1 172 ? -5.656 8.195 -6.043 1 89.12 172 ASN B O 1
ATOM 3438 N N . GLU B 1 173 ? -3.727 9.125 -5.578 1 92.88 173 GLU B N 1
ATOM 3439 C CA . GLU B 1 173 ? -4.027 9.156 -4.152 1 92.88 173 GLU B CA 1
ATOM 3440 C C . GLU B 1 173 ? -5.125 10.172 -3.844 1 92.88 173 GLU B C 1
ATOM 3442 O O . GLU B 1 173 ? -5.844 10.031 -2.85 1 92.88 173 GLU B O 1
ATOM 3447 N N . LYS B 1 174 ? -5.215 11.203 -4.715 1 92.62 174 LYS B N 1
ATOM 3448 C CA . LYS B 1 174 ? -6.195 12.266 -4.492 1 92.62 174 LYS B CA 1
ATOM 3449 C C . LYS B 1 174 ? -6.156 12.75 -3.049 1 92.62 174 LYS B C 1
ATOM 3451 O O . LYS B 1 174 ? -7.188 12.789 -2.375 1 92.62 174 LYS B O 1
ATOM 3456 N N . GLU B 1 175 ? -5.059 13.242 -2.68 1 95.25 175 GLU B N 1
ATOM 3457 C CA . GLU B 1 175 ? -4.742 13.438 -1.27 1 95.25 175 GLU B CA 1
ATOM 3458 C C . GLU B 1 175 ? -5.145 14.828 -0.799 1 95.25 175 GLU B C 1
ATOM 3460 O O . GLU B 1 175 ? -4.926 15.82 -1.507 1 95.25 175 GLU B O 1
ATOM 3465 N N . TYR B 1 176 ? -5.797 14.93 0.316 1 95.5 176 TYR B N 1
ATOM 3466 C CA . TYR B 1 176 ? -6.035 16.125 1.122 1 95.5 176 TYR B CA 1
ATOM 3467 C C . TYR B 1 176 ? -5.297 16.031 2.451 1 95.5 176 TYR B C 1
ATOM 3469 O O . TYR B 1 176 ? -5.363 15.016 3.143 1 95.5 176 TYR B O 1
ATOM 3477 N N . ARG B 1 177 ? -4.586 17.141 2.826 1 96.38 177 ARG B N 1
ATOM 3478 C CA . ARG B 1 177 ? -3.699 17.047 3.982 1 96.38 177 ARG B CA 1
ATOM 3479 C C . ARG B 1 177 ? -3.967 18.172 4.98 1 96.38 177 ARG B C 1
ATOM 3481 O O . ARG B 1 177 ? -4.211 19.312 4.586 1 96.38 177 ARG B O 1
ATOM 3488 N N . PHE B 1 178 ? -4.004 17.781 6.258 1 96.88 178 PHE B N 1
ATOM 3489 C CA . PHE B 1 178 ? -3.906 18.734 7.367 1 96.88 178 PHE B CA 1
ATOM 3490 C C . PHE B 1 178 ? -2.508 18.719 7.969 1 96.88 178 PHE B C 1
ATOM 3492 O O . PHE B 1 178 ? -1.944 17.656 8.219 1 96.88 178 PHE B O 1
ATOM 3499 N N . ILE B 1 179 ? -1.936 19.875 8.195 1 95.19 179 ILE B N 1
ATOM 3500 C CA . ILE B 1 179 ? -0.607 19.969 8.789 1 95.19 179 ILE B CA 1
ATOM 3501 C C . ILE B 1 179 ? -0.696 20.672 10.141 1 95.19 179 ILE B C 1
ATOM 3503 O O . ILE B 1 179 ? -1.39 21.688 10.273 1 95.19 179 ILE B O 1
ATOM 3507 N N . LYS B 1 180 ? -0.049 20.141 11.062 1 93.94 180 LYS B N 1
ATOM 3508 C CA . LYS B 1 180 ? 0.051 20.812 12.359 1 93.94 180 LYS B CA 1
ATOM 3509 C C . LYS B 1 180 ? 1.449 20.656 12.953 1 93.94 180 LYS B C 1
ATOM 3511 O O . LYS B 1 180 ? 2.283 19.938 12.406 1 93.94 180 LYS B O 1
ATOM 3516 N N . THR B 1 181 ? 1.633 21.344 14.016 1 90.31 181 THR B N 1
ATOM 3517 C CA . THR B 1 181 ? 2.889 21.188 14.734 1 90.31 181 THR B CA 1
ATOM 3518 C C . THR B 1 181 ? 2.814 20.016 15.695 1 90.31 181 THR B C 1
ATOM 3520 O O . THR B 1 181 ? 1.83 19.859 16.422 1 90.31 181 THR B O 1
ATOM 3523 N N . GLY B 1 182 ? 3.848 19.156 15.656 1 91.06 182 GLY B N 1
ATOM 3524 C CA . GLY B 1 182 ? 3.908 18.031 16.562 1 91.06 182 GLY B CA 1
ATOM 3525 C C . GLY B 1 182 ? 2.99 16.891 16.156 1 91.06 182 GLY B C 1
ATOM 3526 O O . GLY B 1 182 ? 1.834 17.109 15.789 1 91.06 182 GLY B O 1
ATOM 3527 N N . ASP B 1 183 ? 3.543 15.742 16.266 1 90.38 183 ASP B N 1
ATOM 3528 C CA . ASP B 1 183 ? 2.711 14.578 15.969 1 90.38 183 ASP B CA 1
ATOM 3529 C C . ASP B 1 183 ? 1.735 14.305 17.109 1 90.38 183 ASP B C 1
ATOM 3531 O O . ASP B 1 183 ? 1.867 14.875 18.203 1 90.38 183 ASP B O 1
ATOM 3535 N N . GLY B 1 184 ? 0.682 13.461 16.781 1 93.5 184 GLY B N 1
ATOM 3536 C CA . GLY B 1 184 ? -0.331 13.141 17.766 1 93.5 184 GLY B CA 1
ATOM 3537 C C . GLY B 1 184 ? -1.741 13.164 17.219 1 93.5 184 GLY B C 1
ATOM 3538 O O . GLY B 1 184 ? -1.934 13.141 15.992 1 93.5 184 GLY B O 1
ATOM 3539 N N . GLU B 1 185 ? -2.693 13.18 18.172 1 96.06 185 GLU B N 1
ATOM 3540 C CA . GLU B 1 185 ? -4.082 13.008 17.766 1 96.06 185 GLU B CA 1
ATOM 3541 C C . GLU B 1 185 ? -4.879 14.297 17.938 1 96.06 185 GLU B C 1
ATOM 3543 O O . GLU B 1 185 ? -4.555 15.117 18.797 1 96.06 185 GLU B O 1
ATOM 3548 N N . LEU B 1 186 ? -5.789 14.523 17.109 1 97.12 186 LEU B N 1
ATOM 3549 C CA . LEU B 1 186 ? -6.836 15.523 17.297 1 97.12 186 LEU B CA 1
ATOM 3550 C C . LEU B 1 186 ? -8.211 14.859 17.375 1 97.12 186 LEU B C 1
ATOM 3552 O O . LEU B 1 186 ? -8.516 13.977 16.562 1 97.12 186 LEU B O 1
ATOM 3556 N N . LYS B 1 187 ? -8.969 15.312 18.297 1 96.12 187 LYS B N 1
ATOM 3557 C CA . LYS B 1 187 ? -10.328 14.797 18.438 1 96.12 187 LYS B CA 1
ATOM 3558 C C . LYS B 1 187 ? -11.281 15.477 17.453 1 96.12 187 LYS B C 1
ATOM 3560 O O . LYS B 1 187 ? -11.062 16.625 17.078 1 96.12 187 LYS B O 1
ATOM 3565 N N . TYR B 1 188 ? -12.242 14.797 17.016 1 95.06 188 TYR B N 1
ATOM 3566 C CA . TYR B 1 188 ? -13.32 15.359 16.203 1 95.06 188 TYR B CA 1
ATOM 3567 C C . TYR B 1 188 ? -14.68 15.031 16.812 1 95.06 188 TYR B C 1
ATOM 3569 O O . TYR B 1 188 ? -14.812 14.07 17.578 1 95.06 188 TYR B O 1
ATOM 3577 N N . ASN B 1 189 ? -15.602 15.875 16.516 1 90.56 189 ASN B N 1
ATOM 3578 C CA . ASN B 1 189 ? -16.984 15.617 16.922 1 90.56 189 ASN B CA 1
ATOM 3579 C C . ASN B 1 189 ? -17.656 14.594 16.016 1 90.56 189 ASN B C 1
ATOM 3581 O O . ASN B 1 189 ? -18.094 14.93 14.922 1 90.56 189 ASN B O 1
ATOM 3585 N N . HIS B 1 190 ? -17.828 13.461 16.5 1 84.19 190 HIS B N 1
ATOM 3586 C CA . HIS B 1 190 ? -18.297 12.352 15.68 1 84.19 190 HIS B CA 1
ATOM 3587 C C . HIS B 1 190 ? -19.766 12.5 15.336 1 84.19 190 HIS B C 1
ATOM 3589 O O . HIS B 1 190 ? -20.25 11.922 14.352 1 84.19 190 HIS B O 1
ATOM 3595 N N . LEU B 1 191 ? -20.484 13.227 16.047 1 85.44 191 LEU B N 1
ATOM 3596 C CA . LEU B 1 191 ? -21.906 13.375 15.781 1 85.44 191 LEU B CA 1
ATOM 3597 C C . LEU B 1 191 ? -22.156 14.125 14.477 1 85.44 191 LEU B C 1
ATOM 3599 O O . LEU B 1 191 ? -23 13.719 13.68 1 85.44 191 LEU B O 1
ATOM 3603 N N . ASN B 1 192 ? -21.344 15.086 14.188 1 88.06 192 ASN B N 1
ATOM 3604 C CA . ASN B 1 192 ? -21.641 15.93 13.039 1 88.06 192 ASN B CA 1
ATOM 3605 C C . ASN B 1 192 ? -20.562 15.797 11.953 1 88.06 192 ASN B C 1
ATOM 3607 O O . ASN B 1 192 ? -20.844 16.016 10.773 1 88.06 192 ASN B O 1
ATOM 3611 N N . THR B 1 193 ? -19.438 15.383 12.289 1 94.62 193 THR B N 1
ATOM 3612 C CA . THR B 1 193 ? -18.312 15.43 11.367 1 94.62 193 THR B CA 1
ATOM 3613 C C . THR B 1 193 ? -18.094 14.078 10.695 1 94.62 193 THR B C 1
ATOM 3615 O O . THR B 1 193 ? -17.828 14.008 9.5 1 94.62 193 THR B O 1
ATOM 3618 N N . LEU B 1 194 ? -18.281 12.977 11.445 1 95.31 194 LEU B N 1
ATOM 3619 C CA . LEU B 1 194 ? -18.172 11.633 10.891 1 95.31 194 LEU B CA 1
ATOM 3620 C C . LEU B 1 194 ? -19.484 11.219 10.211 1 95.31 194 LEU B C 1
ATOM 3622 O O . LEU B 1 194 ? -20.531 11.219 10.844 1 95.31 194 LEU B O 1
ATOM 3626 N N . ARG B 1 195 ? -19.422 10.875 8.992 1 92.75 195 ARG B N 1
ATOM 3627 C CA . ARG B 1 195 ? -20.625 10.555 8.234 1 92.75 195 ARG B CA 1
ATOM 3628 C C . ARG B 1 195 ? -20.844 9.047 8.188 1 92.75 195 ARG B C 1
ATOM 3630 O O . ARG B 1 195 ? -21.969 8.578 8.375 1 92.75 195 ARG B O 1
ATOM 3637 N N . GLU B 1 196 ? -19.812 8.352 7.875 1 94.94 196 GLU B N 1
ATOM 3638 C CA . GLU B 1 196 ? -19.906 6.906 7.727 1 94.94 196 GLU B CA 1
ATOM 3639 C C . GLU B 1 196 ? -18.609 6.223 8.156 1 94.94 196 GLU B C 1
ATOM 3641 O O . GLU B 1 196 ? -17.531 6.828 8.109 1 94.94 196 GLU B O 1
ATOM 3646 N N . VAL B 1 197 ? -18.844 5.035 8.617 1 97.06 197 VAL B N 1
ATOM 3647 C CA . VAL B 1 197 ? -17.75 4.082 8.773 1 97.06 197 VAL B CA 1
ATOM 3648 C C . VAL B 1 197 ? -18 2.854 7.906 1 97.06 197 VAL B C 1
ATOM 3650 O O . VAL B 1 197 ? -18.953 2.1 8.148 1 97.06 197 VAL B O 1
ATOM 3653 N N . ILE B 1 198 ? -17.172 2.697 6.938 1 97.62 198 ILE B N 1
ATOM 3654 C CA . ILE B 1 198 ? -17.359 1.628 5.965 1 97.62 198 ILE B CA 1
ATOM 3655 C C . ILE B 1 198 ? -16.391 0.483 6.258 1 97.62 198 ILE B C 1
ATOM 3657 O O . ILE B 1 198 ? -15.172 0.673 6.25 1 97.62 198 ILE B O 1
ATOM 3661 N N . ILE B 1 199 ? -16.984 -0.679 6.441 1 98.31 199 ILE B N 1
ATOM 3662 C CA . ILE B 1 199 ? -16.203 -1.854 6.816 1 98.31 199 ILE B CA 1
ATOM 3663 C C . ILE B 1 199 ? -15.992 -2.744 5.59 1 98.31 199 ILE B C 1
ATOM 3665 O O . ILE B 1 199 ? -16.953 -3.057 4.875 1 98.31 199 ILE B O 1
ATOM 3669 N N . GLY B 1 200 ? -14.727 -3.139 5.367 1 97.44 200 GLY B N 1
ATOM 3670 C CA . GLY B 1 200 ? -14.453 -4.027 4.254 1 97.44 200 GLY B CA 1
ATOM 3671 C C . GLY B 1 200 ? -15.023 -5.422 4.441 1 97.44 200 GLY B C 1
ATOM 3672 O O . GLY B 1 200 ? -14.961 -5.977 5.543 1 97.44 200 GLY B O 1
ATOM 3673 N N . SER B 1 201 ? -15.422 -6.004 3.398 1 95.38 201 SER B N 1
ATOM 3674 C CA . SER B 1 201 ? -16.125 -7.285 3.475 1 95.38 201 SER B CA 1
ATOM 3675 C C . SER B 1 201 ? -15.148 -8.43 3.74 1 95.38 201 SER B C 1
ATOM 3677 O O . SER B 1 201 ? -15.562 -9.523 4.133 1 95.38 201 SER B O 1
ATOM 3679 N N . LYS B 1 202 ? -13.906 -8.25 3.531 1 93.81 202 LYS B N 1
ATOM 3680 C CA . LYS B 1 202 ? -12.922 -9.312 3.738 1 93.81 202 LYS B CA 1
ATOM 3681 C C . LYS B 1 202 ? -12.328 -9.242 5.145 1 93.81 202 LYS B C 1
ATOM 3683 O O . LYS B 1 202 ? -11.461 -10.039 5.496 1 93.81 202 LYS B O 1
ATOM 3688 N N . MET B 1 203 ? -12.82 -8.242 5.875 1 96.38 203 MET B N 1
ATOM 3689 C CA . MET B 1 203 ? -12.336 -8.164 7.254 1 96.38 203 MET B CA 1
ATOM 3690 C C . MET B 1 203 ? -12.672 -9.438 8.023 1 96.38 203 MET B C 1
ATOM 3692 O O . MET B 1 203 ? -13.766 -9.992 7.863 1 96.38 203 MET B O 1
ATOM 3696 N N . SER B 1 204 ? -11.758 -9.836 8.875 1 95.5 204 SER B N 1
ATOM 3697 C CA . SER B 1 204 ? -12.031 -11.023 9.672 1 95.5 204 SER B CA 1
ATOM 3698 C C . SER B 1 204 ? -13.258 -10.828 10.555 1 95.5 204 SER B C 1
ATOM 3700 O O . SER B 1 204 ? -13.555 -9.703 10.961 1 95.5 204 SER B O 1
ATOM 3702 N N . ASP B 1 205 ? -13.875 -11.891 10.883 1 96.12 205 ASP B N 1
ATOM 3703 C CA . ASP B 1 205 ? -15.055 -11.828 11.75 1 96.12 205 ASP B CA 1
ATOM 3704 C C . ASP B 1 205 ? -14.711 -11.203 13.102 1 96.12 205 ASP B C 1
ATOM 3706 O O . ASP B 1 205 ? -15.477 -10.391 13.625 1 96.12 205 ASP B O 1
ATOM 3710 N N . HIS B 1 206 ? -13.633 -11.57 13.586 1 97 206 HIS B N 1
ATOM 3711 C CA . HIS B 1 206 ? -13.195 -11.047 14.875 1 97 206 HIS B CA 1
ATOM 3712 C C . HIS B 1 206 ? -13.031 -9.531 14.828 1 97 206 HIS B C 1
ATOM 3714 O O . HIS B 1 206 ? -13.57 -8.82 15.68 1 97 206 HIS B O 1
ATOM 3720 N N . ASP B 1 207 ? -12.305 -9.055 13.875 1 97.81 207 ASP B N 1
ATOM 3721 C CA . ASP B 1 207 ? -12.062 -7.621 13.75 1 97.81 207 ASP B CA 1
ATOM 3722 C C . ASP B 1 207 ? -13.359 -6.863 13.461 1 97.81 207 ASP B C 1
ATOM 3724 O O . ASP B 1 207 ? -13.562 -5.758 13.961 1 97.81 207 ASP B O 1
ATOM 3728 N N . ARG B 1 208 ? -14.164 -7.434 12.68 1 97.69 208 ARG B N 1
ATOM 3729 C CA . ARG B 1 208 ? -15.438 -6.809 12.336 1 97.69 208 ARG B CA 1
ATOM 3730 C C . ARG B 1 208 ? -16.312 -6.609 13.57 1 97.69 208 ARG B C 1
ATOM 3732 O O . ARG B 1 208 ? -16.844 -5.52 13.789 1 97.69 208 ARG B O 1
ATOM 3739 N N . LYS B 1 209 ? -16.469 -7.652 14.336 1 97.31 209 LYS B N 1
ATOM 3740 C CA . LYS B 1 209 ? -17.266 -7.562 15.555 1 97.31 209 LYS B CA 1
ATOM 3741 C C . LYS B 1 209 ? -16.703 -6.512 16.5 1 97.31 209 LYS B C 1
ATOM 3743 O O . LYS B 1 209 ? -17.453 -5.758 17.125 1 97.31 2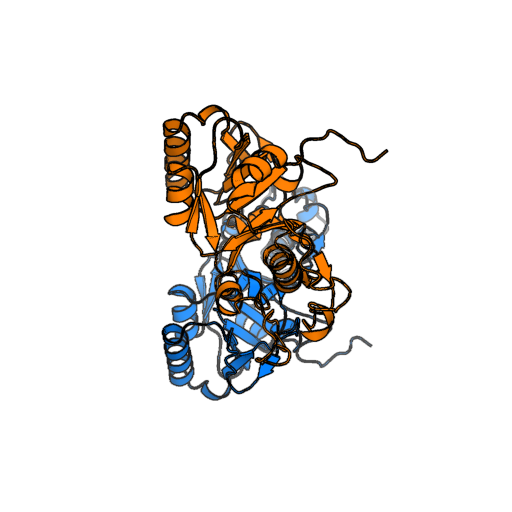09 LYS B O 1
ATOM 3748 N N . LEU B 1 210 ? -15.453 -6.555 16.578 1 97.19 210 LEU B N 1
ATOM 3749 C CA . LEU B 1 210 ? -14.789 -5.562 17.406 1 97.19 210 LEU B CA 1
ATOM 3750 C C . LEU B 1 210 ? -15.109 -4.148 16.938 1 97.19 210 LEU B C 1
ATOM 3752 O O . LEU B 1 210 ? -15.516 -3.301 17.734 1 97.19 210 LEU B O 1
ATOM 3756 N N . LEU B 1 211 ? -14.93 -3.871 15.688 1 97.44 211 LEU B N 1
ATOM 3757 C CA . LEU B 1 211 ? -15.18 -2.543 15.133 1 97.44 211 LEU B CA 1
ATOM 3758 C C . LEU B 1 211 ? -16.641 -2.139 15.328 1 97.44 211 LEU B C 1
ATOM 3760 O O . LEU B 1 211 ? -16.922 -1.011 15.734 1 97.44 211 LEU B O 1
ATOM 3764 N N . GLU B 1 212 ? -17.484 -3.008 15 1 97.19 212 GLU B N 1
ATOM 3765 C CA . GLU B 1 212 ? -18.906 -2.736 15.164 1 97.19 212 GLU B CA 1
ATOM 3766 C C . GLU B 1 212 ? -19.25 -2.398 16.609 1 97.19 212 GLU B C 1
ATOM 3768 O O . GLU B 1 212 ? -20.047 -1.49 16.875 1 97.19 212 GLU B O 1
ATOM 3773 N N . SER B 1 213 ? -18.703 -3.137 17.5 1 97.06 213 SER B N 1
ATOM 3774 C CA . SER B 1 213 ? -18.938 -2.879 18.922 1 97.06 213 SER B CA 1
ATOM 3775 C C . SER B 1 213 ? -18.453 -1.487 19.328 1 97.06 213 SER B C 1
ATOM 3777 O O . SER B 1 213 ? -19.125 -0.784 20.078 1 97.06 213 SER B O 1
ATOM 3779 N N . ILE B 1 214 ? -17.359 -1.116 18.844 1 95.94 214 ILE B N 1
ATOM 3780 C CA . ILE B 1 214 ? -16.797 0.19 19.156 1 95.94 214 ILE B CA 1
ATOM 3781 C C . ILE B 1 214 ? -17.688 1.291 18.594 1 95.94 214 ILE B C 1
ATOM 3783 O O . ILE B 1 214 ? -17.969 2.279 19.266 1 95.94 214 ILE B O 1
ATOM 3787 N N . ILE B 1 215 ? -18.062 1.12 17.391 1 95.31 215 ILE B N 1
ATOM 3788 C CA . ILE B 1 215 ? -18.922 2.109 16.734 1 95.31 215 ILE B CA 1
ATOM 3789 C C . ILE B 1 215 ? -20.234 2.24 17.5 1 95.31 215 ILE B C 1
ATOM 3791 O O . ILE B 1 215 ? -20.734 3.35 17.703 1 95.31 215 ILE B O 1
ATOM 3795 N N . LYS B 1 216 ? -20.734 1.127 17.938 1 93.56 216 LYS B N 1
ATOM 3796 C CA . LYS B 1 216 ? -21.953 1.12 18.734 1 93.56 216 LYS B CA 1
ATOM 3797 C C . LYS B 1 216 ? -21.766 1.84 20.062 1 93.56 216 LYS B C 1
ATOM 3799 O O . LYS B 1 216 ? -22.609 2.619 20.484 1 93.56 216 LYS B O 1
ATOM 3804 N N . LEU B 1 217 ? -20.672 1.569 20.672 1 92.69 217 LEU B N 1
ATOM 3805 C CA . LEU B 1 217 ? -20.359 2.174 21.953 1 92.69 217 LEU B CA 1
ATOM 3806 C C . LEU B 1 217 ? -20.297 3.693 21.844 1 92.69 217 LEU B C 1
ATOM 3808 O O . LEU B 1 217 ? -20.625 4.402 22.797 1 92.69 217 LEU B O 1
ATOM 3812 N N . THR B 1 218 ? -19.906 4.195 20.703 1 88.94 218 THR B N 1
ATOM 3813 C CA . THR B 1 218 ? -19.797 5.637 20.5 1 88.94 218 THR B CA 1
ATOM 3814 C C . THR B 1 218 ? -21.094 6.207 19.953 1 88.94 218 THR B C 1
ATOM 3816 O O . THR B 1 218 ? -21.156 7.379 19.578 1 88.94 218 THR B O 1
ATOM 3819 N N . GLY B 1 219 ? -22.062 5.371 19.828 1 88.12 219 GLY B N 1
ATOM 3820 C CA . GLY B 1 219 ? -23.391 5.801 19.422 1 88.12 219 GLY B CA 1
ATOM 3821 C C . GLY B 1 219 ? -23.5 6.062 17.938 1 88.12 219 GLY B C 1
ATOM 3822 O O . GLY B 1 219 ? -24.297 6.898 17.5 1 88.12 219 GLY B O 1
ATOM 3823 N N . GLN B 1 220 ? -22.703 5.379 17.125 1 90.31 220 GLN B N 1
ATOM 3824 C CA . GLN B 1 220 ? -22.656 5.684 15.703 1 90.31 220 GLN B CA 1
ATOM 3825 C C . GLN B 1 220 ? -23.078 4.473 14.875 1 90.31 220 GLN B C 1
ATOM 3827 O O . GLN B 1 220 ? -22.672 4.34 13.711 1 90.31 220 GLN B O 1
ATOM 3832 N N . ASP B 1 221 ? -23.859 3.604 15.422 1 91.75 221 ASP B N 1
ATOM 3833 C CA . ASP B 1 221 ? -24.234 2.344 14.789 1 91.75 221 ASP B CA 1
ATOM 3834 C C . ASP B 1 221 ? -24.922 2.586 13.445 1 91.75 221 ASP B C 1
ATOM 3836 O O . ASP B 1 221 ? -24.75 1.811 12.5 1 91.75 221 ASP B O 1
ATOM 3840 N N . SER B 1 222 ? -25.609 3.633 13.328 1 93.62 222 SER B N 1
ATOM 3841 C CA . SER B 1 222 ? -26.375 3.918 12.117 1 93.62 222 SER B CA 1
ATOM 3842 C C . SER B 1 222 ? -25.469 4.336 10.977 1 93.62 222 SER B C 1
ATOM 3844 O O . SER B 1 222 ? -25.891 4.391 9.82 1 93.62 222 SER B O 1
ATOM 3846 N N . LYS B 1 223 ? -24.25 4.555 11.234 1 94.88 223 LYS B N 1
ATOM 3847 C CA . LYS B 1 223 ? -23.328 5.078 10.242 1 94.88 223 LYS B CA 1
ATOM 3848 C C . LYS B 1 223 ? -22.531 3.955 9.586 1 94.88 223 LYS B C 1
ATOM 3850 O O . LYS B 1 223 ? -21.734 4.199 8.68 1 94.88 223 LYS B O 1
ATOM 3855 N N . ILE B 1 224 ? -22.797 2.736 10 1 97.19 224 ILE B N 1
ATOM 3856 C CA . ILE B 1 224 ? -22.016 1.605 9.5 1 97.19 224 ILE B CA 1
ATOM 3857 C C . ILE B 1 224 ? -22.469 1.246 8.086 1 97.19 224 ILE B C 1
ATOM 3859 O O . ILE B 1 224 ? -23.672 1.164 7.816 1 97.19 224 ILE B O 1
ATOM 3863 N N . LYS B 1 225 ? -21.578 1.17 7.215 1 97.25 225 LYS B N 1
ATOM 3864 C CA . LYS B 1 225 ? -21.75 0.611 5.879 1 97.25 225 LYS B CA 1
ATOM 3865 C C . LYS B 1 225 ? -20.703 -0.468 5.594 1 97.25 225 LYS B C 1
ATOM 3867 O O . LYS B 1 225 ? -19.781 -0.666 6.379 1 97.25 225 LYS B O 1
ATOM 3872 N N . TYR B 1 226 ? -20.922 -1.165 4.465 1 97.25 226 TYR B N 1
ATOM 3873 C CA . TYR B 1 226 ? -20 -2.23 4.09 1 97.25 226 TYR B CA 1
ATOM 3874 C C . TYR B 1 226 ? -19.547 -2.076 2.643 1 97.25 226 TYR B C 1
ATOM 3876 O O . TYR B 1 226 ? -20.344 -1.722 1.771 1 97.25 226 TYR B O 1
ATOM 3884 N N . ALA B 1 227 ? -18.312 -2.266 2.445 1 96.25 227 ALA B N 1
ATOM 3885 C CA . ALA B 1 227 ? -17.766 -2.357 1.096 1 96.25 227 ALA B CA 1
ATOM 3886 C C . ALA B 1 227 ? -17.75 -3.803 0.605 1 96.25 227 ALA B C 1
ATOM 3888 O O . ALA B 1 227 ? -16.953 -4.621 1.077 1 96.25 227 ALA B O 1
ATOM 3889 N N . ASN B 1 228 ? -18.531 -4.066 -0.342 1 94.81 228 ASN B N 1
ATOM 3890 C CA . ASN B 1 228 ? -18.719 -5.426 -0.834 1 94.81 228 ASN B CA 1
ATOM 3891 C C . ASN B 1 228 ? -18.203 -5.582 -2.264 1 94.81 228 ASN B C 1
ATOM 3893 O O . ASN B 1 228 ? -18 -4.594 -2.967 1 94.81 228 ASN B O 1
ATOM 3897 N N . ILE B 1 229 ? -17.922 -6.844 -2.557 1 90.5 229 ILE B N 1
ATOM 3898 C CA . ILE B 1 229 ? -17.547 -7.184 -3.924 1 90.5 229 ILE B CA 1
ATOM 3899 C C . ILE B 1 229 ? -18.469 -8.266 -4.469 1 90.5 229 ILE B C 1
ATOM 3901 O O . ILE B 1 229 ? -19.125 -8.969 -3.699 1 90.5 229 ILE B O 1
ATOM 3905 N N . ARG B 1 230 ? -18.5 -8.297 -5.77 1 84.88 230 ARG B N 1
ATOM 3906 C CA . ARG B 1 230 ? -19.328 -9.281 -6.461 1 84.88 230 ARG B CA 1
ATOM 3907 C C . ARG B 1 230 ? -18.531 -10 -7.543 1 84.88 230 ARG B C 1
ATOM 3909 O O . ARG B 1 230 ? -17.609 -9.422 -8.133 1 84.88 230 ARG B O 1
ATOM 3916 N N . LYS B 1 231 ? -18.938 -11.18 -7.812 1 79.75 231 LYS B N 1
ATOM 3917 C CA . LYS B 1 231 ? -18.281 -11.961 -8.852 1 79.75 231 LYS B CA 1
ATOM 3918 C C . LYS B 1 231 ? -18.359 -11.266 -10.203 1 79.75 231 LYS B C 1
ATOM 3920 O O . LYS B 1 231 ? -19.391 -10.664 -10.539 1 79.75 231 LYS B O 1
ATOM 3925 N N . ASN B 1 232 ? -17.234 -11.281 -10.898 1 75.69 232 ASN B N 1
ATOM 3926 C CA . ASN B 1 232 ? -17.078 -10.805 -12.266 1 75.69 232 ASN B CA 1
ATOM 3927 C C . ASN B 1 232 ? -17.234 -9.289 -12.359 1 75.69 232 ASN B C 1
ATOM 3929 O O . ASN B 1 232 ? -17.625 -8.766 -13.398 1 75.69 232 ASN B O 1
ATOM 3933 N N . ARG B 1 233 ? -17.109 -8.695 -11.281 1 80.56 233 ARG B N 1
ATOM 3934 C CA . ARG B 1 233 ? -17.156 -7.238 -11.289 1 80.56 233 ARG B CA 1
ATOM 3935 C C . ARG B 1 233 ? -15.883 -6.645 -10.703 1 80.56 233 ARG B C 1
ATOM 3937 O O . ARG B 1 233 ? -15.438 -7.051 -9.625 1 80.56 233 ARG B O 1
ATOM 3944 N N . TYR B 1 234 ? -15.312 -5.742 -11.477 1 86.5 234 TYR B N 1
ATOM 3945 C CA . TYR B 1 234 ? -14.148 -5.004 -11.008 1 86.5 234 TYR B CA 1
ATOM 3946 C C . TYR B 1 234 ? -14.57 -3.732 -10.273 1 86.5 234 TYR B C 1
ATOM 3948 O O . TYR B 1 234 ? -14.148 -2.633 -10.641 1 86.5 234 TYR B O 1
ATOM 3956 N N . ARG B 1 235 ? -15.43 -3.973 -9.305 1 88.5 235 ARG B N 1
ATOM 3957 C CA . ARG B 1 235 ? -15.922 -2.795 -8.602 1 88.5 235 ARG B CA 1
ATOM 3958 C C . ARG B 1 235 ? -16.281 -3.133 -7.156 1 88.5 235 ARG B C 1
ATOM 3960 O O . ARG B 1 235 ? -16.562 -4.289 -6.84 1 88.5 235 ARG B O 1
ATOM 3967 N N . ILE B 1 236 ? -16.25 -2.156 -6.383 1 91.81 236 ILE B N 1
ATOM 3968 C CA . ILE B 1 236 ? -16.672 -2.248 -4.988 1 91.81 236 ILE B CA 1
ATOM 3969 C C . ILE B 1 236 ? -18.047 -1.626 -4.82 1 91.81 236 ILE B C 1
ATOM 3971 O O . ILE B 1 236 ? -18.359 -0.594 -5.426 1 91.81 236 ILE B O 1
ATOM 3975 N N . PHE B 1 237 ? -18.875 -2.234 -4.066 1 92.56 237 PHE B N 1
ATOM 3976 C CA . PHE B 1 237 ? -20.234 -1.76 -3.791 1 92.56 237 PHE B CA 1
ATOM 3977 C C . PHE B 1 237 ? -20.375 -1.382 -2.322 1 92.56 237 PHE B C 1
ATOM 3979 O O . PHE B 1 237 ? -20.156 -2.213 -1.437 1 92.56 237 PHE B O 1
ATOM 3986 N N . ILE B 1 238 ? -20.781 -0.152 -2.113 1 94.56 238 ILE B N 1
ATOM 3987 C CA . ILE B 1 238 ? -21.031 0.29 -0.745 1 94.56 238 ILE B CA 1
ATOM 3988 C C . ILE B 1 238 ? -22.5 0.07 -0.391 1 94.56 238 ILE B C 1
ATOM 3990 O O . ILE B 1 238 ? -23.391 0.614 -1.047 1 94.56 238 ILE B O 1
ATOM 3994 N N . GLU B 1 239 ? -22.641 -0.726 0.672 1 95.81 239 GLU B N 1
ATOM 3995 C CA . GLU B 1 239 ? -24 -1.142 0.997 1 95.81 239 GLU B CA 1
ATOM 3996 C C . GLU B 1 239 ? -24.234 -1.147 2.504 1 95.81 239 GLU B C 1
ATOM 3998 O O . GLU B 1 239 ? -23.281 -1.093 3.285 1 95.81 239 GLU B O 1
ATOM 4003 N N . ASN B 1 240 ? -25.516 -1.271 2.877 1 95.94 240 ASN B N 1
ATOM 4004 C CA . ASN B 1 240 ? -25.875 -1.272 4.289 1 95.94 240 ASN B CA 1
ATOM 4005 C C . ASN B 1 240 ? -25.625 -2.631 4.934 1 95.94 240 ASN B C 1
ATOM 4007 O O . ASN B 1 240 ? -25.375 -2.713 6.141 1 95.94 240 ASN B O 1
ATOM 4011 N N . ASP B 1 241 ? -25.609 -3.627 4.059 1 95.31 241 ASP B N 1
ATOM 4012 C CA . ASP B 1 241 ? -25.469 -4.98 4.582 1 95.31 241 ASP B CA 1
ATOM 4013 C C . ASP B 1 241 ? -24.172 -5.629 4.078 1 95.31 241 ASP B C 1
ATOM 4015 O O . ASP B 1 241 ? -23.734 -5.355 2.959 1 95.31 241 ASP B O 1
ATOM 4019 N N . LEU B 1 242 ? -23.672 -6.418 4.914 1 94.56 242 LEU B N 1
ATOM 4020 C CA . LEU B 1 242 ? -22.5 -7.207 4.531 1 94.56 242 LEU B CA 1
ATOM 4021 C C . LEU B 1 242 ? -22.891 -8.328 3.578 1 94.56 242 LEU B C 1
ATOM 4023 O O . LEU B 1 242 ? -23.875 -9.047 3.824 1 94.56 242 LEU B O 1
ATOM 4027 N N . VAL B 1 243 ? -22.219 -8.391 2.494 1 87.12 243 VAL B N 1
ATOM 4028 C CA . VAL B 1 243 ? -22.422 -9.477 1.535 1 87.12 243 VAL B CA 1
ATOM 4029 C C . VAL B 1 243 ? -21.141 -10.305 1.423 1 87.12 243 VAL B C 1
ATOM 4031 O O . VAL B 1 243 ? -20.094 -9.797 0.995 1 87.12 243 VAL B O 1
ATOM 4034 N N . LEU B 1 244 ? -21.141 -11.516 1.846 1 80.25 244 LEU B N 1
ATOM 4035 C CA . LEU B 1 244 ? -19.969 -12.383 1.767 1 80.25 244 LEU B CA 1
ATOM 4036 C C . LEU B 1 244 ? -20 -13.219 0.492 1 80.25 244 LEU B C 1
ATOM 4038 O O . LEU B 1 244 ? -21 -13.867 0.191 1 80.25 244 LEU B O 1
ATOM 4042 N N . GLU B 1 245 ? -19.156 -12.891 -0.385 1 68.94 245 GLU B N 1
ATOM 4043 C CA . GLU B 1 245 ? -19.078 -13.688 -1.607 1 68.94 245 GLU B CA 1
ATOM 4044 C C . GLU B 1 245 ? -18.25 -14.945 -1.394 1 68.94 245 GLU B C 1
ATOM 4046 O O . GLU B 1 245 ? -17.234 -14.914 -0.696 1 68.94 245 GLU B O 1
ATOM 4051 N N . SER B 1 246 ? -18.859 -16.094 -1.598 1 57.69 246 SER B N 1
ATOM 4052 C CA . SER B 1 246 ? -18.156 -17.359 -1.506 1 57.69 246 SER B CA 1
ATOM 4053 C C . SER B 1 246 ? -17 -17.422 -2.514 1 57.69 246 SER B C 1
ATOM 4055 O O . SER B 1 246 ? -17.188 -17.094 -3.684 1 57.69 246 SER B O 1
ATOM 4057 N N . ILE B 1 247 ? -15.789 -17.188 -2.107 1 52.03 247 ILE B N 1
ATOM 4058 C CA . ILE B 1 247 ? -14.641 -17.328 -2.986 1 52.03 247 ILE B CA 1
ATOM 4059 C C . ILE B 1 247 ? -14.531 -18.781 -3.463 1 52.03 247 ILE B C 1
ATOM 4061 O O . ILE B 1 247 ? -14.75 -19.719 -2.689 1 52.03 247 ILE B O 1
#

InterPro domains:
  IPR021352 Protein of unknown function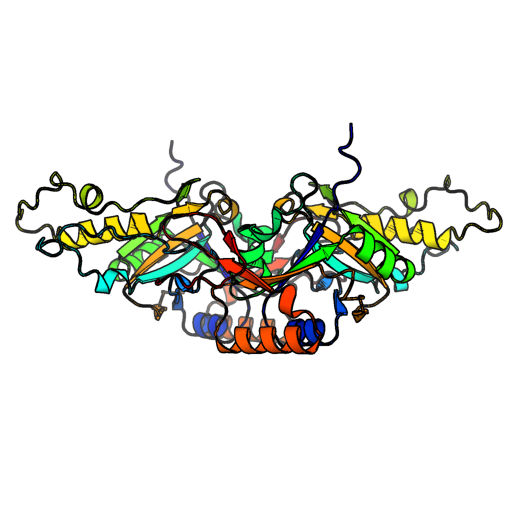 DUF2971 [PF11185] (88-178)

Sequence (494 aa):
MRREGSNLYLYKFQRVDKYSVANLLNTCLYFAKPANLNDPTESLFELELPNRDDKYCPDLEHFKNIAALSMAVDMGRPYELSDSLFHWSYYADGLRGFCMVFDKQRLVEEFNDETLVHDYIGYQPISNILIGDNLITEESGLEEVPGKNFKHDNFGRLVTSAYMNKPDSYANEKEYRFIKTGDGELKYNHLNTLREVIIGSKMSDHDRKLLESIIKLTGQDSKIKYANIRKNRYRIFIENDLVLESIMRREGSNLYLYKFQRVDKYSVANLLNTCLYFAKPANLNDPTESLFELELPNRDDKYCPDLEHFKNIAALSMAVDMGRPYELSDSLFHWSYYADGLRGFCMVFDKQRLVEEFNDETLVHDYIGYQPISNILIGDNLITEESGLEEVPGKNFKHDNFGRLVTSAYMNKPDSYANEKEYRFIKTGDGELKYNHLNTLREVIIGSKMSDHDRKLLESIIKLTGQDSKIKYANIRKNRYRIFIENDLVLESI

Solvent-accessible surface area (backbone atoms only — not comparable to full-atom values): 26855 Å² total; per-residue (Å²): 128,75,83,79,82,72,74,46,36,33,34,42,58,28,48,77,46,75,64,52,50,50,26,61,66,65,36,36,49,65,24,40,42,49,87,74,40,44,54,68,56,47,63,34,51,49,71,46,67,56,66,82,81,45,89,75,62,67,65,60,68,57,67,70,36,39,11,37,31,78,29,27,43,43,92,89,42,50,81,52,59,82,40,32,65,66,51,31,25,74,38,6,57,20,27,40,13,35,33,39,34,27,35,35,67,54,45,47,62,73,42,48,86,68,35,68,48,70,46,69,53,41,60,36,84,64,50,58,75,46,47,32,56,70,77,55,40,61,84,71,51,76,64,75,50,87,87,65,65,57,64,58,54,51,46,40,52,50,47,45,61,50,68,36,55,42,48,46,90,52,54,86,58,32,42,31,36,41,31,25,73,47,59,47,72,45,73,55,59,57,85,78,21,48,60,34,39,31,36,22,54,64,28,50,68,67,59,46,53,50,52,52,48,44,38,42,73,72,71,42,57,86,31,51,30,17,39,24,61,48,67,41,38,78,52,48,42,80,34,79,59,83,50,80,64,86,122,128,74,84,78,81,74,74,44,34,32,34,42,58,29,48,78,44,75,63,52,50,50,26,60,66,65,36,34,48,67,23,39,42,49,86,75,40,42,56,68,54,47,62,34,52,48,72,45,62,56,68,83,81,45,89,76,61,67,66,59,68,56,65,70,35,40,12,38,32,78,29,27,44,42,92,88,43,48,82,55,61,83,42,32,64,67,53,32,26,75,38,6,57,18,29,39,13,35,34,40,34,26,37,35,69,54,45,49,63,72,41,48,88,69,35,68,47,70,46,68,52,44,60,36,83,65,50,58,74,46,44,33,59,68,81,57,40,61,86,70,52,77,63,77,51,89,86,65,64,57,65,59,54,52,46,42,51,49,47,44,61,50,68,35,56,42,50,46,90,53,55,86,58,33,42,30,37,41,30,24,72,46,61,48,71,48,73,56,61,57,85,78,21,47,61,35,40,32,37,21,54,63,28,50,69,67,58,45,53,52,50,51,49,44,36,42,73,71,70,44,58,86,30,49,31,16,38,24,58,48,67,41,38,78,54,48,43,79,33,78,58,83,51,81,65,86,120

Organism: NCBI:txid675817

Foldseek 3Di:
DLPPDPFAKWKDAAEDDPVVLVCLLQQKAWWAQQCPDPDNCALVEDAPADDPPPPLGQPVVQVRQKTKDKIATDSVDRVPCLWPQVCCVPHHVRLQGKMWMWRPVQVCVQCVVFFLDKDWAAADADADHNHNDVLPPCVVPPPPPPPDPVSSVSSSSVCCSRHRYDHNVCVVRNIIMTMGGHITIDHDDCVHTTQAMEHGLPHDPVSVVSSCVSCVVVVNNVRYWYWDDDPPDPITDIGRDRDDDDD/DLPPDPFAKWKDAAEDDPVVLVCLLQQKAWWAQQCPDPDNCALVEDAPADDPPPPLRQPVVQVNQKTKDKIATDSVDRVPCLWPQVCCVPHHVRLQGKMWMWRPVQVCVQCVVFFLDKDWAAADADADHNHNDVLPPCVVPPPPPDPDPVSSVSVSSVCCSRHRYDHNVCVVRNIIMTMGGHITIDHDDCVHTTQAMEHGLPHDPVSVVSSCVSCVVVVNNVRYWYWDDDPPDPITDIGRDRDDDDD

Nearest PDB structures (foldseek):
  8hte-assembly1_A  TM=2.381E-01  e=2.701E-02  Chromobacterium violaceum ATCC 12472
  8hte-assembly1_A  TM=2.369E-01  e=3.000E-02  Chromobacterium violaceum ATCC 12472